Protein AF-0000000086061110 (afdb_homodimer)

InterPro domains:
  IPR007527 Zinc finger, SWIM-type [PF04434] (49-83)
  IPR007527 Zinc finger, SWIM-type [PS50966] (49-85)

Radius of gyration: 25.21 Å; Cα contacts (8 Å, |Δi|>4): 750; chains: 2; bounding box: 47×81×66 Å

Solvent-accessible surface area (backbone atoms only — not comparable to full-atom values): 28037 Å² total; per-residue (Å²): 105,87,59,44,70,67,62,55,46,72,40,26,49,69,68,37,38,54,49,4,51,49,40,44,75,70,61,31,70,36,76,76,44,29,31,76,50,36,36,40,32,34,31,59,67,100,51,79,29,47,33,42,38,37,56,37,88,86,47,74,50,76,46,61,29,51,40,69,65,66,81,64,49,48,35,64,51,40,18,52,49,50,47,40,44,77,53,62,66,70,56,47,42,70,69,43,49,65,41,64,72,66,50,50,62,68,57,48,51,52,51,48,53,54,50,38,57,74,28,66,70,56,36,51,44,49,33,36,64,66,39,91,65,76,79,52,41,65,56,50,25,51,55,52,50,48,54,50,57,72,54,36,80,86,43,23,39,50,30,80,84,61,61,68,54,53,50,33,22,48,35,17,44,75,68,71,34,27,68,62,16,25,32,46,22,47,18,50,34,52,41,51,60,70,46,46,85,42,49,75,34,14,60,56,55,55,52,50,48,33,50,52,21,49,53,50,25,44,53,22,51,58,71,63,64,59,52,72,71,54,42,51,55,59,51,42,55,38,52,50,56,34,70,38,84,78,61,81,62,22,67,61,30,50,52,48,45,50,52,45,52,53,58,66,76,96,105,86,60,44,69,67,62,54,45,73,40,25,50,70,68,38,38,53,49,5,53,50,40,43,74,70,61,30,70,37,76,74,45,28,32,75,50,36,35,40,31,34,31,60,67,101,50,80,30,49,33,41,37,38,55,37,88,87,46,75,49,76,48,60,30,50,41,69,64,66,80,64,50,48,35,64,52,42,19,53,48,50,47,41,46,77,52,62,66,71,56,47,42,71,69,46,49,63,42,63,71,65,52,50,62,69,58,47,50,52,51,49,52,55,50,36,55,74,28,66,71,56,35,51,44,50,32,36,64,66,40,89,65,75,79,52,42,64,58,49,25,50,54,52,50,48,54,50,59,74,55,35,78,86,44,23,40,52,30,79,83,61,61,68,54,54,51,34,23,48,35,18,44,75,69,70,34,27,67,61,17,25,31,46,22,46,19,50,33,51,42,50,61,69,46,44,85,43,51,76,33,14,60,56,54,56,54,49,48,34,49,52,21,49,52,50,24,43,54,23,51,59,72,63,64,58,51,72,70,53,42,49,55,59,53,43,55,37,52,50,56,34,69,38,85,80,61,82,61,20,67,60,31,49,51,48,46,51,50,44,52,53,59,67,76,96

Secondary structure (DSSP, 8-state):
----HHHHHTTS-HHHHHHHHHHHHTT-EEEEEEETTEEEEEEESSSEEEEEEEE-SS-EEEEE-S---SSS--HHHHHHHHHHHH-PPPBTHHHHHHHHHHS-HHHHHHHHHHHHHH-HHHHHHHHHHH-S----HHHHHHHHHHHHHHH-SSSB-S----HHHHHHHHHHHHTT-HHHHHHHHHHHHHHHHHTGGGB-S-HHHHHHHHHHHHHHHHHHHHHT---HHHHHHHHHHHHHHHHSSS-SSHHHHHHHHHHHHHHHH-/----HHHHHTTS-HHHHHHHHHHHHTT-EEEEEEETTEEEEEEESSSEEEEEEEE-SS-EEEEE-S---SSS--HHHHHHHHHHHH-PPPBTHHHHHHHHHHS-HHHHHHHHHHHHHH-HHHHHHHHHHH-S----HHHHHHHHHHHHHHH-SSSB-S----HHHHHHHHHHHHTT-HHHHHHHHHHHHHHHHHTGGGB-S-HHHHHHHHHHHHHHHHHHHHHT---HHHHHHHHHHHHHHHHSSS-TTHHHHHHHHHHHHHHHH-

Structure (mmCIF, N/CA/C/O backbone):
data_AF-0000000086061110-model_v1
#
loop_
_entity.id
_entity.type
_entity.pdbx_description
1 polymer 'Putative Zn finger protein'
#
loop_
_atom_site.group_PDB
_atom_site.id
_atom_site.type_symbol
_atom_site.label_atom_id
_atom_site.label_alt_id
_atom_site.label_comp_id
_atom_site.label_asym_id
_atom_site.label_entity_id
_atom_site.label_seq_id
_atom_site.pdbx_PDB_ins_code
_atom_site.Cartn_x
_atom_site.Cartn_y
_atom_site.Cartn_z
_atom_site.occupancy
_atom_site.B_iso_or_equiv
_atom_site.auth_seq_id
_atom_site.auth_comp_id
_atom_site.auth_asym_id
_atom_site.auth_atom_id
_atom_site.pdbx_PDB_model_num
ATOM 1 N N . MET A 1 1 ? 8.367 -0.737 26.297 1 58.38 1 MET A N 1
ATOM 2 C CA . MET A 1 1 ? 7.312 -0.871 27.297 1 58.38 1 MET A CA 1
ATOM 3 C C . MET A 1 1 ? 6.621 -2.223 27.172 1 58.38 1 MET A C 1
ATOM 5 O O . MET A 1 1 ? 6.516 -2.777 26.078 1 58.38 1 MET A O 1
ATOM 9 N N . ASN A 1 2 ? 6.469 -2.957 28.219 1 65.12 2 ASN A N 1
ATOM 10 C CA . ASN A 1 2 ? 5.707 -4.199 28.344 1 65.12 2 ASN A CA 1
ATOM 11 C C . ASN A 1 2 ? 4.207 -3.932 28.391 1 65.12 2 ASN A C 1
ATOM 13 O O . ASN A 1 2 ? 3.756 -3.041 29.125 1 65.12 2 ASN A O 1
ATOM 17 N N . VAL A 1 3 ? 3.451 -4.383 27.422 1 83.62 3 VAL A N 1
ATOM 18 C CA . VAL A 1 3 ? 2.002 -4.207 27.406 1 83.62 3 VAL A CA 1
ATOM 19 C C . VAL A 1 3 ? 1.337 -5.359 28.156 1 83.62 3 VAL A C 1
ATOM 21 O O . VAL A 1 3 ? 1.471 -6.523 27.766 1 83.62 3 VAL A O 1
ATOM 24 N N . ASP A 1 4 ? 0.829 -5.004 29.359 1 88.38 4 ASP A N 1
ATOM 25 C CA . ASP A 1 4 ? 0.048 -6.008 30.078 1 88.38 4 ASP A CA 1
ATOM 26 C C . ASP A 1 4 ? -1.442 -5.68 30.031 1 88.38 4 ASP A C 1
ATOM 28 O O . ASP A 1 4 ? -1.833 -4.605 29.562 1 88.38 4 ASP A O 1
ATOM 32 N N . ARG A 1 5 ? -2.201 -6.605 30.5 1 90.19 5 ARG A N 1
ATOM 33 C CA . ARG A 1 5 ? -3.652 -6.535 30.375 1 90.19 5 ARG A CA 1
ATOM 34 C C . ARG A 1 5 ? -4.203 -5.328 31.141 1 90.19 5 ARG A C 1
ATOM 36 O O . ARG A 1 5 ? -5.102 -4.641 30.641 1 90.19 5 ARG A O 1
ATOM 43 N N . ASP A 1 6 ? -3.684 -5.047 32.25 1 90.56 6 ASP A N 1
ATOM 44 C CA . ASP A 1 6 ? -4.164 -3.934 33.062 1 90.56 6 ASP A CA 1
ATOM 45 C C . ASP A 1 6 ? -3.859 -2.596 32.406 1 90.56 6 ASP A C 1
ATOM 47 O O . ASP A 1 6 ? -4.676 -1.673 32.438 1 90.56 6 ASP A O 1
ATOM 51 N N . THR A 1 7 ? -2.686 -2.533 31.891 1 90.38 7 THR A N 1
ATOM 52 C CA . THR A 1 7 ? -2.303 -1.32 31.172 1 90.38 7 THR A CA 1
ATOM 53 C C . THR A 1 7 ? -3.238 -1.067 29.984 1 90.38 7 THR A C 1
ATOM 55 O O . THR A 1 7 ? -3.633 0.072 29.734 1 90.38 7 THR A O 1
ATOM 58 N N . VAL A 1 8 ? -3.592 -2.131 29.312 1 94.06 8 VAL A N 1
ATOM 59 C CA . VAL A 1 8 ? -4.488 -2.021 28.156 1 94.06 8 VAL A CA 1
ATOM 60 C C . VAL A 1 8 ? -5.871 -1.57 28.625 1 94.06 8 VAL A C 1
ATOM 62 O O . VAL A 1 8 ? -6.5 -0.72 27.984 1 94.06 8 VAL A O 1
ATOM 65 N N . ARG A 1 9 ? -6.324 -2.104 29.766 1 93.88 9 ARG A N 1
ATOM 66 C CA . ARG A 1 9 ? -7.637 -1.768 30.312 1 93.88 9 ARG A CA 1
ATOM 67 C C . ARG A 1 9 ? -7.727 -0.283 30.656 1 93.88 9 ARG A C 1
ATOM 69 O O . ARG A 1 9 ? -8.773 0.336 30.469 1 93.88 9 ARG A O 1
ATOM 76 N N . ASN A 1 10 ? -6.645 0.288 31.078 1 93.88 10 ASN A N 1
ATOM 77 C CA . ASN A 1 10 ? -6.617 1.683 31.5 1 93.88 10 ASN A CA 1
ATOM 78 C C . ASN A 1 10 ? -6.594 2.635 30.312 1 93.88 10 ASN A C 1
ATOM 80 O O . ASN A 1 10 ? -6.805 3.84 30.469 1 93.88 10 ASN A O 1
ATOM 84 N N . ARG A 1 11 ? -6.445 2.098 29.109 1 94.12 11 ARG A N 1
ATOM 85 C CA . ARG A 1 11 ? -6.332 2.947 27.938 1 94.12 11 ARG A CA 1
ATOM 86 C C . ARG A 1 11 ? -7.68 3.096 27.234 1 94.12 11 ARG A C 1
ATOM 88 O O . ARG A 1 11 ? -7.789 3.795 26.234 1 94.12 11 ARG A O 1
ATOM 95 N N . SER A 1 12 ? -8.68 2.404 27.781 1 95.31 12 SER A N 1
ATOM 96 C CA . SER A 1 12 ? -10.016 2.465 27.172 1 95.31 12 SER A CA 1
ATOM 97 C C . SER A 1 12 ? -11.102 2.396 28.25 1 95.31 12 SER A C 1
ATOM 99 O O . SER A 1 12 ? -10.812 2.221 29.422 1 95.31 12 SER A O 1
ATOM 101 N N . THR A 1 13 ? -12.344 2.648 27.875 1 95.69 13 THR A N 1
ATOM 102 C CA . THR A 1 13 ? -13.461 2.416 28.781 1 95.69 13 THR A CA 1
ATOM 103 C C . THR A 1 13 ? -13.703 0.921 28.969 1 95.69 13 THR A C 1
ATOM 105 O O . THR A 1 13 ? -13.273 0.109 28.141 1 95.69 13 THR A O 1
ATOM 108 N N . ASP A 1 14 ? -14.438 0.609 30.031 1 95.75 14 ASP A N 1
ATOM 109 C CA . ASP A 1 14 ? -14.734 -0.792 30.312 1 95.75 14 ASP A CA 1
ATOM 110 C C . ASP A 1 14 ? -15.516 -1.426 29.156 1 95.75 14 ASP A C 1
ATOM 112 O O . ASP A 1 14 ? -15.258 -2.572 28.781 1 95.75 14 ASP A O 1
ATOM 116 N N . ALA A 1 15 ? -16.391 -0.679 28.703 1 96.12 15 ALA A N 1
ATOM 117 C CA . ALA A 1 15 ? -17.219 -1.195 27.625 1 96.12 15 ALA A CA 1
ATOM 118 C C . ALA A 1 15 ? -16.375 -1.483 26.375 1 96.12 15 ALA A C 1
ATOM 120 O O . ALA A 1 15 ? -16.547 -2.521 25.734 1 96.12 15 ALA A O 1
ATOM 121 N N . VAL A 1 16 ? -15.516 -0.602 26.047 1 97.06 16 VAL A N 1
ATOM 122 C CA . VAL A 1 16 ? -14.664 -0.757 24.875 1 97.06 16 VAL A CA 1
ATOM 123 C C . VAL A 1 16 ? -13.68 -1.902 25.094 1 97.06 16 VAL A C 1
ATOM 125 O O . VAL A 1 16 ? -13.414 -2.689 24.188 1 97.06 16 VAL A O 1
ATOM 128 N N . PHE A 1 17 ? -13.219 -1.978 26.312 1 97.5 17 PHE A N 1
ATOM 129 C CA . PHE A 1 17 ? -12.289 -3.043 26.672 1 97.5 17 PHE A CA 1
ATOM 130 C C . PHE A 1 17 ? -12.93 -4.41 26.469 1 97.5 17 PHE A C 1
ATOM 132 O O . PHE A 1 17 ? -12.328 -5.301 25.859 1 97.5 17 PHE A O 1
ATOM 139 N N . GLU A 1 18 ? -14.141 -4.562 26.938 1 97.81 18 GLU A N 1
ATOM 140 C CA . GLU A 1 18 ? -14.836 -5.836 26.828 1 97.81 18 GLU A CA 1
ATOM 141 C C . GLU A 1 18 ? -15.07 -6.211 25.359 1 97.81 18 GLU A C 1
ATOM 143 O O . GLU A 1 18 ? -14.953 -7.379 24.984 1 97.81 18 GLU A O 1
ATOM 148 N N . ARG A 1 19 ? -15.367 -5.266 24.609 1 97.12 19 ARG A N 1
ATOM 149 C CA . ARG A 1 19 ? -15.562 -5.512 23.188 1 97.12 19 ARG A CA 1
ATOM 150 C C . ARG A 1 19 ? -14.242 -5.887 22.516 1 97.12 19 ARG A C 1
ATOM 152 O O . ARG A 1 19 ? -14.219 -6.727 21.625 1 97.12 19 ARG A O 1
ATOM 159 N N . GLY A 1 20 ? -13.148 -5.207 22.922 1 98 20 GLY A N 1
ATOM 160 C CA . GLY A 1 20 ? -11.836 -5.566 22.422 1 98 20 GLY A CA 1
ATOM 161 C C . GLY A 1 20 ? -11.445 -7 22.75 1 98 20 GLY A C 1
ATOM 162 O O . GLY A 1 20 ? -10.883 -7.699 21.906 1 98 20 GLY A O 1
ATOM 163 N N . VAL A 1 21 ? -11.812 -7.43 23.922 1 97.69 21 VAL A N 1
ATOM 164 C CA . VAL A 1 21 ? -11.57 -8.812 24.328 1 97.69 21 VAL A CA 1
ATOM 165 C C . VAL A 1 21 ? -12.336 -9.758 23.406 1 97.69 21 VAL A C 1
ATOM 167 O O . VAL A 1 21 ? -11.781 -10.758 22.938 1 97.69 21 VAL A O 1
ATOM 170 N N . ASN A 1 22 ? -13.539 -9.445 23.156 1 98.06 22 ASN A N 1
ATOM 171 C CA . ASN A 1 22 ? -14.367 -10.273 22.297 1 98.06 22 ASN A CA 1
ATOM 172 C C . ASN A 1 22 ? -13.797 -10.344 20.875 1 98.06 22 ASN A C 1
ATOM 174 O O . ASN A 1 22 ? -13.781 -11.414 20.266 1 98.06 22 ASN A O 1
ATOM 178 N N . TYR A 1 23 ? -13.344 -9.188 20.375 1 97.5 23 TYR A N 1
ATOM 179 C CA . TYR A 1 23 ? -12.789 -9.148 19.031 1 97.5 23 TYR A CA 1
ATOM 180 C C . TYR A 1 23 ? -11.562 -10.047 18.922 1 97.5 23 TYR A C 1
ATOM 182 O O . TYR A 1 23 ? -11.391 -10.75 17.922 1 97.5 23 TYR A O 1
ATOM 190 N N . ARG A 1 24 ? -10.711 -10.023 19.953 1 96.69 24 ARG A N 1
ATOM 191 C CA . ARG A 1 24 ? -9.531 -10.883 19.969 1 96.69 24 ARG A CA 1
ATOM 192 C C . ARG A 1 24 ? -9.93 -12.352 20.031 1 96.69 24 ARG A C 1
ATOM 194 O O . ARG A 1 24 ? -9.422 -13.164 19.25 1 96.69 24 ARG A O 1
ATOM 201 N N . ASP A 1 25 ? -10.883 -12.672 20.828 1 96.69 25 ASP A N 1
ATOM 202 C CA . ASP A 1 25 ? -11.281 -14.055 21.047 1 96.69 25 ASP A CA 1
ATOM 203 C C . ASP A 1 25 ? -11.992 -14.633 19.828 1 96.69 25 ASP A C 1
ATOM 205 O O . ASP A 1 25 ? -11.914 -15.836 19.562 1 96.69 25 ASP A O 1
ATOM 209 N N . GLU A 1 26 ? -12.602 -13.797 19.109 1 96.06 26 GLU A N 1
ATOM 210 C CA . GLU A 1 26 ? -13.336 -14.211 17.922 1 96.06 26 GLU A CA 1
ATOM 211 C C . GLU A 1 26 ? -12.398 -14.359 16.719 1 96.06 26 GLU A C 1
ATOM 213 O O .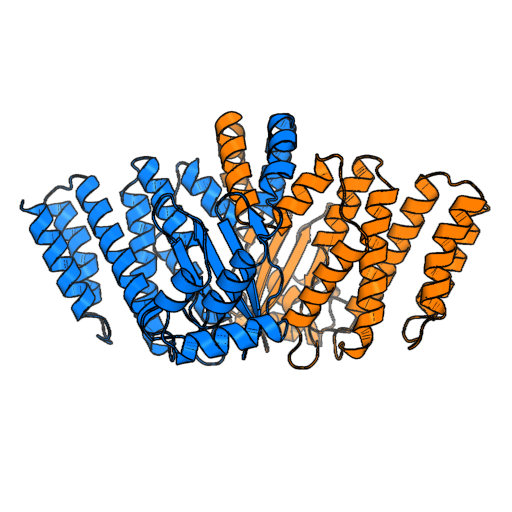 GLU A 1 26 ? -12.836 -14.742 15.625 1 96.06 26 GLU A O 1
ATOM 218 N N . GLY A 1 27 ? -11.148 -13.984 16.875 1 93.31 27 GLY A N 1
ATOM 219 C CA . GLY A 1 27 ? -10.18 -14.156 15.812 1 93.31 27 GLY A CA 1
ATOM 220 C C . GLY A 1 27 ? -10.305 -13.117 14.711 1 93.31 27 GLY A C 1
ATOM 221 O O . GLY A 1 27 ? -10.117 -13.43 13.531 1 93.31 27 GLY A O 1
ATOM 222 N N . ARG A 1 28 ? -10.617 -11.867 15.141 1 94.5 28 ARG A N 1
ATOM 223 C CA . ARG A 1 28 ? -10.883 -10.828 14.156 1 94.5 28 ARG A CA 1
ATOM 224 C C . ARG A 1 28 ? -9.602 -10.133 13.727 1 94.5 28 ARG A C 1
ATOM 226 O O . ARG A 1 28 ? -9.609 -9.32 12.797 1 94.5 28 ARG A O 1
ATOM 233 N N . ILE A 1 29 ? -8.5 -10.336 14.391 1 94.69 29 ILE A N 1
ATOM 234 C CA . ILE A 1 29 ? -7.219 -9.75 14.008 1 94.69 29 ILE A CA 1
ATOM 235 C C . ILE A 1 29 ? -6.629 -10.516 12.828 1 94.69 29 ILE A C 1
ATOM 237 O O . ILE A 1 29 ? -6.438 -11.734 12.906 1 94.69 29 ILE A O 1
ATOM 241 N N . GLN A 1 30 ? -6.383 -9.641 11.867 1 87.75 30 GLN A N 1
ATOM 242 C CA . GLN A 1 30 ? -5.781 -10.188 10.656 1 87.75 30 GLN A CA 1
ATOM 243 C C . GLN A 1 30 ? -4.43 -9.539 10.367 1 87.75 30 GLN A C 1
ATOM 245 O O . GLN A 1 30 ? -4.16 -8.422 10.828 1 87.75 30 GLN A O 1
ATOM 250 N N . GLN A 1 31 ? -3.447 -10.188 9.734 1 84.75 31 GLN A N 1
ATOM 251 C CA . GLN A 1 31 ? -2.176 -9.672 9.234 1 84.75 31 GLN A CA 1
ATOM 252 C C . GLN A 1 31 ? -1.393 -8.977 10.344 1 84.75 31 GLN A C 1
ATOM 254 O O . GLN A 1 31 ? -0.987 -7.82 10.188 1 84.75 31 GLN A O 1
ATOM 259 N N . LEU A 1 32 ? -1.166 -9.523 11.43 1 91.06 32 LEU A N 1
ATOM 260 C CA . LEU A 1 32 ? -0.376 -8.977 12.531 1 91.06 32 LEU A CA 1
ATOM 261 C C . LEU A 1 32 ? 1.115 -9.07 12.227 1 91.06 32 LEU A C 1
ATOM 263 O O . LEU A 1 32 ? 1.62 -10.156 11.922 1 91.06 32 LEU A O 1
ATOM 267 N N . ASP A 1 33 ? 1.715 -7.887 12.188 1 92.19 33 ASP A N 1
ATOM 268 C CA . ASP A 1 33 ? 3.135 -7.828 11.859 1 92.19 33 ASP A CA 1
ATOM 269 C C . ASP A 1 33 ? 3.889 -6.918 12.828 1 92.19 33 ASP A C 1
ATOM 271 O O . ASP A 1 33 ? 3.365 -5.883 13.25 1 92.19 33 ASP A O 1
ATOM 275 N N . ARG A 1 34 ? 5.133 -7.363 13.125 1 94.44 34 ARG A N 1
ATOM 276 C CA . ARG A 1 34 ? 5.984 -6.547 13.984 1 94.44 34 ARG A CA 1
ATOM 277 C C . ARG A 1 34 ? 7.355 -6.328 13.352 1 94.44 34 ARG A C 1
ATOM 279 O O . ARG A 1 34 ? 7.938 -7.254 12.781 1 94.44 34 ARG A O 1
ATOM 286 N N . PHE A 1 35 ? 7.793 -5.156 13.336 1 95.81 35 PHE A N 1
ATOM 287 C CA . PHE A 1 35 ? 9.141 -4.75 12.961 1 95.81 35 PHE A CA 1
ATOM 288 C C . PHE A 1 35 ? 9.742 -3.816 14 1 95.81 35 PHE A C 1
ATOM 290 O O . PHE A 1 35 ? 9.43 -2.623 14.023 1 95.81 35 PHE A O 1
ATOM 297 N N . ASP A 1 36 ? 10.617 -4.379 14.867 1 93.5 36 ASP A N 1
ATOM 298 C CA . ASP A 1 36 ? 11.172 -3.629 15.992 1 93.5 36 ASP A CA 1
ATOM 299 C C . ASP A 1 36 ? 10.062 -3.084 16.891 1 93.5 36 ASP A C 1
ATOM 301 O O . ASP A 1 36 ? 9.273 -3.85 17.438 1 93.5 36 ASP A O 1
ATOM 305 N N . ASP A 1 37 ? 9.891 -1.759 16.953 1 93.62 37 ASP A N 1
ATOM 306 C CA . ASP A 1 37 ? 8.945 -1.143 17.875 1 93.62 37 ASP A CA 1
ATO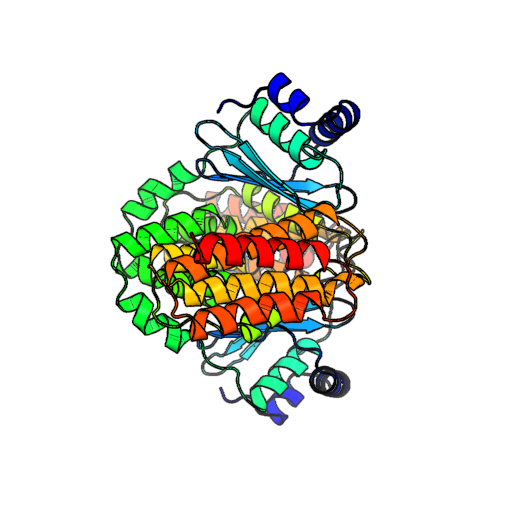M 307 C C . ASP A 1 37 ? 7.645 -0.774 17.156 1 93.62 37 ASP A C 1
ATOM 309 O O . ASP A 1 37 ? 6.801 -0.072 17.719 1 93.62 37 ASP A O 1
ATOM 313 N N . LEU A 1 38 ? 7.488 -1.237 15.977 1 95.25 38 LEU A N 1
ATOM 314 C CA . LEU A 1 38 ? 6.293 -0.952 15.188 1 95.25 38 LEU A CA 1
ATOM 315 C C . LEU A 1 38 ? 5.469 -2.217 14.977 1 95.25 38 LEU A C 1
ATOM 317 O O . LEU A 1 38 ? 5.992 -3.238 14.523 1 95.25 38 LEU A O 1
ATOM 321 N N . VAL A 1 39 ? 4.191 -2.143 15.328 1 95.38 39 VAL A N 1
ATOM 322 C CA . VAL A 1 39 ? 3.258 -3.238 15.078 1 95.38 39 VAL A CA 1
ATOM 323 C C . VAL A 1 39 ? 2.111 -2.752 14.195 1 95.38 39 VAL A C 1
ATOM 325 O O . VAL A 1 39 ? 1.557 -1.676 14.422 1 95.38 39 VAL A O 1
ATOM 328 N N . THR A 1 40 ? 1.834 -3.467 13.156 1 94.88 40 THR A N 1
ATOM 329 C CA . THR A 1 40 ? 0.704 -3.191 12.281 1 94.88 40 THR A CA 1
ATOM 330 C C . THR A 1 40 ? -0.245 -4.387 12.227 1 94.88 40 THR A C 1
ATOM 332 O O . THR A 1 40 ? 0.187 -5.535 12.344 1 94.88 40 THR A O 1
ATOM 335 N N . ALA A 1 41 ? -1.541 -4.082 12.141 1 95.38 41 ALA A N 1
ATOM 336 C CA . ALA A 1 41 ? -2.545 -5.141 12.07 1 95.38 41 ALA A CA 1
ATOM 337 C C . ALA A 1 41 ? -3.789 -4.664 11.32 1 95.38 41 ALA A C 1
ATOM 339 O O . ALA A 1 41 ? -4.008 -3.461 11.172 1 95.38 41 ALA A O 1
ATOM 340 N N . SER A 1 42 ? -4.484 -5.551 10.75 1 94.56 42 SER A N 1
ATOM 341 C CA . SER A 1 42 ? -5.84 -5.332 10.258 1 94.56 42 SER A CA 1
ATOM 342 C C . SER A 1 42 ? -6.863 -6.074 11.102 1 94.56 42 SER A C 1
ATOM 344 O O . SER A 1 42 ? -6.668 -7.242 11.445 1 94.56 42 SER A O 1
ATOM 346 N N . VAL A 1 43 ? -7.898 -5.367 11.523 1 95.81 43 VAL A N 1
ATOM 347 C CA . VAL A 1 43 ? -8.914 -5.957 12.398 1 95.81 43 VAL A CA 1
ATOM 348 C C . VAL A 1 43 ? -10.281 -5.871 11.734 1 95.81 43 VAL A C 1
ATOM 350 O O . VAL A 1 43 ? -10.703 -4.793 11.305 1 95.81 43 VAL A O 1
ATOM 353 N N . SER A 1 44 ? -10.961 -7.008 11.734 1 92.31 44 SER A N 1
ATOM 354 C CA . SER A 1 44 ? -12.281 -7.066 11.109 1 92.31 44 SER A CA 1
ATOM 355 C C . SER A 1 44 ? -13.367 -6.543 12.047 1 92.31 44 SER A C 1
ATOM 357 O O . SER A 1 44 ? -13.469 -6.992 13.188 1 92.31 44 SER A O 1
ATOM 359 N N . GLY A 1 45 ? -14.023 -5.562 11.664 1 91.44 45 GLY A N 1
ATOM 360 C CA . GLY A 1 45 ? -15.25 -5.059 12.266 1 91.44 45 GLY A CA 1
ATOM 361 C C . GLY A 1 45 ? -16.391 -4.945 11.273 1 91.44 45 GLY A C 1
ATOM 362 O O . GLY A 1 45 ? -16.719 -5.914 10.586 1 91.44 45 GLY A O 1
ATOM 363 N N . SER A 1 46 ? -17.016 -3.707 11.18 1 86.5 46 SER A N 1
ATOM 364 C CA . SER A 1 46 ? -17.953 -3.453 10.086 1 86.5 46 SER A CA 1
ATOM 365 C C . SER A 1 46 ? -17.234 -3.391 8.742 1 86.5 46 SER A C 1
ATOM 367 O O . SER A 1 46 ? -17.828 -3.666 7.699 1 86.5 46 SER A O 1
ATOM 369 N N . LYS A 1 47 ? -16.062 -3.02 8.914 1 88.5 47 LYS A N 1
ATOM 370 C CA . LYS A 1 47 ? -15.086 -3.066 7.828 1 88.5 47 LYS A CA 1
ATOM 371 C C . LYS A 1 47 ? -13.742 -3.578 8.32 1 88.5 47 LYS A C 1
ATOM 373 O O . LYS A 1 47 ? -13.633 -4.07 9.445 1 88.5 47 LYS A O 1
ATOM 378 N N . LEU A 1 48 ? -12.836 -3.594 7.477 1 89.81 48 LEU A N 1
ATOM 379 C CA . LEU A 1 48 ? -11.469 -3.891 7.879 1 89.81 48 LEU A CA 1
ATOM 380 C C . LEU A 1 48 ? -10.727 -2.617 8.273 1 89.81 48 LEU A C 1
ATOM 382 O O . LEU A 1 48 ? -10.625 -1.685 7.473 1 89.81 48 LEU A O 1
ATOM 386 N N . TYR A 1 49 ? -10.227 -2.566 9.516 1 94.12 49 TYR A N 1
ATOM 387 C CA . TYR A 1 49 ? -9.562 -1.366 10.016 1 94.12 49 TYR A CA 1
ATOM 388 C C . TYR A 1 49 ? -8.078 -1.62 10.242 1 94.12 49 TYR A C 1
ATOM 390 O O . TYR A 1 49 ? -7.695 -2.684 10.742 1 94.12 49 TYR A O 1
ATOM 398 N N . ASP A 1 50 ? -7.297 -0.631 9.867 1 94.69 50 ASP A N 1
ATOM 399 C CA . ASP A 1 50 ? -5.855 -0.716 10.086 1 94.69 50 ASP A CA 1
ATOM 400 C C . ASP A 1 50 ? -5.477 -0.165 11.461 1 94.69 50 ASP A C 1
ATOM 402 O O . ASP A 1 50 ? -5.934 0.912 11.852 1 94.69 50 ASP A O 1
ATOM 406 N N . VAL A 1 51 ? -4.68 -0.943 12.117 1 96.75 51 VAL A N 1
ATOM 407 C CA . VAL A 1 51 ? -4.168 -0.549 13.422 1 96.75 51 VAL A CA 1
ATOM 408 C C . VAL A 1 51 ? -2.646 -0.431 13.367 1 96.75 51 VAL A C 1
ATOM 410 O O . VAL A 1 51 ? -1.969 -1.299 12.812 1 96.75 51 VAL A O 1
ATOM 413 N N . THR A 1 52 ? -2.141 0.625 13.859 1 96.12 52 THR A N 1
ATOM 414 C CA . THR A 1 52 ? -0.704 0.842 13.977 1 96.12 52 THR A CA 1
ATOM 415 C C . THR A 1 52 ? -0.325 1.185 15.414 1 96.12 52 THR A C 1
ATOM 417 O O . THR A 1 52 ? -0.912 2.086 16.016 1 96.12 52 THR A O 1
ATOM 420 N N . ILE A 1 53 ? 0.638 0.481 15.945 1 95.94 53 ILE A N 1
ATOM 421 C CA . ILE A 1 53 ? 1.113 0.696 17.312 1 95.94 53 ILE A CA 1
ATOM 422 C C . ILE A 1 53 ? 2.627 0.897 17.297 1 95.94 53 ILE A C 1
ATOM 424 O O . ILE A 1 53 ? 3.367 0.064 16.781 1 95.94 53 ILE A O 1
ATOM 428 N N . GLU A 1 54 ? 3.059 1.921 17.859 1 94.44 54 GLU A N 1
ATOM 429 C CA . GLU A 1 54 ? 4.48 2.203 18.031 1 94.44 54 GLU A CA 1
ATOM 430 C C . GLU A 1 54 ? 4.875 2.219 19.5 1 94.44 54 GLU A C 1
ATOM 432 O O . GLU A 1 54 ? 4.367 3.033 20.281 1 94.44 54 GLU A O 1
ATOM 437 N N . PHE A 1 55 ? 5.801 1.411 19.766 1 93 55 PHE A N 1
ATOM 438 C CA . PHE A 1 55 ? 6.262 1.313 21.141 1 93 55 PHE A CA 1
ATOM 439 C C . PHE A 1 55 ? 7.473 2.213 21.375 1 93 55 PHE A C 1
ATOM 441 O O . PHE A 1 55 ? 8.516 2.033 20.734 1 93 55 PHE A O 1
ATOM 448 N N . GLY A 1 56 ? 7.27 3.178 22.219 1 89.19 56 GLY A N 1
ATOM 449 C CA . GLY A 1 56 ? 8.383 4.008 22.672 1 89.19 56 GLY A CA 1
ATOM 450 C C . GLY A 1 56 ? 8.914 3.607 24.031 1 89.19 56 GLY A C 1
ATOM 451 O O . GLY A 1 56 ? 8.453 2.627 24.625 1 89.19 56 GLY A O 1
ATOM 452 N N . PRO A 1 57 ? 9.984 4.398 24.453 1 86 57 PRO A N 1
ATOM 453 C CA . PRO A 1 57 ? 10.586 4.082 25.75 1 86 57 PRO A CA 1
ATOM 454 C C . PRO A 1 57 ? 9.594 4.207 26.906 1 86 57 PRO A C 1
ATOM 456 O O . PRO A 1 57 ? 9.641 3.416 27.844 1 86 57 PRO A O 1
ATOM 459 N N . ARG A 1 58 ? 8.695 5.211 26.812 1 85.31 58 ARG A N 1
ATOM 460 C CA . ARG A 1 58 ? 7.781 5.418 27.938 1 85.31 58 ARG A CA 1
ATOM 461 C C . ARG A 1 58 ? 6.344 5.578 27.453 1 85.31 58 ARG A C 1
ATOM 463 O O . ARG A 1 58 ? 5.473 6.004 28.219 1 85.31 58 ARG A O 1
ATOM 470 N N . SER A 1 59 ? 6.125 5.348 26.281 1 87.31 59 SER A N 1
ATOM 471 C CA . SER A 1 59 ? 4.785 5.582 25.766 1 87.31 59 SER A CA 1
ATOM 472 C C . SER A 1 59 ? 4.457 4.609 24.625 1 87.31 59 SER A C 1
ATOM 474 O O . SER A 1 59 ? 5.359 4.004 24.047 1 87.31 59 SER A O 1
ATOM 476 N N . VAL A 1 60 ? 3.139 4.398 24.453 1 92.31 60 VAL A N 1
ATOM 477 C CA . VAL A 1 60 ? 2.617 3.615 23.344 1 92.31 60 VAL A CA 1
ATOM 478 C C . VAL A 1 60 ? 1.673 4.473 22.5 1 92.31 60 VAL A C 1
ATOM 480 O O . VAL A 1 60 ? 0.666 4.977 23 1 92.31 60 VAL A O 1
ATOM 483 N N . ASP A 1 61 ? 2.115 4.684 21.297 1 93.06 61 ASP A N 1
ATOM 484 C CA . ASP A 1 61 ? 1.266 5.434 20.375 1 93.06 61 ASP A CA 1
ATOM 485 C C . ASP A 1 61 ? 0.411 4.496 19.531 1 93.06 61 ASP A C 1
ATOM 487 O O . ASP A 1 61 ? 0.927 3.555 18.922 1 93.06 61 ASP A O 1
ATOM 491 N N . THR A 1 62 ? -0.868 4.746 19.547 1 94.81 62 THR A N 1
ATOM 492 C CA . THR A 1 62 ? -1.786 3.863 18.828 1 94.81 62 THR A CA 1
ATOM 493 C C . THR A 1 62 ? -2.623 4.652 17.828 1 94.81 62 THR A C 1
ATOM 495 O O . THR A 1 62 ? -2.988 5.801 18.078 1 94.81 62 THR A O 1
ATOM 498 N N . GLN A 1 63 ? -2.832 4.07 16.672 1 93.69 63 GLN A N 1
ATOM 499 C CA . GLN A 1 63 ? -3.695 4.629 15.633 1 93.69 63 GLN A CA 1
ATOM 500 C C . GLN A 1 63 ? -4.586 3.551 15.023 1 93.69 63 GLN A C 1
ATOM 502 O O . GLN A 1 63 ? -4.152 2.414 14.828 1 93.69 63 GLN A O 1
ATOM 507 N N . CYS A 1 64 ? -5.801 3.945 14.719 1 96.31 64 CYS A N 1
ATOM 508 C CA . CYS A 1 64 ? -6.754 3.064 14.062 1 96.31 64 CYS A CA 1
ATOM 509 C C . CYS A 1 64 ? -7.574 3.828 13.023 1 96.31 64 CYS A C 1
ATOM 511 O O . CYS A 1 64 ? -7.938 4.984 13.242 1 96.31 64 CYS A O 1
ATOM 513 N N . THR A 1 65 ? -7.977 3.223 11.961 1 93.94 65 THR A N 1
ATOM 514 C CA . THR A 1 65 ? -8.711 3.904 10.898 1 93.94 65 THR A CA 1
ATOM 515 C C . THR A 1 65 ? -10.219 3.828 11.148 1 93.94 65 THR A C 1
ATOM 517 O O . THR A 1 65 ? -11.016 4.215 10.289 1 93.94 65 THR A O 1
ATOM 520 N N . CYS A 1 66 ? -10.664 3.352 12.297 1 95.44 66 CYS A N 1
ATOM 521 C CA . CYS A 1 66 ? -12.086 3.24 12.586 1 95.44 66 CYS A CA 1
ATOM 522 C C . CYS A 1 66 ? -12.68 4.602 12.938 1 95.44 66 CYS A C 1
ATOM 524 O O . CYS A 1 66 ? -11.945 5.531 13.281 1 95.44 66 CYS A O 1
ATOM 526 N N . PRO A 1 67 ? -13.93 4.781 12.883 1 93.81 67 PRO A N 1
ATOM 527 C CA . PRO A 1 67 ? -14.57 6.074 13.125 1 93.81 67 PRO A CA 1
ATOM 528 C C . PRO A 1 67 ? -14.742 6.371 14.617 1 93.81 67 PRO A C 1
ATOM 530 O O . PRO A 1 67 ? -15.477 7.293 14.984 1 93.81 67 PRO A O 1
ATOM 533 N N . TYR A 1 68 ? -14.07 5.742 15.438 1 91.75 68 TYR A N 1
ATOM 534 C CA . TYR A 1 68 ? -14.188 5.91 16.875 1 91.75 68 TYR A CA 1
ATOM 535 C C . TYR A 1 68 ? -13.898 7.352 17.281 1 91.75 68 TYR A C 1
ATOM 537 O O . TYR A 1 68 ? -12.883 7.926 16.875 1 91.75 68 TYR A O 1
ATOM 545 N N . GLU A 1 69 ? -14.75 7.93 18.141 1 88.25 69 GLU A N 1
ATOM 546 C CA . GLU A 1 69 ? -14.703 9.352 18.453 1 88.25 69 GLU A CA 1
ATOM 547 C C . GLU A 1 69 ? -14.453 9.578 19.938 1 88.25 69 GLU A C 1
ATOM 549 O O . GLU A 1 69 ? -14.258 10.711 20.375 1 88.25 69 GLU A O 1
ATOM 554 N N . GLU A 1 70 ? -14.453 8.68 20.672 1 86.81 70 GLU A N 1
ATOM 555 C CA . GLU A 1 70 ? -14.32 8.852 22.109 1 86.81 70 GLU A CA 1
ATOM 556 C C . GLU A 1 70 ? -12.852 8.828 22.531 1 86.81 70 GLU A C 1
ATOM 558 O O . GLU A 1 70 ? -11.969 8.586 21.703 1 86.81 70 GLU A O 1
ATOM 563 N N . SER A 1 71 ? -12.609 9.211 23.719 1 86.81 71 SER A N 1
ATOM 564 C CA . SER A 1 71 ? -11.25 9.234 24.25 1 86.81 71 SER A CA 1
ATOM 565 C C . SER A 1 71 ? -10.734 7.824 24.5 1 86.81 71 SER A C 1
ATOM 567 O O . SER A 1 71 ? -11.508 6.914 24.797 1 86.81 71 SER A O 1
ATOM 569 N N . GLY A 1 72 ? -9.43 7.77 24.328 1 92.62 72 GLY A N 1
ATOM 570 C CA . GLY A 1 72 ? -8.805 6.48 24.578 1 92.62 72 GLY A CA 1
ATOM 571 C C . GLY A 1 72 ? -8.719 5.602 23.359 1 92.62 72 GLY A C 1
ATOM 572 O O . GLY A 1 72 ? -8.984 6.055 22.234 1 92.62 72 GLY A O 1
ATOM 573 N N . ASP A 1 73 ? -8.328 4.34 23.594 1 96.31 73 ASP A N 1
ATOM 574 C CA . ASP A 1 73 ? -8.141 3.393 22.5 1 96.31 73 ASP A CA 1
ATOM 575 C C . ASP A 1 73 ? -9.461 2.74 22.109 1 96.31 73 ASP A C 1
ATOM 577 O O . ASP A 1 73 ? -10.305 2.475 22.969 1 96.31 73 ASP A O 1
ATOM 581 N N . CYS A 1 74 ? -9.641 2.518 20.859 1 97.31 74 CYS A N 1
ATOM 582 C CA . CYS A 1 74 ? -10.836 1.839 20.359 1 97.31 74 CYS A CA 1
ATOM 583 C C . CYS A 1 74 ? -10.727 0.332 20.562 1 97.31 74 CYS A C 1
ATOM 585 O O . CYS A 1 74 ? -9.648 -0.182 20.859 1 97.31 74 CYS A O 1
ATOM 587 N N . LYS A 1 75 ? -11.812 -0.351 20.359 1 97.69 75 LYS A N 1
ATOM 588 C CA . LYS A 1 75 ? -11.867 -1.798 20.547 1 97.69 75 LYS A CA 1
ATOM 589 C C . LYS A 1 75 ? -10.867 -2.506 19.625 1 97.69 75 LYS A C 1
ATOM 591 O O . LYS A 1 75 ? -10.344 -3.566 19.984 1 97.69 75 LYS A O 1
ATOM 596 N N . HIS A 1 76 ? -10.578 -1.95 18.438 1 98 76 HIS A N 1
ATOM 597 C CA . HIS A 1 76 ? -9.609 -2.551 17.531 1 98 76 HIS A CA 1
ATOM 598 C C . HIS A 1 76 ? -8.203 -2.49 18.109 1 98 76 HIS A C 1
ATOM 600 O O . HIS A 1 76 ? -7.473 -3.484 18.094 1 98 76 HIS A O 1
ATOM 606 N N . VAL A 1 77 ? -7.875 -1.367 18.609 1 98 77 VAL A N 1
ATOM 607 C CA . VAL A 1 77 ? -6.57 -1.181 19.234 1 98 77 VAL A CA 1
ATOM 608 C C . VAL A 1 77 ? -6.445 -2.086 20.453 1 98 77 VAL A C 1
ATOM 610 O O . VAL A 1 77 ? -5.422 -2.752 20.641 1 98 77 VAL A O 1
ATOM 613 N N . VAL A 1 78 ? -7.508 -2.1 21.234 1 97.81 78 VAL A N 1
ATOM 614 C CA . VAL A 1 78 ? -7.516 -2.92 22.438 1 97.81 78 VAL A CA 1
ATOM 615 C C . VAL A 1 78 ? -7.285 -4.383 22.062 1 97.81 78 VAL A C 1
ATOM 617 O O . VAL A 1 78 ? -6.484 -5.07 22.703 1 97.81 78 VAL A O 1
ATOM 620 N N . ALA A 1 79 ? -7.973 -4.867 21.078 1 98 79 ALA A N 1
ATOM 621 C CA . ALA A 1 79 ? -7.828 -6.25 20.625 1 98 79 ALA A CA 1
ATOM 622 C C . ALA A 1 79 ? -6.375 -6.566 20.281 1 98 79 ALA A C 1
ATOM 624 O O . ALA A 1 79 ? -5.836 -7.59 20.703 1 98 79 ALA A O 1
ATOM 625 N N . VAL A 1 80 ? -5.742 -5.684 19.547 1 97.69 80 VAL A N 1
ATOM 626 C CA . VAL A 1 80 ? -4.371 -5.895 19.094 1 97.69 80 VAL A CA 1
ATOM 627 C C . VAL A 1 80 ? -3.42 -5.848 20.281 1 97.69 80 VAL A C 1
ATOM 629 O O . VAL A 1 80 ? -2.514 -6.68 20.391 1 97.69 80 VAL A O 1
ATOM 632 N N . LEU A 1 81 ? -3.633 -4.895 21.188 1 97.31 81 LEU A N 1
ATOM 633 C CA . LEU A 1 81 ? -2.781 -4.777 22.359 1 97.31 81 LEU A CA 1
ATOM 634 C C . LEU A 1 81 ? -2.887 -6.023 23.234 1 97.31 81 LEU A C 1
ATOM 636 O O . LEU A 1 81 ? -1.883 -6.504 23.766 1 97.31 81 LEU A O 1
ATOM 640 N N . LEU A 1 82 ? -4.062 -6.523 23.359 1 96.75 82 LEU A N 1
ATOM 641 C CA . LEU A 1 82 ? -4.262 -7.734 24.141 1 96.75 82 LEU A CA 1
ATOM 642 C C . LEU A 1 82 ? -3.574 -8.93 23.5 1 96.75 82 LEU A C 1
ATOM 644 O O . LEU A 1 82 ? -3.021 -9.781 24.188 1 96.75 82 LEU A O 1
ATOM 648 N N . ASP A 1 83 ? -3.668 -8.953 22.219 1 95.69 83 ASP A N 1
ATOM 649 C CA . ASP A 1 83 ? -2.998 -10.031 21.484 1 95.69 83 ASP A CA 1
ATOM 650 C C . ASP A 1 83 ? -1.486 -9.969 21.688 1 95.69 83 ASP A C 1
ATOM 652 O O . ASP A 1 83 ? -0.84 -11.008 21.891 1 95.69 83 ASP A O 1
ATOM 656 N N . ILE A 1 84 ? -0.914 -8.828 21.641 1 94.44 84 ILE A N 1
ATOM 657 C CA . ILE A 1 84 ? 0.512 -8.609 21.844 1 94.44 84 ILE A CA 1
ATOM 658 C C . ILE A 1 84 ? 0.886 -9.016 23.266 1 94.44 84 ILE A C 1
ATOM 660 O O . ILE A 1 84 ? 1.904 -9.68 23.484 1 94.44 84 ILE A O 1
ATOM 664 N N . ALA A 1 85 ? 0.057 -8.664 24.219 1 92.81 85 ALA A N 1
ATOM 665 C CA . ALA A 1 85 ? 0.311 -8.969 25.625 1 92.81 85 ALA A CA 1
ATOM 666 C C . ALA A 1 85 ? 0.345 -10.477 25.859 1 92.81 85 ALA A C 1
ATOM 668 O O . ALA A 1 85 ? 1.103 -10.961 26.703 1 92.81 85 ALA A O 1
ATOM 669 N N . ALA A 1 86 ? -0.52 -11.172 25.156 1 91.19 86 ALA A N 1
ATOM 670 C CA . ALA A 1 86 ? -0.589 -12.625 25.312 1 91.19 86 ALA A CA 1
ATOM 671 C C . ALA A 1 86 ? 0.624 -13.297 24.672 1 91.19 86 ALA A C 1
ATOM 673 O O . ALA A 1 86 ? 1.097 -14.328 25.172 1 91.19 86 ALA A O 1
ATOM 674 N N . GLY A 1 87 ? 1.15 -12.758 23.562 1 89.69 87 GLY A N 1
ATOM 675 C CA . GLY A 1 87 ? 2.299 -13.258 22.828 1 89.69 87 GLY A CA 1
ATOM 676 C C . GLY A 1 87 ? 2.703 -12.367 21.672 1 89.69 87 GLY A C 1
ATOM 677 O O . GLY A 1 87 ? 2.107 -12.43 20.594 1 89.69 87 GLY A O 1
ATOM 678 N N . PRO A 1 88 ? 3.705 -11.664 21.859 1 86.19 88 PRO A N 1
ATOM 679 C CA . PRO A 1 88 ? 4.086 -10.742 20.781 1 86.19 88 PRO A CA 1
ATOM 680 C C . PRO A 1 88 ? 4.445 -11.469 19.484 1 86.19 88 PRO A C 1
ATOM 682 O O . PRO A 1 88 ? 5.039 -12.547 19.531 1 86.19 88 PRO A O 1
ATOM 685 N N . PRO A 1 89 ? 3.949 -10.867 18.406 1 89 89 PRO A N 1
ATOM 686 C CA . PRO A 1 89 ? 4.34 -11.461 17.125 1 89 89 PRO A CA 1
ATOM 687 C C . PRO A 1 89 ? 5.852 -11.453 16.906 1 89 89 PRO A C 1
ATOM 689 O O . PRO A 1 89 ? 6.566 -10.688 17.547 1 89 89 PRO A O 1
ATOM 692 N N . GLN A 1 90 ? 6.266 -12.375 16.047 1 88.69 90 GLN A N 1
ATOM 693 C CA . GLN A 1 90 ? 7.688 -12.453 15.727 1 88.69 90 GLN A CA 1
ATOM 694 C C . GLN A 1 90 ? 8.203 -11.133 15.164 1 88.69 90 GLN A C 1
ATOM 696 O O . GLN A 1 90 ? 7.531 -10.5 14.344 1 88.69 90 GLN A O 1
ATOM 701 N N . ASP A 1 91 ? 9.32 -10.695 15.727 1 93.25 91 ASP A N 1
ATOM 702 C CA . ASP A 1 91 ? 9.977 -9.484 15.242 1 93.25 91 ASP A CA 1
ATOM 703 C C . ASP A 1 91 ? 10.727 -9.742 13.945 1 93.25 91 ASP A C 1
ATOM 705 O O . ASP A 1 91 ? 11.773 -10.398 13.953 1 93.25 91 ASP A O 1
ATOM 709 N N . GLU A 1 92 ? 10.258 -9.133 12.891 1 92.44 92 GLU A N 1
ATOM 710 C CA . GLU A 1 92 ? 10.812 -9.398 11.562 1 92.44 92 GLU A CA 1
ATOM 711 C C . GLU A 1 92 ? 12.117 -8.633 11.344 1 92.44 92 GLU A C 1
ATOM 713 O O . GLU A 1 92 ? 12.859 -8.922 10.406 1 92.44 92 GLU A O 1
ATOM 718 N N . SER A 1 93 ? 12.391 -7.684 12.172 1 93.12 93 SER A N 1
ATOM 719 C CA . SER A 1 93 ? 13.609 -6.895 12.016 1 93.12 93 SER A CA 1
ATOM 720 C C . SER A 1 93 ? 14.852 -7.773 12.117 1 93.12 93 SER A C 1
ATOM 722 O O . SER A 1 93 ? 15.867 -7.496 11.469 1 93.12 93 SER A O 1
ATOM 724 N N . GLY A 1 94 ? 14.758 -8.828 12.859 1 92.06 94 GLY A N 1
ATOM 725 C CA . GLY A 1 94 ? 15.875 -9.75 12.992 1 92.06 94 GLY A CA 1
ATOM 726 C C . GLY A 1 94 ? 16.188 -10.508 11.719 1 92.06 94 GLY A C 1
ATOM 727 O O . GLY A 1 94 ? 17.328 -10.891 11.469 1 92.06 94 GLY A O 1
ATOM 728 N N . ARG A 1 95 ? 15.211 -10.758 10.945 1 91.69 95 ARG A N 1
ATOM 729 C CA . ARG A 1 95 ? 15.383 -11.453 9.672 1 91.69 95 ARG A CA 1
ATOM 730 C C . ARG A 1 95 ? 15.945 -10.516 8.609 1 91.69 95 ARG A C 1
ATOM 732 O O . ARG A 1 95 ? 16.688 -10.945 7.723 1 91.69 95 ARG A O 1
ATOM 739 N N . VAL A 1 96 ? 15.633 -9.273 8.695 1 94.44 96 VAL A N 1
ATOM 740 C CA . VAL A 1 96 ? 15.961 -8.289 7.672 1 94.44 96 VAL A CA 1
ATOM 741 C C . VAL A 1 96 ? 17.359 -7.73 7.922 1 94.44 96 VAL A C 1
ATOM 743 O O . VAL A 1 96 ? 18.125 -7.527 6.98 1 94.44 96 VAL A O 1
ATOM 746 N N . GLY A 1 97 ? 17.719 -7.496 9.195 1 94.62 97 GLY A N 1
ATOM 747 C CA . GLY A 1 97 ? 18.938 -6.809 9.586 1 94.62 97 GLY A CA 1
ATOM 748 C C . GLY A 1 97 ? 20.188 -7.402 8.945 1 94.62 97 GLY A C 1
ATOM 749 O O . GLY A 1 97 ? 20.891 -6.727 8.195 1 94.62 97 GLY A O 1
ATOM 750 N N . PRO A 1 98 ? 20.406 -8.664 9.18 1 95 98 PRO A N 1
ATOM 751 C CA . PRO A 1 98 ? 21.609 -9.297 8.633 1 95 98 PRO A CA 1
ATOM 752 C C . PRO A 1 98 ? 21.656 -9.281 7.109 1 95 98 PRO A C 1
ATOM 754 O O . PRO A 1 98 ? 22.719 -9.086 6.516 1 95 98 PRO A O 1
ATOM 757 N N . VAL A 1 99 ? 20.547 -9.461 6.477 1 96.31 99 VAL A N 1
ATOM 758 C CA . VAL A 1 99 ? 20.484 -9.453 5.02 1 96.31 99 VAL A CA 1
ATOM 759 C C . VAL A 1 99 ? 20.797 -8.055 4.492 1 96.31 99 VAL A C 1
ATOM 761 O O . VAL A 1 99 ? 21.609 -7.902 3.568 1 96.31 99 VAL A O 1
ATOM 764 N N . LEU A 1 100 ? 20.172 -7.043 5.074 1 96.75 100 LEU A N 1
ATOM 765 C CA . LEU A 1 100 ? 20.359 -5.656 4.66 1 96.75 100 LEU A CA 1
ATOM 766 C C . LEU A 1 100 ? 21.812 -5.234 4.816 1 96.75 100 LEU A C 1
ATOM 768 O O . LEU A 1 100 ? 22.344 -4.504 3.98 1 96.75 100 LEU A O 1
ATOM 772 N N . ASP A 1 101 ? 22.469 -5.773 5.824 1 95.5 101 ASP A N 1
ATOM 773 C CA . ASP A 1 101 ? 23.875 -5.43 6.102 1 95.5 101 ASP A CA 1
ATOM 774 C C . ASP A 1 101 ? 24.797 -6.055 5.07 1 95.5 101 ASP A C 1
ATOM 776 O O . ASP A 1 101 ? 25.906 -5.555 4.844 1 95.5 101 ASP A O 1
ATOM 780 N N . ASN A 1 102 ? 24.344 -7.074 4.449 1 95.31 102 ASN A N 1
ATOM 781 C CA . ASN A 1 102 ? 25.25 -7.84 3.594 1 95.31 102 ASN A CA 1
ATOM 782 C C . ASN A 1 102 ? 25 -7.559 2.115 1 95.31 102 ASN A C 1
ATOM 784 O O . ASN A 1 102 ? 25.797 -7.934 1.26 1 95.31 102 ASN A O 1
ATOM 788 N N . VAL A 1 103 ? 23.891 -6.898 1.835 1 96.38 103 VAL A N 1
ATOM 789 C CA . VAL A 1 103 ? 23.578 -6.582 0.446 1 96.38 103 VAL A CA 1
ATOM 790 C C . VAL A 1 103 ? 24.547 -5.523 -0.078 1 96.38 103 VAL A C 1
ATOM 792 O O . VAL A 1 103 ? 24.859 -4.562 0.626 1 96.38 103 VAL A O 1
ATOM 795 N N . SER A 1 104 ? 25.031 -5.711 -1.28 1 96.56 104 SER A N 1
ATOM 796 C CA . SER A 1 104 ? 25.938 -4.73 -1.88 1 96.56 104 SER A CA 1
ATOM 797 C C . SER A 1 104 ? 25.219 -3.42 -2.166 1 96.56 104 SER A C 1
ATOM 799 O O . SER A 1 104 ? 24 -3.4 -2.35 1 96.56 104 SER A O 1
ATOM 801 N N . ALA A 1 105 ? 25.906 -2.32 -2.234 1 95.62 105 ALA A N 1
ATOM 802 C CA . ALA A 1 105 ? 25.328 -1.009 -2.516 1 95.62 105 ALA A CA 1
ATOM 803 C C . ALA A 1 105 ? 24.641 -0.995 -3.875 1 95.62 105 ALA A C 1
ATOM 805 O O . ALA A 1 105 ? 23.562 -0.417 -4.02 1 95.62 105 ALA A O 1
ATOM 806 N N . ASP A 1 106 ? 25.25 -1.644 -4.852 1 96.69 106 ASP A N 1
ATOM 807 C CA . ASP A 1 106 ? 24.672 -1.677 -6.191 1 96.69 106 ASP A CA 1
ATOM 808 C C . ASP A 1 106 ? 23.359 -2.455 -6.203 1 96.69 106 ASP A C 1
ATOM 810 O O . ASP A 1 106 ? 22.391 -2.027 -6.824 1 96.69 106 ASP A O 1
ATOM 814 N N . ASP A 1 107 ? 23.391 -3.549 -5.555 1 97 107 ASP A N 1
ATOM 815 C CA . ASP A 1 107 ? 22.172 -4.355 -5.457 1 97 107 ASP A CA 1
ATOM 816 C C . ASP A 1 107 ? 21.078 -3.602 -4.711 1 97 107 ASP A C 1
ATOM 818 O O . ASP A 1 107 ? 19.906 -3.666 -5.09 1 97 107 ASP A O 1
ATOM 822 N N . LEU A 1 108 ? 21.5 -2.984 -3.672 1 97.44 108 LEU A N 1
ATOM 823 C CA . LEU A 1 108 ? 20.547 -2.219 -2.879 1 97.44 108 LEU A CA 1
ATOM 824 C C . LEU A 1 108 ? 19.953 -1.082 -3.701 1 97.44 108 LEU A C 1
ATOM 826 O O . LEU A 1 108 ? 18.75 -0.822 -3.623 1 97.44 108 LEU A O 1
ATOM 830 N N . ARG A 1 109 ? 20.781 -0.401 -4.48 1 97.5 109 ARG A N 1
ATOM 831 C CA . ARG A 1 109 ? 20.297 0.665 -5.352 1 97.5 109 ARG A CA 1
ATOM 832 C C . ARG A 1 109 ? 19.297 0.13 -6.367 1 97.5 109 ARG A C 1
ATOM 834 O O . ARG A 1 109 ? 18.281 0.776 -6.645 1 97.5 109 ARG A O 1
ATOM 841 N N . GLY A 1 110 ? 19.578 -1.007 -6.898 1 96.5 110 GLY A N 1
ATOM 842 C CA . GLY A 1 110 ? 18.641 -1.64 -7.816 1 96.5 110 GLY A CA 1
ATOM 843 C C . GLY A 1 110 ? 17.312 -1.971 -7.18 1 96.5 110 GLY A C 1
ATOM 844 O O . GLY A 1 110 ? 16.25 -1.736 -7.777 1 96.5 110 GLY A O 1
ATOM 845 N N . PHE A 1 111 ? 17.453 -2.518 -5.961 1 97.12 111 PHE A N 1
ATOM 846 C CA . PHE A 1 111 ? 16.219 -2.832 -5.23 1 97.12 111 PHE A CA 1
ATOM 847 C C . PHE A 1 111 ? 15.398 -1.572 -4.988 1 97.12 111 PHE A C 1
ATOM 849 O O . PHE A 1 111 ? 14.18 -1.577 -5.164 1 97.12 111 PHE A O 1
ATOM 856 N N . VAL A 1 112 ? 15.984 -0.507 -4.566 1 98.06 112 VAL A N 1
ATOM 857 C CA . VAL A 1 112 ? 15.305 0.746 -4.258 1 98.06 112 VAL A CA 1
ATOM 858 C C . VAL A 1 112 ? 14.688 1.325 -5.527 1 98.06 112 VAL A C 1
ATOM 860 O O . VAL A 1 112 ? 13.547 1.798 -5.508 1 98.06 112 VAL A O 1
ATOM 863 N N . ARG A 1 113 ? 15.398 1.255 -6.59 1 96.88 113 ARG A N 1
ATOM 864 C CA . ARG A 1 113 ? 14.859 1.74 -7.855 1 96.88 113 ARG A CA 1
ATOM 865 C C . ARG A 1 113 ? 13.555 1.034 -8.203 1 96.88 113 ARG A C 1
ATOM 867 O O . ARG A 1 113 ? 12.57 1.681 -8.57 1 96.88 113 ARG A O 1
ATOM 874 N N . ASP A 1 114 ? 13.562 -0.269 -8.07 1 94.94 114 ASP A N 1
ATOM 875 C CA . ASP A 1 114 ? 12.367 -1.053 -8.367 1 94.94 114 ASP A CA 1
ATOM 876 C C . ASP A 1 114 ? 11.227 -0.688 -7.422 1 94.94 114 ASP A C 1
ATOM 878 O O . ASP A 1 114 ? 10.078 -0.567 -7.852 1 94.94 114 ASP A O 1
ATOM 882 N N . ALA A 1 115 ? 11.531 -0.568 -6.152 1 95.81 115 ALA A N 1
ATOM 883 C CA . ALA A 1 115 ? 10.531 -0.221 -5.145 1 95.81 115 ALA A CA 1
ATOM 884 C C . ALA A 1 115 ? 9.922 1.147 -5.426 1 95.81 115 ALA A C 1
ATOM 886 O O . ALA A 1 115 ? 8.703 1.322 -5.324 1 95.81 115 ALA A O 1
ATOM 887 N N . LEU A 1 116 ? 10.758 2.098 -5.809 1 96.19 116 LEU A N 1
ATOM 888 C CA . LEU A 1 116 ? 10.289 3.453 -6.086 1 96.19 116 LEU A CA 1
ATOM 889 C C . LEU A 1 116 ? 9.438 3.484 -7.348 1 96.19 116 LEU A C 1
ATOM 891 O O . LEU A 1 116 ? 8.516 4.301 -7.461 1 96.19 116 LEU A O 1
ATOM 895 N N . ALA A 1 117 ? 9.711 2.609 -8.25 1 93.88 117 ALA A N 1
ATOM 896 C CA . ALA A 1 117 ? 8.914 2.512 -9.469 1 93.88 117 ALA A CA 1
ATOM 897 C C . ALA A 1 117 ? 7.5 2.033 -9.164 1 93.88 117 ALA A C 1
ATOM 899 O O . ALA A 1 117 ? 6.531 2.543 -9.734 1 93.88 117 ALA A O 1
ATOM 900 N N . GLU A 1 118 ? 7.41 1.191 -8.211 1 91.62 118 GLU A N 1
ATOM 901 C CA . GLU A 1 118 ? 6.145 0.513 -7.965 1 91.62 118 GLU A CA 1
ATOM 902 C C . GLU A 1 118 ? 5.328 1.237 -6.898 1 91.62 118 GLU A C 1
ATOM 904 O O . GLU A 1 118 ? 4.109 1.057 -6.812 1 91.62 118 GLU A O 1
ATOM 909 N N . HIS A 1 119 ? 6.016 2.061 -6.102 1 92.75 119 HIS A N 1
ATOM 910 C CA . HIS A 1 119 ? 5.34 2.684 -4.969 1 92.75 119 HIS A CA 1
ATOM 911 C C . HIS A 1 119 ? 5.512 4.199 -4.992 1 92.75 119 HIS A C 1
ATOM 913 O O . HIS A 1 119 ? 6.48 4.727 -4.438 1 92.75 119 HIS A O 1
ATOM 919 N N . PRO A 1 120 ? 4.504 4.91 -5.461 1 89.62 120 PRO A N 1
ATOM 920 C CA . PRO A 1 120 ? 4.613 6.367 -5.562 1 89.62 120 PRO A CA 1
ATOM 921 C C . PRO A 1 120 ? 4.793 7.043 -4.207 1 89.62 120 PRO A C 1
ATOM 923 O O . PRO A 1 120 ? 5.504 8.047 -4.102 1 89.62 120 PRO A O 1
ATOM 926 N N . GLU A 1 121 ? 4.121 6.48 -3.178 1 89.5 121 GLU A N 1
ATOM 927 C CA . GLU A 1 121 ? 4.25 7.066 -1.847 1 89.5 121 GLU A CA 1
ATOM 928 C C . GLU A 1 121 ? 5.676 6.941 -1.32 1 89.5 121 GLU A C 1
ATOM 930 O O . GLU A 1 121 ? 6.191 7.863 -0.688 1 89.5 121 GLU A O 1
ATOM 935 N N . LEU A 1 122 ? 6.25 5.805 -1.616 1 94 122 LEU A N 1
ATOM 936 C CA . LEU A 1 122 ? 7.641 5.59 -1.225 1 94 122 LEU A CA 1
ATOM 937 C C . LEU A 1 122 ? 8.57 6.527 -1.988 1 94 122 LEU A C 1
ATOM 939 O O . LEU A 1 122 ? 9.57 7 -1.44 1 94 122 LEU A O 1
ATOM 943 N N . ARG A 1 123 ? 8.289 6.793 -3.203 1 93.75 123 ARG A N 1
ATOM 944 C CA . ARG A 1 123 ? 9.055 7.715 -4.031 1 93.75 123 ARG A CA 1
ATOM 945 C C . ARG A 1 123 ? 9.07 9.117 -3.43 1 93.75 123 ARG A C 1
ATOM 947 O O . ARG A 1 123 ? 10.125 9.758 -3.363 1 93.75 123 ARG A O 1
ATOM 954 N N . GLU A 1 124 ? 7.93 9.5 -2.975 1 91.69 124 GLU A N 1
ATOM 955 C CA . GLU A 1 124 ? 7.824 10.828 -2.369 1 91.69 124 GLU A CA 1
ATOM 956 C C . GLU A 1 124 ? 8.633 10.914 -1.079 1 91.69 124 GLU A C 1
ATOM 958 O O . GLU A 1 124 ? 9.297 11.922 -0.819 1 91.69 124 GLU A O 1
ATOM 963 N N . GLN A 1 125 ? 8.57 9.891 -0.325 1 93.56 125 GLN A N 1
ATOM 964 C CA . GLN A 1 125 ? 9.352 9.844 0.908 1 93.56 125 GLN A CA 1
ATOM 965 C C . GLN A 1 125 ? 10.844 9.898 0.615 1 93.56 125 GLN A C 1
ATOM 967 O O . GLN A 1 125 ? 11.602 10.586 1.308 1 93.56 125 GLN A O 1
ATOM 972 N N . PHE A 1 126 ? 11.281 9.18 -0.456 1 96.88 126 PHE A N 1
ATOM 973 C CA . PHE A 1 126 ? 12.68 9.141 -0.858 1 96.88 126 PHE A CA 1
ATOM 974 C C . PHE A 1 126 ? 13.164 10.516 -1.285 1 96.88 126 PHE A C 1
ATOM 976 O O . PHE A 1 126 ? 14.219 10.977 -0.847 1 96.88 126 PHE A O 1
ATOM 983 N N . LEU A 1 127 ? 12.367 11.156 -2.039 1 93.62 127 LEU A N 1
ATOM 984 C CA . LEU A 1 127 ? 12.75 12.461 -2.574 1 93.62 127 LEU A CA 1
ATOM 985 C C . LEU A 1 127 ? 12.727 13.523 -1.483 1 93.62 127 LEU A C 1
ATOM 987 O O . LEU A 1 127 ? 13.539 14.453 -1.501 1 93.62 127 LEU A O 1
ATOM 991 N N . ALA A 1 128 ? 11.812 13.391 -0.546 1 92.31 128 ALA A N 1
ATOM 992 C CA . ALA A 1 128 ? 11.781 14.312 0.583 1 92.31 128 ALA A CA 1
ATOM 993 C C . ALA A 1 128 ? 13.023 14.164 1.453 1 92.31 128 ALA A C 1
ATOM 995 O O . ALA A 1 128 ? 13.539 15.156 1.984 1 92.31 128 ALA A O 1
ATOM 996 N N . ARG A 1 129 ? 13.547 12.969 1.561 1 94.12 129 ARG A N 1
ATOM 997 C CA . ARG A 1 129 ? 14.68 12.688 2.439 1 94.12 129 ARG A CA 1
ATOM 998 C C . ARG A 1 129 ? 16 13.047 1.764 1 94.12 129 ARG A C 1
ATOM 1000 O O . ARG A 1 129 ? 16.938 13.492 2.426 1 94.12 129 ARG A O 1
ATOM 1007 N N . PHE A 1 130 ? 16.016 12.906 0.378 1 95.62 130 PHE A N 1
ATOM 1008 C CA . PHE A 1 130 ? 17.344 12.992 -0.221 1 95.62 130 PHE A CA 1
ATOM 1009 C C . PHE A 1 130 ? 17.344 13.992 -1.368 1 95.62 130 PHE A C 1
ATOM 1011 O O . PHE A 1 130 ? 18.406 14.43 -1.806 1 95.62 130 PHE A O 1
ATOM 1018 N N . GLY A 1 131 ? 16.234 14.258 -1.892 1 92.38 131 GLY A N 1
ATOM 1019 C CA . GLY A 1 131 ? 16.172 15.102 -3.074 1 92.38 131 GLY A CA 1
ATOM 1020 C C . GLY A 1 131 ? 16.203 16.578 -2.752 1 92.38 131 GLY A C 1
ATOM 1021 O O . GLY A 1 131 ? 15.992 16.969 -1.601 1 92.38 131 GLY A O 1
ATOM 1022 N N . ASP A 1 132 ? 16.344 17.391 -3.738 1 87.31 132 ASP A N 1
ATOM 1023 C CA . ASP A 1 132 ? 16.438 18.844 -3.551 1 87.31 132 ASP A CA 1
ATOM 1024 C C . ASP A 1 132 ? 15.117 19.531 -3.875 1 87.31 132 ASP A C 1
ATOM 1026 O O . ASP A 1 132 ? 14.867 20.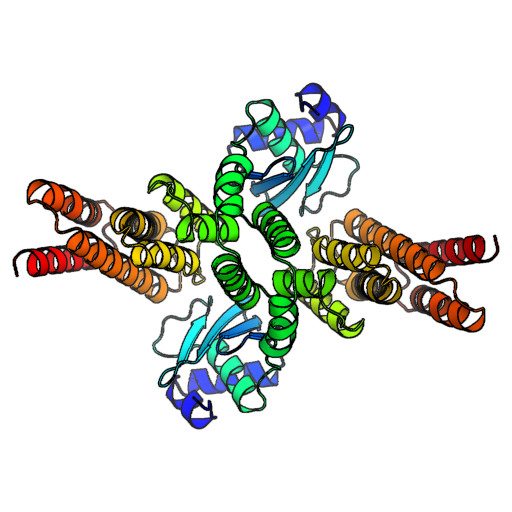641 -3.422 1 87.31 132 ASP A O 1
ATOM 1030 N N . ASP A 1 133 ? 14.328 18.875 -4.617 1 87 133 ASP A N 1
ATOM 1031 C CA . ASP A 1 133 ? 13.047 19.453 -4.996 1 87 133 ASP A CA 1
ATOM 1032 C C . ASP A 1 133 ? 11.93 18.969 -4.086 1 87 133 ASP A C 1
ATOM 1034 O O . ASP A 1 133 ? 12.117 18.016 -3.316 1 87 133 ASP A O 1
ATOM 1038 N N . HIS A 1 134 ? 10.859 19.75 -4.008 1 87.81 134 HIS A N 1
ATOM 1039 C CA . HIS A 1 134 ? 9.672 19.312 -3.27 1 87.81 134 HIS A CA 1
ATOM 1040 C C . HIS A 1 134 ? 8.398 19.625 -4.047 1 87.81 134 HIS A C 1
ATOM 1042 O O . HIS A 1 134 ? 8.398 20.453 -4.953 1 87.81 134 HIS A O 1
ATOM 1048 N N . ALA A 1 135 ? 7.406 18.938 -3.785 1 87.88 135 ALA A N 1
ATOM 1049 C CA . ALA A 1 135 ? 6.102 19.125 -4.406 1 87.88 135 ALA A CA 1
ATOM 1050 C C . ALA A 1 135 ? 5.453 20.422 -3.918 1 87.88 135 ALA A C 1
ATOM 1052 O O . ALA A 1 135 ? 5.82 20.953 -2.863 1 87.88 135 ALA A O 1
ATOM 1053 N N . SER A 1 136 ? 4.574 20.906 -4.73 1 93.12 136 SER A N 1
ATOM 1054 C CA . SER A 1 136 ? 3.836 22.109 -4.379 1 93.12 136 SER A CA 1
ATOM 1055 C C . SER A 1 136 ? 2.668 21.797 -3.449 1 93.12 136 SER A C 1
ATOM 1057 O O . SER A 1 136 ? 2.309 20.625 -3.271 1 93.12 136 SER A O 1
ATOM 1059 N N . VAL A 1 137 ? 2.135 22.875 -2.846 1 95.56 137 VAL A N 1
ATOM 1060 C CA . VAL A 1 137 ? 0.959 22.734 -1.995 1 95.56 137 VAL A CA 1
ATOM 1061 C C . VAL A 1 137 ? -0.18 22.094 -2.791 1 95.56 137 VAL A C 1
ATOM 1063 O O . VAL A 1 137 ? -0.863 21.188 -2.297 1 95.56 137 VAL A O 1
ATOM 1066 N N . GLU A 1 138 ? -0.284 22.5 -4.027 1 94.81 138 GLU A N 1
ATOM 1067 C CA . GLU A 1 138 ? -1.373 22 -4.867 1 94.81 138 GLU A CA 1
ATOM 1068 C C . GLU A 1 138 ? -1.207 20.516 -5.176 1 94.81 138 GLU A C 1
ATOM 1070 O O . GLU A 1 138 ? -2.188 19.766 -5.203 1 94.81 138 GLU A O 1
ATOM 1075 N N . GLU A 1 139 ? -0.044 20.141 -5.406 1 91.56 139 GLU A N 1
ATOM 1076 C CA . GLU A 1 139 ? 0.217 18.734 -5.68 1 91.56 139 GLU A CA 1
ATOM 1077 C C . GLU A 1 139 ? -0.134 17.859 -4.48 1 91.56 139 GLU A C 1
ATOM 1079 O O . GLU A 1 139 ? -0.771 16.812 -4.629 1 91.56 139 GLU A O 1
ATOM 1084 N N . TYR A 1 140 ? 0.267 18.281 -3.281 1 95.25 140 TYR A N 1
ATOM 1085 C CA . TYR A 1 140 ? -0.074 17.531 -2.074 1 95.25 140 TYR A CA 1
ATOM 1086 C C . TYR A 1 140 ? -1.576 17.562 -1.82 1 95.25 140 TYR A C 1
ATOM 1088 O O . TYR A 1 140 ? -2.16 16.578 -1.389 1 95.25 140 TYR A O 1
ATOM 1096 N N . ARG A 1 141 ? -2.195 18.719 -2.105 1 96.44 141 ARG A N 1
ATOM 1097 C CA . ARG A 1 141 ? -3.641 18.828 -1.941 1 96.44 141 ARG A CA 1
ATOM 1098 C C . ARG A 1 141 ? -4.371 17.844 -2.861 1 96.44 141 ARG A C 1
ATOM 1100 O O . ARG A 1 141 ? -5.367 17.25 -2.467 1 96.44 141 ARG A O 1
ATOM 1107 N N . GLU A 1 142 ? -3.873 17.719 -4.012 1 91.88 142 GLU A N 1
ATOM 1108 C CA . GLU A 1 142 ? -4.469 16.781 -4.953 1 91.88 142 GLU A CA 1
ATOM 1109 C C . GLU A 1 142 ? -4.359 15.344 -4.441 1 91.88 142 GLU A C 1
ATOM 1111 O O . GLU A 1 142 ? -5.297 14.555 -4.582 1 91.88 142 GLU A O 1
ATOM 1116 N N . GLU A 1 143 ? -3.254 15.008 -3.932 1 91.81 143 GLU A N 1
ATOM 1117 C CA . GLU A 1 143 ? -3.068 13.68 -3.361 1 91.81 143 GLU A CA 1
ATOM 1118 C C . GLU A 1 143 ? -4.031 13.438 -2.203 1 91.81 143 GLU A C 1
ATOM 1120 O O . GLU A 1 143 ? -4.609 12.352 -2.086 1 91.81 143 GLU A O 1
ATOM 1125 N N . ILE A 1 144 ? -4.18 14.406 -1.382 1 95.81 144 ILE A N 1
ATOM 1126 C CA . ILE A 1 144 ? -5.066 14.289 -0.23 1 95.81 144 ILE A CA 1
ATOM 1127 C C . ILE A 1 144 ? -6.516 14.203 -0.704 1 95.81 144 ILE A C 1
ATOM 1129 O O . ILE A 1 144 ? -7.305 13.414 -0.174 1 95.81 144 ILE A O 1
ATOM 1133 N N . ALA A 1 145 ? -6.844 14.992 -1.686 1 93.62 145 ALA A N 1
ATOM 1134 C CA . ALA A 1 145 ? -8.18 14.938 -2.268 1 93.62 145 ALA A CA 1
ATOM 1135 C C . ALA A 1 145 ? -8.492 13.539 -2.793 1 93.62 145 ALA A C 1
ATOM 1137 O O . ALA A 1 145 ? -9.609 13.039 -2.625 1 93.62 145 ALA A O 1
ATOM 1138 N N . GLN A 1 146 ? -7.555 12.984 -3.35 1 89.62 146 GLN A N 1
ATOM 1139 C CA . GLN A 1 146 ? -7.73 11.633 -3.883 1 89.62 146 GLN A CA 1
ATOM 1140 C C . GLN A 1 146 ? -7.965 10.625 -2.764 1 89.62 146 GLN A C 1
ATOM 1142 O O . GLN A 1 146 ? -8.734 9.68 -2.93 1 89.62 146 GLN A O 1
ATOM 1147 N N . LEU A 1 147 ? -7.301 10.742 -1.675 1 92.12 147 LEU A N 1
ATOM 1148 C CA . LEU A 1 147 ? -7.535 9.875 -0.523 1 92.12 147 LEU A CA 1
ATOM 1149 C C . LEU A 1 147 ? -8.984 9.969 -0.062 1 92.12 147 LEU A C 1
ATOM 1151 O O . LEU A 1 147 ? -9.609 8.945 0.235 1 92.12 147 LEU A O 1
ATOM 1155 N N . PHE A 1 148 ? -9.508 11.188 -0.086 1 93.12 148 PHE A N 1
ATOM 1156 C CA . PHE A 1 148 ? -10.898 11.375 0.296 1 93.12 148 PHE A CA 1
ATOM 1157 C C . PHE A 1 148 ? -11.828 10.68 -0.686 1 93.12 148 PHE A C 1
ATOM 1159 O O . PHE A 1 148 ? -12.789 10.023 -0.277 1 93.12 148 PHE A O 1
ATOM 1166 N N . GLU A 1 149 ? -11.539 10.844 -1.902 1 88.19 149 GLU A N 1
ATOM 1167 C CA . GLU A 1 149 ? -12.375 10.219 -2.926 1 88.19 149 GLU A CA 1
ATOM 1168 C C . GLU A 1 149 ? -12.359 8.695 -2.793 1 88.19 149 GLU A C 1
ATOM 1170 O O . GLU A 1 149 ? -13.398 8.047 -2.967 1 88.19 149 GLU A O 1
ATOM 1175 N N . GLN A 1 150 ? -11.289 8.172 -2.455 1 85.38 150 GLN A N 1
ATOM 1176 C CA . GLN A 1 150 ? -11.133 6.727 -2.326 1 85.38 150 GLN A CA 1
ATOM 1177 C C . GLN A 1 150 ? -11.914 6.191 -1.132 1 85.38 150 GLN A C 1
ATOM 1179 O O . GLN A 1 150 ? -12.336 5.035 -1.13 1 85.38 150 GLN A O 1
ATOM 1184 N N . HIS A 1 151 ? -12.094 6.996 -0.16 1 88.56 151 HIS A N 1
ATOM 1185 C CA . HIS A 1 151 ? -12.711 6.535 1.077 1 88.56 151 HIS A CA 1
ATOM 1186 C C . HIS A 1 151 ? -14.172 6.98 1.163 1 88.56 151 HIS A C 1
ATOM 1188 O O . HIS A 1 151 ? -14.875 6.641 2.117 1 88.56 151 HIS A O 1
ATOM 1194 N N . ALA A 1 152 ? -1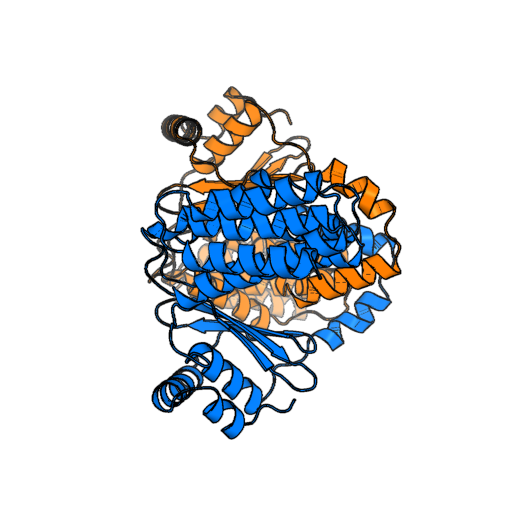4.562 7.707 0.151 1 86.31 152 ALA A N 1
ATOM 1195 C CA . ALA A 1 152 ? -15.93 8.219 0.161 1 86.31 152 ALA A CA 1
ATOM 1196 C C . ALA A 1 152 ? -16.891 7.211 -0.459 1 86.31 152 ALA A C 1
ATOM 1198 O O . ALA A 1 152 ? -16.656 6.719 -1.565 1 86.31 152 ALA A O 1
ATOM 1199 N N . ASP A 1 153 ? -18.078 6.816 0.313 1 81.31 153 ASP A N 1
ATOM 1200 C CA . ASP A 1 153 ? -19.125 6 -0.281 1 81.31 153 ASP A CA 1
ATOM 1201 C C . ASP A 1 153 ? -20.469 6.262 0.394 1 81.31 153 ASP A C 1
ATOM 1203 O O . ASP A 1 153 ? -20.969 5.434 1.164 1 81.31 153 ASP A O 1
ATOM 1207 N N . PRO A 1 154 ? -21.125 7.266 0.191 1 81.94 154 PRO A N 1
ATOM 1208 C CA . PRO A 1 154 ? -20.797 8.516 -0.502 1 81.94 154 PRO A CA 1
ATOM 1209 C C . PRO A 1 154 ? -20.031 9.492 0.379 1 81.94 154 PRO A C 1
ATOM 1211 O O . PRO A 1 154 ? -19.422 10.445 -0.127 1 81.94 154 PRO A O 1
ATOM 1214 N N . VAL A 1 155 ? -20.062 9.281 1.699 1 91.19 155 VAL A N 1
ATOM 1215 C CA . VAL A 1 155 ? -19.344 10.141 2.639 1 91.19 155 VAL A CA 1
ATOM 1216 C C . VAL A 1 155 ? -18.188 9.375 3.273 1 91.19 155 VAL A C 1
ATOM 1218 O O . VAL A 1 155 ? -18.062 8.164 3.086 1 91.19 155 VAL A O 1
ATOM 1221 N N . VAL A 1 156 ? -17.391 10.109 3.906 1 93.25 156 VAL A N 1
ATOM 1222 C CA . VAL A 1 156 ? -16.266 9.508 4.602 1 93.25 156 VAL A CA 1
ATOM 1223 C C . VAL A 1 156 ? -16.609 9.297 6.07 1 93.25 156 VAL A C 1
ATOM 1225 O O . VAL A 1 156 ? -16.781 10.258 6.82 1 93.25 156 VAL A O 1
ATOM 1228 N N . PHE A 1 157 ? -16.609 8.086 6.414 1 92.5 157 PHE A N 1
ATOM 1229 C CA . PHE A 1 157 ? -16.984 7.758 7.781 1 92.5 157 PHE A CA 1
ATOM 1230 C C . PHE A 1 157 ? -15.773 7.359 8.609 1 92.5 157 PHE A C 1
ATOM 1232 O O . PHE A 1 157 ? -15.75 7.559 9.82 1 92.5 157 PHE A O 1
ATOM 1239 N N . GLU A 1 158 ? -14.75 6.824 7.949 1 93.12 158 GLU A N 1
ATOM 1240 C CA . GLU A 1 158 ? -13.586 6.273 8.633 1 93.12 158 GLU A CA 1
ATOM 1241 C 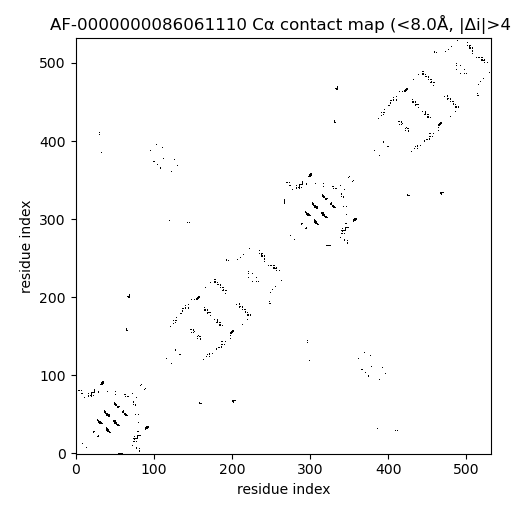C . GLU A 1 158 ? -12.492 7.328 8.781 1 93.12 158 GLU A C 1
ATOM 1243 O O . GLU A 1 158 ? -12.555 8.391 8.164 1 93.12 158 GLU A O 1
ATOM 1248 N N . ALA A 1 159 ? -11.547 7.02 9.625 1 94.81 159 ALA A N 1
ATOM 1249 C CA . ALA A 1 159 ? -10.383 7.879 9.82 1 94.81 159 ALA A CA 1
ATOM 1250 C C . ALA A 1 159 ? -9.32 7.617 8.75 1 94.81 159 ALA A C 1
ATOM 1252 O O . ALA A 1 159 ? -8.617 6.609 8.805 1 94.81 159 ALA A O 1
ATOM 1253 N N . ILE A 1 160 ? -9.211 8.516 7.828 1 95.12 160 ILE A N 1
ATOM 1254 C CA . ILE A 1 160 ? -8.172 8.398 6.809 1 95.12 160 ILE A CA 1
ATOM 1255 C C . ILE A 1 160 ? -6.801 8.625 7.441 1 95.12 160 ILE A C 1
ATOM 1257 O O . ILE A 1 160 ? -6.633 9.523 8.266 1 95.12 160 ILE A O 1
ATOM 1261 N N . ASP A 1 161 ? -5.895 7.812 7.117 1 93.31 161 ASP A N 1
ATOM 1262 C CA . ASP A 1 161 ? -4.535 7.93 7.637 1 93.31 161 ASP A CA 1
ATOM 1263 C C . ASP A 1 161 ? -3.732 8.961 6.848 1 93.31 161 ASP A C 1
ATOM 1265 O O . ASP A 1 161 ? -3.486 8.781 5.652 1 93.31 161 ASP A O 1
ATOM 1269 N N . PHE A 1 162 ? -3.201 9.984 7.465 1 95.94 162 PHE A N 1
ATOM 1270 C CA . PHE A 1 162 ? -2.424 11.031 6.812 1 95.94 162 PHE A CA 1
ATOM 1271 C C . PHE A 1 162 ? -0.972 11 7.277 1 95.94 162 PHE A C 1
ATOM 1273 O O . PHE A 1 162 ? -0.217 11.945 7.039 1 95.94 162 PHE A O 1
ATOM 1280 N N . SER A 1 163 ? -0.54 9.938 7.914 1 93.19 163 SER A N 1
ATOM 1281 C CA . SER A 1 163 ? 0.771 9.852 8.547 1 93.19 163 SER A CA 1
ATOM 1282 C C . SER A 1 163 ? 1.892 10.023 7.527 1 93.19 163 SER A C 1
ATOM 1284 O O . SER A 1 163 ? 2.943 10.586 7.844 1 93.19 163 SER A O 1
ATOM 1286 N N . ARG A 1 164 ? 1.617 9.547 6.359 1 92.31 164 ARG A N 1
ATOM 1287 C CA . ARG A 1 164 ? 2.67 9.633 5.352 1 92.31 164 ARG A CA 1
ATOM 1288 C C . ARG A 1 164 ? 3.035 11.086 5.055 1 92.31 164 ARG A C 1
ATOM 1290 O O . ARG A 1 164 ? 4.199 11.398 4.812 1 92.31 164 ARG A O 1
ATOM 1297 N N . PHE A 1 165 ? 2.152 11.984 5.094 1 96.94 165 PHE A N 1
ATOM 1298 C CA . PHE A 1 165 ? 2.416 13.398 4.824 1 96.94 165 PHE A CA 1
ATOM 1299 C C . PHE A 1 165 ? 3.219 14.023 5.957 1 96.94 165 PHE A C 1
ATOM 1301 O O . PHE A 1 165 ? 4.129 14.82 5.711 1 96.94 165 PHE A O 1
ATOM 1308 N N . PHE A 1 166 ? 2.906 13.641 7.141 1 96.75 166 PHE A N 1
ATOM 1309 C CA . PHE A 1 166 ? 3.652 14.164 8.273 1 96.75 166 PHE A CA 1
ATOM 1310 C C . PHE A 1 166 ? 5.078 13.625 8.289 1 96.75 166 PHE A C 1
ATOM 1312 O O . PHE A 1 166 ? 6.008 14.32 8.68 1 96.75 166 PHE A O 1
ATOM 1319 N N . GLN A 1 167 ? 5.184 12.438 7.883 1 93.88 167 GLN A N 1
ATOM 1320 C CA . GLN A 1 167 ? 6.52 11.867 7.762 1 93.88 167 GLN A CA 1
ATOM 1321 C C . GLN A 1 167 ? 7.348 12.625 6.727 1 93.88 167 GLN A C 1
ATOM 1323 O O . GLN A 1 167 ? 8.531 12.891 6.945 1 93.88 167 GLN A O 1
ATOM 1328 N N . ILE A 1 168 ? 6.77 12.922 5.668 1 95.94 168 ILE A N 1
ATOM 1329 C CA . ILE A 1 168 ? 7.434 13.688 4.617 1 95.94 168 ILE A CA 1
ATOM 1330 C C . ILE A 1 168 ? 7.848 15.055 5.152 1 95.94 168 ILE A C 1
ATOM 1332 O O . ILE A 1 168 ? 8.984 15.484 4.957 1 95.94 168 ILE A O 1
ATOM 1336 N N . ALA A 1 169 ? 6.957 15.68 5.867 1 97.88 169 ALA A N 1
ATOM 1337 C CA . ALA A 1 169 ? 7.262 16.984 6.453 1 97.88 169 ALA A CA 1
ATOM 1338 C C . ALA A 1 169 ? 8.438 16.891 7.422 1 97.88 169 ALA A C 1
ATOM 1340 O O . ALA A 1 169 ? 9.312 17.75 7.434 1 97.88 169 ALA A O 1
ATOM 1341 N N . GLU A 1 170 ? 8.422 15.867 8.172 1 96.38 170 GLU A N 1
ATOM 1342 C CA . GLU A 1 170 ? 9.5 15.672 9.133 1 96.38 170 GLU A CA 1
ATOM 1343 C C . GLU A 1 170 ? 10.836 15.477 8.43 1 96.38 170 GLU A C 1
ATOM 1345 O O . GLU A 1 170 ? 11.875 15.945 8.898 1 96.38 170 GLU A O 1
ATOM 1350 N N . GLN A 1 171 ? 10.781 14.781 7.387 1 94.06 171 GLN A N 1
ATOM 1351 C CA . GLN A 1 171 ? 12.008 14.586 6.617 1 94.06 171 GLN A CA 1
ATOM 1352 C C . GLN A 1 171 ? 12.547 15.914 6.102 1 94.06 171 GLN A C 1
ATOM 1354 O O . GLN A 1 171 ? 13.758 16.141 6.125 1 94.06 171 GLN A O 1
ATOM 1359 N N . TYR A 1 172 ? 11.719 16.719 5.641 1 96.56 172 TYR A N 1
ATOM 1360 C CA . TYR A 1 172 ? 12.141 18.047 5.23 1 96.56 172 TYR A CA 1
ATOM 1361 C C . TYR A 1 172 ? 12.734 18.828 6.402 1 96.56 172 TYR A C 1
ATOM 1363 O O . TYR A 1 172 ? 13.781 19.453 6.273 1 96.56 172 TYR A O 1
ATOM 1371 N N . ARG A 1 173 ? 12.07 18.75 7.523 1 96.94 173 ARG A N 1
ATOM 1372 C CA . ARG A 1 173 ? 12.523 19.469 8.711 1 96.94 173 ARG A CA 1
ATOM 1373 C C . ARG A 1 173 ? 13.906 18.984 9.141 1 96.94 173 ARG A C 1
ATOM 1375 O O . ARG A 1 173 ? 14.758 19.797 9.516 1 96.94 173 ARG A O 1
ATOM 1382 N N . ASP A 1 174 ? 14.094 17.703 9.078 1 94.5 174 ASP A N 1
ATOM 1383 C CA . ASP A 1 174 ? 15.375 17.125 9.453 1 94.5 174 ASP A CA 1
ATOM 1384 C C . ASP A 1 174 ? 16.5 17.656 8.586 1 94.5 174 ASP A C 1
ATOM 1386 O O . ASP A 1 174 ? 17.656 17.672 9.008 1 94.5 174 ASP A O 1
ATOM 1390 N N . ARG A 1 175 ? 16.172 18.125 7.453 1 94.75 175 ARG A N 1
ATOM 1391 C CA . ARG A 1 175 ? 17.156 18.656 6.52 1 94.75 175 ARG A CA 1
ATOM 1392 C C . ARG A 1 175 ? 17.156 20.188 6.543 1 94.75 175 ARG A C 1
ATOM 1394 O O . ARG A 1 175 ? 17.688 20.828 5.637 1 94.75 175 ARG A O 1
ATOM 1401 N N . ASP A 1 176 ? 16.469 20.75 7.441 1 96.38 176 ASP A N 1
ATOM 1402 C CA . ASP A 1 176 ? 16.359 22.188 7.625 1 96.38 176 ASP A CA 1
ATOM 1403 C C . ASP A 1 176 ? 15.664 22.844 6.43 1 96.38 176 ASP A C 1
ATOM 1405 O O . ASP A 1 176 ? 15.969 23.984 6.074 1 96.38 176 ASP A O 1
ATOM 1409 N N . ARG A 1 177 ? 14.867 22.016 5.727 1 96.56 177 ARG A N 1
ATOM 1410 C CA . ARG A 1 177 ? 14.031 22.531 4.652 1 96.56 177 ARG A CA 1
ATOM 1411 C C . ARG A 1 177 ? 12.633 22.875 5.16 1 96.56 177 ARG A C 1
ATOM 1413 O O . ARG A 1 177 ? 11.648 22.266 4.73 1 96.56 177 ARG A O 1
ATOM 1420 N N . TYR A 1 178 ? 12.523 23.969 5.883 1 97.69 178 TYR A N 1
ATOM 1421 C CA . TYR A 1 178 ? 11.344 24.281 6.68 1 97.69 178 TYR A CA 1
ATOM 1422 C C . TYR A 1 178 ? 10.195 24.75 5.789 1 97.69 178 TYR A C 1
ATOM 1424 O O . TYR A 1 178 ? 9.031 24.438 6.059 1 97.69 178 TYR A O 1
ATOM 1432 N N . LEU A 1 179 ? 10.5 25.438 4.742 1 97.06 179 LEU A N 1
ATOM 1433 C CA . LEU A 1 179 ? 9.438 25.922 3.867 1 97.06 179 LEU A CA 1
ATOM 1434 C C . LEU A 1 179 ? 8.781 24.75 3.125 1 97.06 179 LEU A C 1
ATOM 1436 O O . LEU A 1 179 ? 7.57 24.75 2.908 1 97.06 179 LEU A O 1
ATOM 1440 N N . ALA A 1 180 ? 9.617 23.797 2.711 1 97.06 180 ALA A N 1
ATOM 1441 C CA . ALA A 1 180 ? 9.078 22.594 2.086 1 97.06 180 ALA A CA 1
ATOM 1442 C C . ALA A 1 180 ? 8.18 21.828 3.055 1 97.06 180 ALA A C 1
ATOM 1444 O O . ALA A 1 180 ? 7.113 21.344 2.67 1 97.06 180 ALA A O 1
ATOM 1445 N N . ALA A 1 181 ? 8.625 21.75 4.293 1 98.19 181 ALA A N 1
ATOM 1446 C CA . ALA A 1 181 ? 7.809 21.109 5.32 1 98.19 181 ALA A CA 1
ATOM 1447 C C . ALA A 1 181 ? 6.492 21.859 5.523 1 98.19 181 ALA A C 1
ATOM 1449 O O . ALA A 1 181 ? 5.43 21.234 5.598 1 98.19 181 ALA A O 1
ATOM 1450 N N . ALA A 1 182 ? 6.59 23.141 5.562 1 98.44 182 ALA A N 1
ATOM 1451 C CA . ALA A 1 182 ? 5.406 23.984 5.75 1 98.44 182 ALA A CA 1
ATOM 1452 C C . ALA A 1 182 ? 4.398 23.766 4.625 1 98.44 182 ALA A C 1
ATOM 1454 O O . ALA A 1 182 ? 3.186 23.812 4.852 1 98.44 182 ALA A O 1
ATOM 1455 N N . THR A 1 183 ? 4.926 23.5 3.461 1 98.06 183 THR A N 1
ATOM 1456 C CA . THR A 1 183 ? 4.082 23.25 2.301 1 98.06 183 THR A CA 1
ATOM 1457 C C . THR A 1 183 ? 3.232 22 2.52 1 98.06 183 THR A C 1
ATOM 1459 O O . THR A 1 183 ? 2.045 21.984 2.188 1 98.06 183 THR A O 1
ATOM 1462 N N . VAL A 1 184 ? 3.791 21 3.072 1 98.31 184 VAL A N 1
ATOM 1463 C CA . VAL A 1 184 ? 3.082 19.75 3.322 1 98.31 184 VAL A CA 1
ATOM 1464 C C . VAL A 1 184 ? 1.998 19.969 4.375 1 98.31 184 VAL A C 1
ATOM 1466 O O . VAL A 1 184 ? 0.845 19.578 4.18 1 98.31 184 VAL A O 1
ATOM 1469 N N . TYR A 1 185 ? 2.373 20.625 5.473 1 98.69 185 TYR A N 1
ATOM 1470 C CA . TYR A 1 185 ? 1.423 20.891 6.547 1 98.69 185 TYR A CA 1
ATOM 1471 C C . TYR A 1 185 ? 0.249 21.719 6.039 1 98.69 185 TYR A C 1
ATOM 1473 O O . TYR A 1 185 ? -0.908 21.422 6.348 1 98.69 185 TYR A O 1
ATOM 1481 N N . ARG A 1 186 ? 0.581 22.719 5.262 1 98.62 186 ARG A N 1
ATOM 1482 C CA . ARG A 1 186 ? -0.446 23.594 4.707 1 98.62 186 ARG A CA 1
ATOM 1483 C C . ARG A 1 186 ? -1.426 22.797 3.84 1 98.62 186 ARG A C 1
ATOM 1485 O O . ARG A 1 186 ? -2.641 22.984 3.943 1 98.62 186 ARG A O 1
ATOM 1492 N N . ALA A 1 187 ? -0.874 21.953 2.98 1 98.5 187 ALA A N 1
ATOM 1493 C CA . ALA A 1 187 ? -1.73 21.156 2.115 1 98.5 187 ALA A CA 1
ATOM 1494 C C . ALA A 1 187 ? -2.686 20.297 2.939 1 98.5 187 ALA A C 1
ATOM 1496 O O . ALA A 1 187 ? -3.859 20.141 2.588 1 98.5 187 ALA A O 1
ATOM 1497 N N . VAL A 1 188 ? -2.191 19.766 4.039 1 98.5 188 VAL A N 1
ATOM 1498 C CA . VAL A 1 188 ? -2.977 18.875 4.879 1 98.5 188 VAL A CA 1
ATOM 1499 C C . VAL A 1 188 ? -4.156 19.625 5.484 1 98.5 188 VAL A C 1
ATOM 1501 O O . VAL A 1 188 ? -5.316 19.266 5.266 1 98.5 188 VAL A O 1
ATOM 1504 N N . PHE A 1 189 ? -3.885 20.766 6.184 1 98.25 189 PHE A N 1
ATOM 1505 C CA . PHE A 1 189 ? -5 21.406 6.863 1 98.25 189 PHE A CA 1
ATOM 1506 C C . PHE A 1 189 ? -5.914 22.094 5.863 1 98.25 189 PHE A C 1
ATOM 1508 O O . PHE A 1 189 ? -7.129 22.172 6.07 1 98.25 189 PHE A O 1
ATOM 1515 N N . GLU A 1 190 ? -5.422 22.594 4.742 1 97.56 190 GLU A N 1
ATOM 1516 C CA . GLU A 1 190 ? -6.277 23.25 3.764 1 97.56 190 GLU A CA 1
ATOM 1517 C C . GLU A 1 190 ? -7.238 22.266 3.105 1 97.56 190 GLU A C 1
ATOM 1519 O O . GLU A 1 190 ? -8.43 22.562 2.963 1 97.56 190 GLU A O 1
ATOM 1524 N N . GLU A 1 191 ? -6.684 21.125 2.736 1 97.44 191 GLU A N 1
ATOM 1525 C CA . GLU A 1 191 ? -7.527 20.188 1.993 1 97.44 191 GLU A CA 1
ATOM 1526 C C . GLU A 1 191 ? -8.516 19.484 2.918 1 97.44 191 GLU A C 1
ATOM 1528 O O . GLU A 1 191 ? -9.656 19.219 2.529 1 97.44 191 GLU A O 1
ATOM 1533 N N . ILE A 1 192 ? -8.07 19.141 4.117 1 97.38 192 ILE A N 1
ATOM 1534 C CA . ILE A 1 192 ? -9 18.531 5.066 1 97.38 192 ILE A CA 1
ATOM 1535 C C . ILE A 1 192 ? -10.133 19.516 5.375 1 97.38 192 ILE A C 1
ATOM 1537 O O . ILE A 1 192 ? -11.305 19.125 5.406 1 97.38 192 ILE A O 1
ATOM 1541 N N . ASP A 1 193 ? -9.766 20.766 5.562 1 96.94 193 ASP A N 1
ATOM 1542 C CA . ASP A 1 193 ? -10.781 21.781 5.816 1 96.94 193 ASP A CA 1
ATOM 1543 C C . ASP A 1 193 ? -11.758 21.891 4.645 1 96.94 193 ASP A C 1
ATOM 1545 O O . ASP A 1 193 ? -12.969 21.984 4.84 1 96.94 193 ASP A O 1
ATOM 1549 N N . LYS A 1 194 ? -11.227 21.875 3.506 1 95.25 194 LYS A N 1
ATOM 1550 C CA . LYS A 1 194 ? -12.047 22 2.303 1 95.25 194 LYS A CA 1
ATOM 1551 C C . LYS A 1 194 ? -12.992 20.797 2.17 1 95.25 194 LYS A C 1
ATOM 1553 O O . LYS A 1 194 ? -14.133 20.953 1.729 1 95.25 194 LYS A O 1
ATOM 1558 N N . LYS A 1 195 ? -12.516 19.594 2.533 1 95.06 195 LYS A N 1
ATOM 1559 C CA . LYS A 1 195 ? -13.281 18.359 2.346 1 95.0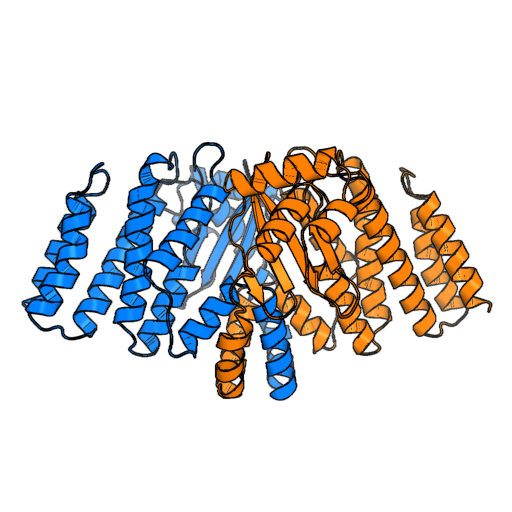6 195 LYS A CA 1
ATOM 1560 C C . LYS A 1 195 ? -14.109 18.047 3.584 1 95.06 195 LYS A C 1
ATOM 1562 O O . LYS A 1 195 ? -14.672 16.953 3.691 1 95.06 195 LYS A O 1
ATOM 1567 N N . TYR A 1 196 ? -14.219 18.938 4.477 1 92.94 196 TYR A N 1
ATOM 1568 C CA . TYR A 1 196 ? -14.836 18.641 5.766 1 92.94 196 TYR A CA 1
ATOM 1569 C C . TYR A 1 196 ? -16.297 18.25 5.598 1 92.94 196 TYR A C 1
ATOM 1571 O O . TYR A 1 196 ? -16.828 17.438 6.363 1 92.94 196 TYR A O 1
ATOM 1579 N N . ASN A 1 197 ? -16.938 18.734 4.555 1 91.5 197 ASN A N 1
ATOM 1580 C CA . ASN A 1 197 ? -18.344 18.422 4.297 1 91.5 197 ASN A CA 1
ATOM 1581 C C . ASN A 1 197 ? -18.516 16.969 3.859 1 91.5 197 ASN A C 1
ATOM 1583 O O . ASN A 1 197 ? -19.641 16.438 3.883 1 91.5 197 ASN A O 1
ATOM 1587 N N . TRP A 1 198 ? -17.453 16.344 3.457 1 93.56 198 TRP A N 1
ATOM 1588 C CA . TRP A 1 198 ? -17.484 14.938 3.078 1 93.56 198 TRP A CA 1
ATOM 1589 C C . TRP A 1 198 ? -17.453 14.039 4.312 1 93.56 198 TRP A C 1
ATOM 1591 O O . TRP A 1 198 ? -17.766 12.852 4.23 1 93.56 198 TRP A O 1
ATOM 1601 N N . ILE A 1 199 ? -17.125 14.57 5.434 1 93.94 199 ILE A N 1
ATOM 1602 C CA . ILE A 1 199 ? -16.812 13.797 6.629 1 93.94 199 ILE A CA 1
ATOM 1603 C C . ILE A 1 199 ? -18.078 13.586 7.457 1 93.94 199 ILE A C 1
ATOM 1605 O O . ILE A 1 199 ? -18.766 14.547 7.793 1 93.94 199 ILE A O 1
ATOM 1609 N N . ASP A 1 200 ? -18.422 12.406 7.781 1 93.88 200 ASP A N 1
ATOM 1610 C CA . ASP A 1 200 ? -19.594 12.094 8.586 1 93.88 200 ASP A CA 1
ATOM 1611 C C . ASP A 1 200 ? -19.234 11.172 9.75 1 93.88 200 ASP A C 1
ATOM 1613 O O . ASP A 1 200 ? -20.109 10.508 10.305 1 93.88 200 ASP A O 1
ATOM 1617 N N . GLY A 1 201 ? -18.047 11.039 10.039 1 90.81 201 GLY A N 1
ATOM 1618 C CA . GLY A 1 201 ? -17.531 10.25 11.141 1 90.81 201 GLY A CA 1
ATOM 1619 C C . GLY A 1 201 ? -16.094 10.555 11.477 1 90.81 201 GLY A C 1
ATOM 1620 O O . GLY A 1 201 ? -15.414 11.258 10.727 1 90.81 201 GLY A O 1
ATOM 1621 N N . ALA A 1 202 ? -15.641 10.117 12.656 1 92.94 202 ALA A N 1
ATOM 1622 C CA . ALA A 1 202 ? -14.258 10.297 13.102 1 92.94 202 ALA A CA 1
ATOM 1623 C C . ALA A 1 202 ? -13.883 11.773 13.133 1 92.94 202 ALA A C 1
ATOM 1625 O O . ALA A 1 202 ? -12.773 12.148 12.734 1 92.94 202 ALA A O 1
ATOM 1626 N N . HIS A 1 203 ? -14.727 12.617 13.539 1 93.44 203 HIS A N 1
ATOM 1627 C CA . HIS A 1 203 ? -14.516 14.055 13.523 1 93.44 203 HIS A CA 1
ATOM 1628 C C . HIS A 1 203 ? -13.312 14.438 14.383 1 93.44 203 HIS A C 1
ATOM 1630 O O . HIS A 1 203 ? -12.578 15.375 14.047 1 93.44 203 HIS A O 1
ATOM 1636 N N . ASN A 1 204 ? -13.141 13.758 15.477 1 92.62 204 ASN A N 1
ATOM 1637 C CA . ASN A 1 204 ? -12.008 14.023 16.344 1 92.62 204 ASN A CA 1
ATOM 1638 C C . ASN A 1 204 ? -10.68 13.789 15.633 1 92.62 204 ASN A C 1
ATOM 1640 O O . ASN A 1 204 ? -9.719 14.531 15.836 1 92.62 204 ASN A O 1
ATOM 1644 N N . HIS A 1 205 ? -10.633 12.727 14.844 1 94.31 205 HIS A N 1
ATOM 1645 C CA . HIS A 1 205 ? -9.445 12.391 14.078 1 94.31 205 HIS A CA 1
ATOM 1646 C C . HIS A 1 205 ? -9.055 13.523 13.141 1 94.31 205 HIS A C 1
ATOM 1648 O O . HIS A 1 205 ? -7.883 13.914 13.078 1 94.31 205 HIS A O 1
ATOM 1654 N N . TYR A 1 206 ? -9.953 14.055 12.445 1 96.25 206 TYR A N 1
ATOM 1655 C CA . TYR A 1 206 ? -9.672 15.094 11.461 1 96.25 206 TYR A CA 1
ATOM 1656 C C . TYR A 1 206 ? -9.344 16.422 12.141 1 96.25 206 TYR A C 1
ATOM 1658 O O . TYR A 1 206 ? -8.461 17.156 11.695 1 96.25 206 TYR A O 1
ATOM 1666 N N . ALA A 1 207 ? -10.031 16.688 13.25 1 94.69 207 ALA A N 1
ATOM 1667 C CA . ALA A 1 207 ? -9.711 17.891 14.023 1 94.69 207 ALA A CA 1
ATOM 1668 C C . ALA A 1 207 ? -8.289 17.828 14.57 1 94.69 207 ALA A C 1
ATOM 1670 O O . ALA A 1 207 ? -7.547 18.812 14.492 1 94.69 207 ALA A O 1
ATOM 1671 N N . LYS A 1 208 ? -7.945 16.719 15.055 1 94.81 208 LYS A N 1
ATOM 1672 C CA . LYS A 1 208 ? -6.594 16.531 15.578 1 94.81 208 LYS A CA 1
ATOM 1673 C C . LYS A 1 208 ? -5.555 16.641 14.461 1 94.81 208 LYS A C 1
ATOM 1675 O O . LYS A 1 208 ? -4.473 17.188 14.672 1 94.81 208 LYS A O 1
ATOM 1680 N N . THR A 1 209 ? -5.875 16.062 13.328 1 96.94 209 THR A N 1
ATOM 1681 C CA . THR A 1 209 ? -4.977 16.125 12.188 1 96.94 209 THR A CA 1
ATOM 1682 C C . THR A 1 209 ? -4.742 17.562 11.766 1 96.94 209 THR A C 1
ATOM 1684 O O . THR A 1 209 ? -3.604 17.969 11.508 1 96.94 209 THR A O 1
ATOM 1687 N N . ILE A 1 210 ? -5.805 18.328 11.695 1 97.81 210 ILE A N 1
ATOM 1688 C CA . ILE A 1 210 ? -5.688 19.75 11.359 1 97.81 210 ILE A CA 1
ATOM 1689 C C . ILE A 1 210 ? -4.797 20.438 12.383 1 97.81 210 ILE A C 1
ATOM 1691 O O . ILE A 1 210 ? -3.887 21.188 12.008 1 97.81 210 ILE A O 1
ATOM 1695 N N . GLN A 1 211 ? -5.043 20.125 13.594 1 97.44 211 GLN A N 1
ATOM 1696 C CA . GLN A 1 211 ? -4.277 20.781 14.648 1 97.44 211 GLN A CA 1
ATOM 1697 C C . GLN A 1 211 ? -2.795 20.438 14.555 1 97.44 211 GLN A C 1
ATOM 1699 O O . GLN A 1 211 ? -1.934 21.297 14.703 1 97.44 211 GLN A O 1
ATOM 1704 N N . THR A 1 212 ? -2.531 19.172 14.344 1 97.62 212 THR A N 1
ATOM 1705 C CA . THR A 1 212 ? -1.151 18.734 14.18 1 97.62 212 THR A CA 1
ATOM 1706 C C . THR A 1 212 ? -0.489 19.453 13.016 1 97.62 212 THR A C 1
ATOM 1708 O O . THR A 1 212 ? 0.661 19.891 13.117 1 97.62 212 THR A O 1
ATOM 1711 N N . ALA A 1 213 ? -1.183 19.547 11.938 1 98.56 213 ALA A N 1
ATOM 1712 C CA . ALA A 1 213 ? -0.666 20.234 10.758 1 98.56 213 ALA A CA 1
ATOM 1713 C C . ALA A 1 213 ? -0.428 21.719 11.047 1 98.56 213 ALA A C 1
ATOM 1715 O O . ALA A 1 213 ? 0.582 22.281 10.617 1 98.56 213 ALA A O 1
ATOM 1716 N N . LEU A 1 214 ? -1.345 22.328 11.758 1 98.56 214 LEU A N 1
ATOM 1717 C CA . LEU A 1 214 ? -1.215 23.734 12.109 1 98.56 214 LEU A CA 1
ATOM 1718 C C . LEU A 1 214 ? 0.011 23.969 12.984 1 98.56 214 LEU A C 1
ATOM 1720 O O . LEU A 1 214 ? 0.774 24.906 12.758 1 98.56 214 LEU A O 1
ATOM 1724 N N . ASN A 1 215 ? 0.144 23.109 13.953 1 98.38 215 ASN A N 1
ATOM 1725 C CA . ASN A 1 215 ? 1.312 23.219 14.82 1 98.38 215 ASN A CA 1
ATOM 1726 C C . ASN A 1 215 ? 2.611 23.078 14.039 1 98.38 215 ASN A C 1
ATOM 1728 O O . ASN A 1 215 ? 3.553 23.844 14.234 1 98.38 215 ASN A O 1
ATOM 1732 N N . GLY A 1 216 ? 2.625 22.062 13.219 1 98.5 216 GLY A N 1
ATOM 1733 C CA . GLY A 1 216 ? 3.795 21.859 12.375 1 98.5 216 GLY A CA 1
ATOM 1734 C C . GLY A 1 216 ? 4.086 23.031 11.469 1 98.5 216 GLY A C 1
ATOM 1735 O O . GLY A 1 216 ? 5.242 23.438 11.312 1 98.5 216 GLY A O 1
ATOM 1736 N N . TYR A 1 217 ? 3.096 23.562 10.859 1 98.56 217 TYR A N 1
ATOM 1737 C CA . TYR A 1 217 ? 3.225 24.734 9.992 1 98.56 217 TYR A CA 1
ATOM 1738 C C . TYR A 1 217 ? 3.854 25.906 10.75 1 98.56 217 TYR A C 1
ATOM 1740 O O . TYR A 1 217 ? 4.82 26.5 10.273 1 98.56 217 TYR A O 1
ATOM 1748 N N . ALA A 1 218 ? 3.312 26.156 11.875 1 98.25 218 ALA A N 1
ATOM 1749 C CA . ALA A 1 218 ? 3.807 27.266 12.688 1 98.25 218 ALA A CA 1
ATOM 1750 C C . ALA A 1 218 ? 5.27 27.062 13.062 1 98.25 218 ALA A C 1
ATOM 1752 O O . ALA A 1 218 ? 6.082 27.984 12.945 1 98.25 218 ALA A O 1
ATOM 1753 N N . ASP A 1 219 ? 5.574 25.859 13.523 1 98.25 219 ASP A N 1
ATOM 1754 C CA . ASP A 1 219 ? 6.949 25.547 13.898 1 98.25 219 ASP A CA 1
ATOM 1755 C C . ASP A 1 219 ? 7.902 25.797 12.727 1 98.25 219 ASP A C 1
ATOM 1757 O O . ASP A 1 219 ? 8.992 26.344 12.914 1 98.25 219 ASP A O 1
ATOM 1761 N N . CYS A 1 220 ? 7.512 25.391 11.578 1 98.38 220 CYS A N 1
ATOM 1762 C CA . CYS A 1 220 ? 8.359 25.5 10.398 1 98.38 220 CYS A CA 1
ATOM 1763 C C . CYS A 1 220 ? 8.547 26.969 10 1 98.38 220 CYS A C 1
ATOM 1765 O O . CYS A 1 220 ? 9.664 27.391 9.695 1 98.38 220 CYS A O 1
ATOM 1767 N N . ILE A 1 221 ? 7.484 27.672 10.031 1 98 221 ILE A N 1
ATOM 1768 C CA . ILE A 1 221 ? 7.551 29.078 9.648 1 98 221 ILE A CA 1
ATOM 1769 C C . ILE A 1 221 ? 8.5 29.828 10.594 1 98 221 ILE A C 1
ATOM 1771 O O . ILE A 1 221 ? 9.367 30.578 10.141 1 98 221 ILE A O 1
ATOM 1775 N N . LEU A 1 222 ? 8.359 29.609 11.836 1 97.75 222 LEU A N 1
ATOM 1776 C CA . LEU A 1 222 ? 9.188 30.297 12.82 1 97.75 222 LEU A CA 1
ATOM 1777 C C . LEU A 1 222 ? 10.648 29.891 12.68 1 97.75 222 LEU A C 1
ATOM 1779 O O . LEU A 1 222 ? 11.547 30.703 12.898 1 97.75 222 LEU A O 1
ATOM 1783 N N . ALA A 1 223 ? 10.852 28.656 12.352 1 97.31 223 ALA A N 1
ATOM 1784 C CA . ALA A 1 223 ? 12.219 28.141 12.211 1 97.31 223 ALA A CA 1
ATOM 1785 C C . ALA A 1 223 ? 12.938 28.812 11.039 1 97.31 223 ALA A C 1
ATOM 1787 O O . ALA A 1 223 ? 14.172 28.828 10.992 1 97.31 223 ALA A O 1
ATOM 1788 N N . THR A 1 224 ? 12.227 29.391 10.094 1 96.56 224 THR A N 1
ATOM 1789 C CA . THR A 1 224 ? 12.836 30.062 8.953 1 96.56 224 THR A CA 1
ATOM 1790 C C . THR A 1 224 ? 13.336 31.438 9.344 1 96.56 224 THR A C 1
ATOM 1792 O O . THR A 1 224 ? 14.039 32.094 8.57 1 96.56 224 THR A O 1
ATOM 1795 N N . ASP A 1 225 ? 13.008 31.891 10.531 1 95.44 225 ASP A N 1
ATOM 1796 C CA . ASP A 1 225 ? 13.32 33.25 10.977 1 95.44 225 ASP A CA 1
ATOM 1797 C C . ASP A 1 225 ? 12.883 34.281 9.938 1 95.44 225 ASP A C 1
ATOM 1799 O O . ASP A 1 225 ? 13.711 35.031 9.43 1 95.44 225 ASP A O 1
ATOM 1803 N N . PRO A 1 226 ? 11.625 34.344 9.727 1 96.25 226 PRO A N 1
ATOM 1804 C CA . PRO A 1 226 ? 11.125 35.156 8.617 1 96.25 226 PRO A CA 1
ATOM 1805 C C . PRO A 1 226 ? 11.188 36.656 8.914 1 96.25 226 PRO A C 1
ATOM 1807 O O . PRO A 1 226 ? 11.07 37.062 10.07 1 96.25 226 PRO A O 1
ATOM 1810 N N . THR A 1 227 ? 11.312 37.469 7.82 1 96.62 227 THR A N 1
ATOM 1811 C CA . THR A 1 227 ? 11.109 38.938 7.906 1 96.62 227 THR A CA 1
ATOM 1812 C C . THR A 1 227 ? 9.641 39.25 8.164 1 96.62 227 THR A C 1
ATOM 1814 O O . THR A 1 227 ? 8.781 38.375 8.078 1 96.62 227 THR A O 1
ATOM 1817 N N . SER A 1 228 ? 9.398 40.406 8.531 1 95.81 228 SER A N 1
ATOM 1818 C CA . SER A 1 228 ? 8.031 40.844 8.805 1 95.81 228 SER A CA 1
ATOM 1819 C C . SER A 1 228 ? 7.129 40.625 7.594 1 95.81 228 SER A C 1
ATOM 1821 O O . SER A 1 228 ? 6 40.156 7.73 1 95.81 228 SER A O 1
ATOM 1823 N N . LYS A 1 229 ? 7.66 40.938 6.449 1 96.56 229 LYS A N 1
ATOM 1824 C CA . LYS A 1 229 ? 6.883 40.781 5.223 1 96.56 229 LYS A CA 1
ATOM 1825 C C . LYS A 1 229 ? 6.594 39.281 4.949 1 96.56 229 LYS A C 1
ATOM 1827 O O . LYS A 1 229 ? 5.477 38.938 4.578 1 96.56 229 LYS A O 1
ATOM 1832 N N . GLU A 1 230 ? 7.609 38.531 5.113 1 96.19 230 GLU A N 1
ATOM 1833 C CA . GLU A 1 230 ? 7.449 37.094 4.938 1 96.19 230 GLU A CA 1
ATOM 1834 C C . GLU A 1 230 ? 6.445 36.531 5.938 1 96.19 230 GLU A C 1
ATOM 1836 O O . GLU A 1 230 ? 5.594 35.719 5.574 1 96.19 230 GLU A O 1
ATOM 1841 N N . PHE A 1 231 ? 6.613 36.938 7.152 1 96.94 231 PHE A N 1
ATOM 1842 C CA . PHE A 1 231 ? 5.723 36.5 8.219 1 96.94 231 PHE A CA 1
ATOM 1843 C C . PHE A 1 231 ? 4.27 36.812 7.883 1 96.94 231 PHE A C 1
ATOM 1845 O O . PHE A 1 231 ? 3.387 35.969 8.07 1 96.94 231 PHE A O 1
ATOM 1852 N N . ASP A 1 232 ? 4.051 37.969 7.387 1 96.38 232 ASP A N 1
ATOM 1853 C CA . ASP A 1 232 ? 2.703 38.406 7.016 1 96.38 232 ASP A CA 1
ATOM 1854 C C . ASP A 1 232 ? 2.115 37.469 5.949 1 96.38 232 ASP A C 1
ATOM 1856 O O . ASP A 1 232 ? 0.925 37.156 5.984 1 96.38 232 ASP A O 1
ATOM 1860 N N . THR A 1 233 ? 2.934 37.125 5.062 1 96.44 233 THR A N 1
ATOM 1861 C CA . THR A 1 233 ? 2.5 36.219 3.996 1 96.44 233 THR A CA 1
ATOM 1862 C C . THR A 1 233 ? 2.094 34.875 4.566 1 96.44 233 THR A C 1
ATOM 1864 O O . THR A 1 233 ? 1.042 34.312 4.211 1 96.44 233 THR A O 1
ATOM 1867 N N . TYR A 1 234 ? 2.896 34.312 5.457 1 96.94 234 TYR A N 1
ATOM 1868 C CA . TYR A 1 234 ? 2.631 33 6.027 1 96.94 234 TYR A CA 1
ATOM 1869 C C . TYR A 1 234 ? 1.441 33.062 6.977 1 96.94 234 TYR A C 1
ATOM 1871 O O . TYR A 1 234 ? 0.617 32.125 6.996 1 96.94 234 TYR A O 1
ATOM 1879 N N . ALA A 1 235 ? 1.371 34.125 7.742 1 97.31 235 ALA A N 1
ATOM 1880 C CA . ALA A 1 235 ? 0.226 34.344 8.625 1 97.31 235 ALA A CA 1
ATOM 1881 C C . ALA A 1 235 ? -1.063 34.5 7.828 1 97.31 235 ALA A C 1
ATOM 1883 O O . ALA A 1 235 ? -2.131 34.062 8.266 1 97.31 235 ALA A O 1
ATOM 1884 N N . GLY A 1 236 ? -0.925 35.094 6.719 1 97.25 236 GLY A N 1
ATOM 1885 C CA . GLY A 1 236 ? -2.062 35.312 5.844 1 97.25 236 GLY A CA 1
ATOM 1886 C C . GLY A 1 236 ? -2.715 34.031 5.367 1 97.25 236 GLY A C 1
ATOM 1887 O O . GLY A 1 236 ? -3.92 34 5.109 1 97.25 236 GLY A O 1
ATOM 1888 N N . VAL A 1 237 ? -1.958 33 5.266 1 97 237 VAL A N 1
ATOM 1889 C CA . VAL A 1 237 ? -2.479 31.688 4.875 1 97 237 VAL A CA 1
ATOM 1890 C C . VAL A 1 237 ? -3.514 31.219 5.895 1 97 237 VAL A C 1
ATOM 1892 O O . VAL A 1 237 ? -4.594 30.75 5.523 1 97 237 VAL A O 1
ATOM 1895 N N . LEU A 1 238 ? -3.211 31.328 7.168 1 97.25 238 LEU A N 1
ATOM 1896 C CA . LEU A 1 238 ? -4.105 30.906 8.242 1 97.25 238 LEU A CA 1
ATOM 1897 C C . LEU A 1 238 ? -5.332 31.812 8.312 1 97.25 238 LEU A C 1
ATOM 1899 O O . LEU A 1 238 ? -6.449 31.328 8.516 1 97.25 238 LEU A O 1
ATOM 1903 N N . GLU A 1 239 ? -5.066 33.062 8.141 1 96.5 239 GLU A N 1
ATOM 1904 C CA . GLU A 1 239 ? -6.164 34.031 8.18 1 96.5 239 GLU A CA 1
ATOM 1905 C C . GLU A 1 239 ? -7.172 33.781 7.066 1 96.5 239 GLU A C 1
ATOM 1907 O O . GLU A 1 239 ? -8.383 33.812 7.297 1 96.5 239 GLU A O 1
ATOM 1912 N N . LYS A 1 240 ? -6.645 33.531 5.926 1 95.62 240 LYS A N 1
ATOM 1913 C CA . LYS A 1 240 ? -7.512 33.25 4.789 1 95.62 240 LYS A CA 1
ATOM 1914 C C . LYS A 1 240 ? -8.359 32 5.051 1 95.62 240 LYS A C 1
ATOM 1916 O O . LYS A 1 240 ? -9.555 31.984 4.742 1 95.62 240 LYS A O 1
ATOM 1921 N N . ARG A 1 241 ? -7.766 31 5.613 1 93.81 241 ARG A N 1
ATOM 1922 C CA . ARG A 1 241 ? -8.5 29.781 5.898 1 93.81 241 ARG A CA 1
ATOM 1923 C C . ARG A 1 241 ? -9.547 30 6.977 1 93.81 241 ARG A C 1
ATOM 1925 O O . ARG A 1 241 ? -10.641 29.422 6.922 1 93.81 241 ARG A O 1
ATOM 1932 N N . ALA A 1 242 ? -9.258 30.828 7.922 1 94.56 242 ALA A N 1
ATOM 1933 C CA . ALA A 1 242 ? -10.164 31.125 9.031 1 94.56 242 ALA A CA 1
ATOM 1934 C C . ALA A 1 242 ? -11.406 31.859 8.547 1 94.56 242 ALA A C 1
ATOM 1936 O O . ALA A 1 242 ? -12.461 31.781 9.18 1 94.56 242 ALA A O 1
ATOM 1937 N N . THR A 1 243 ? -11.266 32.469 7.379 1 94.06 243 THR A N 1
ATOM 1938 C CA . THR A 1 243 ? -12.359 33.344 6.91 1 94.06 243 THR A CA 1
ATOM 1939 C C . THR A 1 243 ? -13.062 32.688 5.711 1 94.06 243 THR A C 1
ATOM 1941 O O . THR A 1 243 ? -14.031 33.25 5.188 1 94.06 243 THR A O 1
ATOM 1944 N N . THR A 1 244 ? -12.555 31.625 5.258 1 91 244 THR A N 1
ATOM 1945 C CA . THR A 1 244 ? -13.148 30.922 4.121 1 91 244 THR A CA 1
ATOM 1946 C C . THR A 1 244 ? -14.359 30.109 4.566 1 91 244 THR A C 1
ATOM 1948 O O . THR A 1 244 ? -14.297 29.406 5.582 1 91 244 THR A O 1
ATOM 1951 N N . GLU A 1 245 ? -15.477 30.156 3.807 1 88.12 245 GLU A N 1
ATOM 1952 C CA . GLU A 1 245 ? -16.672 29.391 4.082 1 88.12 245 GLU A CA 1
ATOM 1953 C C . GLU A 1 245 ? -16.578 27.984 3.477 1 88.12 245 GLU A C 1
ATOM 1955 O O . GLU A 1 245 ? -16.031 27.812 2.391 1 88.12 245 GLU A O 1
ATOM 1960 N N . PRO A 1 246 ? -17.125 27.047 4.219 1 86.94 246 PRO A N 1
ATOM 1961 C CA . PRO A 1 246 ? -17.812 27.062 5.516 1 86.94 246 PRO A CA 1
ATOM 1962 C C . PRO A 1 246 ? -16.844 27.125 6.691 1 86.94 246 PRO A C 1
ATOM 1964 O O . PRO A 1 246 ? -15.742 26.562 6.629 1 86.94 246 PRO A O 1
ATOM 1967 N N . ARG A 1 247 ? -17.156 27.75 7.68 1 88.62 247 ARG A N 1
ATOM 1968 C CA . ARG A 1 247 ? -16.281 28.031 8.812 1 88.62 247 ARG A CA 1
ATOM 1969 C C . ARG A 1 247 ? -16.438 26.953 9.898 1 88.62 247 ARG A C 1
ATOM 1971 O O . ARG A 1 247 ? -16.656 27.281 11.062 1 88.62 247 ARG A O 1
ATOM 1978 N N . ILE A 1 248 ? -16.203 25.812 9.523 1 90 248 ILE A N 1
ATOM 1979 C CA . ILE A 1 248 ? -16.391 24.688 10.43 1 90 248 ILE A CA 1
ATOM 1980 C C . ILE A 1 248 ? -15.234 24.625 11.422 1 90 248 ILE A C 1
ATOM 1982 O O . ILE A 1 248 ? -15.445 24.406 12.617 1 90 248 ILE A O 1
ATOM 1986 N N . ASN A 1 249 ? -14.008 24.875 10.945 1 93.75 249 ASN A N 1
ATOM 1987 C CA . ASN A 1 249 ? -12.82 24.75 11.781 1 93.75 249 ASN A CA 1
ATOM 1988 C C . ASN A 1 249 ? -12.18 26.109 12.047 1 93.75 249 ASN A C 1
ATOM 1990 O O . ASN A 1 249 ? -10.977 26.203 12.297 1 93.75 249 ASN A O 1
ATOM 1994 N N . ASP A 1 250 ? -12.898 27.188 11.945 1 94.5 250 ASP A N 1
ATOM 1995 C CA . ASP A 1 250 ? -12.367 28.547 12.016 1 94.5 250 ASP A CA 1
ATOM 1996 C C . ASP A 1 250 ? -11.703 28.812 13.367 1 94.5 250 ASP A C 1
ATOM 1998 O O . ASP A 1 250 ? -10.664 29.484 13.43 1 94.5 250 ASP A O 1
ATOM 2002 N N . GLU A 1 251 ? -12.289 28.266 14.391 1 95.12 251 GLU A N 1
ATOM 2003 C CA . GLU A 1 251 ? -11.727 28.484 15.719 1 95.12 251 GLU A CA 1
ATOM 2004 C C . GLU A 1 251 ? -10.297 27.953 15.805 1 95.12 251 GLU A C 1
ATOM 2006 O O . GLU A 1 251 ? -9.422 28.594 16.391 1 95.12 251 GLU A O 1
ATOM 2011 N N . GLN A 1 252 ? -10.086 26.797 15.281 1 95.81 252 GLN A N 1
ATOM 2012 C CA . GLN A 1 252 ? -8.742 26.219 15.281 1 95.81 252 GLN A CA 1
ATOM 2013 C C . GLN A 1 252 ? -7.77 27.094 14.5 1 95.81 252 GLN A C 1
ATOM 2015 O O . GLN A 1 252 ? -6.621 27.266 14.906 1 95.81 252 GLN A O 1
ATOM 2020 N N . PHE A 1 253 ? -8.148 27.656 13.422 1 97.19 253 PHE A N 1
ATOM 2021 C CA . PHE A 1 253 ? -7.289 28.484 12.586 1 97.19 253 PHE A CA 1
ATOM 2022 C C . PHE A 1 253 ? -6.953 29.797 13.289 1 97.19 253 PHE A C 1
ATOM 2024 O O . PHE A 1 253 ? -5.809 30.25 13.25 1 97.19 253 PHE A O 1
ATOM 2031 N N . TRP A 1 254 ? -7.977 30.375 13.906 1 97.12 254 TRP A N 1
ATOM 2032 C CA . TRP A 1 254 ? -7.742 31.625 14.641 1 97.12 254 TRP A CA 1
ATOM 2033 C C . TRP A 1 254 ? -6.789 31.391 15.805 1 97.12 254 TRP A C 1
ATOM 2035 O O . TRP A 1 254 ? -5.883 32.188 16.047 1 97.12 254 TRP A O 1
ATOM 2045 N N . ARG A 1 255 ? -7.031 30.312 16.5 1 97.38 255 ARG A N 1
ATOM 2046 C CA . ARG A 1 255 ? -6.148 29.984 17.609 1 97.38 255 ARG A CA 1
ATOM 2047 C C . ARG A 1 255 ? -4.715 29.766 17.125 1 97.38 255 ARG A C 1
ATOM 2049 O O . ARG A 1 255 ? -3.764 30.188 17.797 1 97.38 255 ARG A O 1
ATOM 2056 N N . ALA A 1 256 ? -4.578 29.078 16.047 1 97.19 256 ALA A N 1
ATOM 2057 C CA . ALA A 1 256 ? -3.256 28.844 15.477 1 97.19 256 ALA A CA 1
ATOM 2058 C C . ALA A 1 256 ? -2.592 30.156 15.055 1 97.19 256 ALA A C 1
ATOM 2060 O O . ALA A 1 256 ? -1.38 30.312 15.211 1 97.19 256 ALA A O 1
ATOM 2061 N N . LEU A 1 257 ? -3.344 31.047 14.469 1 97.31 257 LEU A N 1
ATOM 2062 C CA . LEU A 1 257 ? -2.824 32.344 14.07 1 97.31 257 LEU A CA 1
ATOM 2063 C C . LEU A 1 257 ? -2.34 33.125 15.289 1 97.31 257 LEU A C 1
ATOM 2065 O O . LEU A 1 257 ? -1.257 33.719 15.258 1 97.31 257 LEU A O 1
ATOM 2069 N N . ASP A 1 258 ? -3.15 33.094 16.297 1 97.19 258 ASP A N 1
ATOM 2070 C CA . ASP A 1 258 ? -2.781 33.781 17.531 1 97.19 258 ASP A CA 1
ATOM 2071 C C . ASP A 1 258 ? -1.477 33.219 18.094 1 97.19 258 ASP A C 1
ATOM 2073 O O . ASP A 1 258 ? -0.597 33.969 18.5 1 97.19 258 ASP A O 1
ATOM 2077 N N . ASP A 1 259 ? -1.461 31.969 18.156 1 96.62 259 ASP A N 1
ATOM 2078 C CA . ASP A 1 259 ? -0.26 31.297 18.656 1 96.62 259 ASP A CA 1
ATOM 2079 C C . ASP A 1 259 ? 0.961 31.672 17.812 1 96.62 259 ASP A C 1
ATOM 2081 O O . ASP A 1 259 ? 2.029 31.953 18.359 1 96.62 259 ASP A O 1
ATOM 2085 N N . LEU A 1 260 ? 0.846 31.641 16.484 1 96.88 260 LEU A N 1
ATOM 2086 C CA . LEU A 1 260 ? 1.93 31.969 15.562 1 96.88 260 LEU A CA 1
ATOM 2087 C C . LEU A 1 260 ? 2.412 33.406 15.789 1 96.88 260 LEU A C 1
ATOM 2089 O O . LEU A 1 260 ? 3.617 33.656 15.836 1 96.88 260 LEU A O 1
ATOM 2093 N N . GLU A 1 261 ? 1.543 34.281 15.969 1 96.62 261 GLU A N 1
ATOM 2094 C CA . GLU A 1 261 ? 1.869 35.688 16.172 1 96.62 261 GLU A CA 1
ATOM 2095 C C . GLU A 1 261 ? 2.555 35.875 17.516 1 96.62 261 GLU A C 1
ATOM 2097 O O . GLU A 1 261 ? 3.527 36.656 17.609 1 96.62 261 GLU A O 1
ATOM 2102 N N . GLU A 1 262 ? 2.049 35.25 18.484 1 96.62 262 GLU A N 1
ATOM 2103 C CA . GLU A 1 262 ? 2.631 35.375 19.812 1 96.62 262 GLU A CA 1
ATOM 2104 C C . GLU A 1 262 ? 4.07 34.875 19.828 1 96.62 262 GLU A C 1
ATOM 2106 O O . GLU A 1 262 ? 4.945 35.5 20.438 1 96.62 262 GLU A O 1
ATOM 2111 N N . ARG A 1 263 ? 4.281 33.844 19.234 1 96.12 263 ARG A N 1
ATOM 2112 C CA . ARG A 1 263 ? 5.609 33.219 19.219 1 96.12 263 ARG A CA 1
ATOM 2113 C C . ARG A 1 263 ? 6.566 34.031 18.344 1 96.12 263 ARG A C 1
ATOM 2115 O O . ARG A 1 263 ? 7.77 34.062 18.609 1 96.12 263 ARG A O 1
ATOM 2122 N N . TYR A 1 264 ? 6.066 34.594 17.344 1 95 264 TYR A N 1
ATOM 2123 C CA . TYR A 1 264 ? 6.891 35.438 16.484 1 95 264 TYR A CA 1
ATOM 2124 C C . TYR A 1 264 ? 7.359 36.688 17.219 1 95 264 TYR A C 1
ATOM 2126 O O . TYR A 1 264 ? 8.492 37.156 17.016 1 95 264 TYR A O 1
ATOM 2134 N N . GLU A 1 265 ? 6.551 37.281 18 1 90.5 265 GLU A N 1
ATOM 2135 C CA . GLU A 1 265 ? 6.844 38.531 18.719 1 90.5 265 GLU A CA 1
ATOM 2136 C C . GLU A 1 265 ? 7.715 38.25 19.953 1 90.5 265 GLU A C 1
ATOM 2138 O O . GLU A 1 265 ? 8.344 39.188 20.484 1 90.5 265 GLU A O 1
ATOM 2143 N N . SER A 1 266 ? 7.77 37.062 20.375 1 85.12 266 SER A N 1
ATOM 2144 C CA . SER A 1 266 ? 8.562 36.75 21.562 1 85.12 266 SER A CA 1
ATOM 2145 C C . SER A 1 266 ? 10.031 36.531 21.203 1 85.12 266 SER A C 1
ATOM 2147 O O . SER A 1 266 ? 10.352 36.062 20.094 1 85.12 266 SER A O 1
ATOM 2149 N N . MET B 1 1 ? 7.047 1.479 -27.125 1 59.09 1 MET B N 1
ATOM 2150 C CA . MET B 1 1 ? 5.941 1.515 -28.078 1 59.09 1 MET B CA 1
ATOM 2151 C C . MET B 1 1 ? 5.133 2.797 -27.922 1 59.09 1 MET B C 1
ATOM 2153 O O . MET B 1 1 ? 5.012 3.332 -26.812 1 59.09 1 MET B O 1
ATOM 2157 N N . ASN B 1 2 ? 4.867 3.492 -28.953 1 65.5 2 ASN B N 1
ATOM 2158 C CA . ASN B 1 2 ? 3.992 4.656 -29.031 1 65.5 2 ASN B CA 1
ATOM 2159 C C . ASN B 1 2 ? 2.52 4.254 -29.031 1 65.5 2 ASN B C 1
ATOM 2161 O O . ASN B 1 2 ? 2.123 3.328 -29.734 1 65.5 2 ASN B O 1
ATOM 2165 N N . VAL B 1 3 ? 1.778 4.652 -28.016 1 84 3 VAL B N 1
ATOM 2166 C CA . VAL B 1 3 ? 0.355 4.34 -27.938 1 84 3 VAL B CA 1
ATOM 2167 C C . VAL B 1 3 ? -0.454 5.414 -28.672 1 84 3 VAL B C 1
ATOM 2169 O O . VAL B 1 3 ? -0.415 6.586 -28.297 1 84 3 VAL B O 1
ATOM 2172 N N . ASP B 1 4 ? -0.979 5 -29.844 1 88.44 4 ASP B N 1
ATOM 2173 C CA . ASP B 1 4 ? -1.886 5.914 -30.531 1 88.44 4 ASP B CA 1
ATOM 2174 C C . ASP B 1 4 ? -3.332 5.434 -30.422 1 88.44 4 ASP B C 1
ATOM 2176 O O . ASP B 1 4 ? -3.592 4.332 -29.938 1 88.44 4 ASP B O 1
ATOM 2180 N N . ARG B 1 5 ? -4.203 6.273 -30.859 1 90.25 5 ARG B N 1
ATOM 2181 C CA . ARG B 1 5 ? -5.633 6.059 -30.672 1 90.25 5 ARG B CA 1
ATOM 2182 C C . ARG B 1 5 ? -6.094 4.801 -31.406 1 90.25 5 ARG B C 1
ATOM 2184 O O . ARG B 1 5 ? -6.895 4.027 -30.875 1 90.25 5 ARG B O 1
ATOM 2191 N N . ASP B 1 6 ? -5.602 4.574 -32.562 1 90.56 6 ASP B N 1
ATOM 2192 C CA . ASP B 1 6 ? -6.004 3.414 -33.344 1 90.56 6 ASP B CA 1
ATOM 2193 C C . ASP B 1 6 ? -5.535 2.115 -32.688 1 90.56 6 ASP B C 1
ATOM 2195 O O . ASP B 1 6 ? -6.258 1.116 -32.688 1 90.56 6 ASP B O 1
ATOM 2199 N N . THR B 1 7 ? -4.348 2.18 -32.219 1 90.5 7 THR B N 1
ATOM 2200 C CA . THR B 1 7 ? -3.811 1.013 -31.531 1 90.5 7 THR B CA 1
ATOM 2201 C C . THR B 1 7 ? -4.66 0.671 -30.312 1 90.5 7 THR B C 1
ATOM 2203 O O . THR B 1 7 ? -4.926 -0.502 -30.047 1 90.5 7 THR B O 1
ATOM 2206 N N . VAL B 1 8 ? -5.086 1.689 -29.625 1 94.12 8 VAL B N 1
ATOM 2207 C CA . VAL B 1 8 ? -5.91 1.493 -28.438 1 94.12 8 VAL B CA 1
ATOM 2208 C C . VAL B 1 8 ? -7.262 0.904 -28.828 1 94.12 8 VAL B C 1
ATOM 2210 O O . VAL B 1 8 ? -7.773 -0.004 -28.172 1 94.12 8 VAL B O 1
ATOM 2213 N N . ARG B 1 9 ? -7.812 1.388 -29.953 1 93.94 9 ARG B N 1
ATOM 2214 C CA . ARG B 1 9 ? -9.109 0.92 -30.422 1 93.94 9 ARG B CA 1
ATOM 2215 C C . ARG B 1 9 ? -9.062 -0.567 -30.766 1 93.94 9 ARG B C 1
ATOM 2217 O O . ARG B 1 9 ? -10.039 -1.288 -30.531 1 93.94 9 ARG B O 1
ATOM 2224 N N . ASN B 1 10 ? -7.957 -1.027 -31.234 1 93.88 10 ASN B N 1
ATOM 2225 C CA . ASN B 1 10 ? -7.812 -2.412 -31.672 1 93.88 10 ASN B CA 1
ATOM 2226 C C . ASN B 1 10 ? -7.641 -3.357 -30.484 1 93.88 10 ASN B C 1
ATOM 2228 O O . ASN B 1 10 ? -7.742 -4.574 -30.625 1 93.88 10 ASN B O 1
ATOM 2232 N N . ARG B 1 11 ? -7.492 -2.809 -29.297 1 94.12 11 ARG B N 1
ATOM 2233 C CA . ARG B 1 11 ? -7.246 -3.641 -28.125 1 94.12 11 ARG B CA 1
ATOM 2234 C C . ARG B 1 11 ? -8.539 -3.918 -27.375 1 94.12 11 ARG B C 1
ATOM 2236 O O . ARG B 1 11 ? -8.539 -4.621 -26.359 1 94.12 11 ARG B O 1
ATOM 2243 N N . SER B 1 12 ? -9.633 -3.326 -27.875 1 95.31 12 SER B N 1
ATOM 2244 C CA . SER B 1 12 ? -10.922 -3.516 -27.219 1 95.31 12 SER B CA 1
ATOM 2245 C C . SER B 1 12 ? -12.055 -3.557 -28.234 1 95.31 12 SER B C 1
ATOM 2247 O O . SER B 1 12 ? -11.836 -3.354 -29.422 1 95.31 12 SER B O 1
ATOM 2249 N N . THR B 1 13 ? -13.234 -3.928 -27.797 1 95.69 13 THR B N 1
ATOM 2250 C CA . THR B 1 13 ? -14.406 -3.809 -28.656 1 95.69 13 THR B CA 1
ATOM 2251 C C . THR B 1 13 ? -14.805 -2.346 -28.828 1 95.69 13 THR B C 1
ATOM 2253 O O . THR B 1 13 ? -14.422 -1.493 -28.031 1 95.69 13 THR B O 1
ATOM 2256 N N . ASP B 1 14 ? -15.633 -2.121 -29.859 1 95.75 14 ASP B N 1
ATOM 2257 C CA . ASP B 1 14 ? -16.078 -0.758 -30.109 1 95.75 14 ASP B CA 1
ATOM 2258 C C . ASP B 1 14 ? -16.859 -0.2 -28.938 1 95.75 14 ASP B C 1
ATOM 2260 O O . ASP B 1 14 ? -16.703 0.967 -28.562 1 95.75 14 ASP B O 1
ATOM 2264 N N . ALA B 1 15 ? -17.625 -1.025 -28.438 1 96.12 15 ALA B N 1
ATOM 2265 C CA . ALA B 1 15 ? -18.453 -0.589 -27.312 1 96.12 15 ALA B CA 1
ATOM 2266 C C . ALA B 1 15 ? -17.594 -0.213 -26.109 1 96.12 15 ALA B C 1
ATOM 2268 O O . ALA B 1 15 ? -17.844 0.807 -25.453 1 96.12 15 ALA B O 1
ATOM 2269 N N . VAL B 1 16 ? -16.641 -1.006 -25.828 1 97.06 16 VAL B N 1
ATOM 2270 C CA . VAL B 1 16 ? -15.758 -0.762 -24.688 1 97.06 16 VAL B CA 1
ATOM 2271 C C . VAL B 1 16 ? -14.898 0.475 -24.969 1 97.06 16 VAL B C 1
ATOM 2273 O O . VAL B 1 16 ? -14.672 1.288 -24.062 1 97.06 16 VAL B O 1
ATOM 2276 N N . PHE B 1 17 ? -14.508 0.594 -26.188 1 97.56 17 PHE B N 1
ATOM 2277 C CA . PHE B 1 17 ? -13.711 1.745 -26.578 1 97.56 17 PHE B CA 1
ATOM 2278 C C . PHE B 1 17 ? -14.477 3.043 -26.359 1 97.56 17 PHE B C 1
ATOM 2280 O O . PHE B 1 17 ? -13.945 3.99 -25.766 1 97.56 17 PHE B O 1
ATOM 2287 N N . GLU B 1 18 ? -15.711 3.064 -26.766 1 97.81 18 GLU B N 1
ATOM 2288 C CA . GLU B 1 18 ? -16.531 4.266 -26.625 1 97.81 18 GLU B CA 1
ATOM 2289 C C . GLU B 1 18 ? -16.734 4.617 -25.156 1 97.81 18 GLU B C 1
ATOM 2291 O O . GLU B 1 18 ? -16.719 5.793 -24.781 1 97.81 18 GLU B O 1
ATOM 2296 N N . ARG B 1 19 ? -16.906 3.662 -24.391 1 97.12 19 ARG B N 1
ATOM 2297 C CA . ARG B 1 19 ? -17.047 3.895 -22.969 1 97.12 19 ARG B CA 1
ATOM 2298 C C . ARG B 1 19 ? -15.75 4.402 -22.359 1 97.12 19 ARG B C 1
ATOM 2300 O O . ARG B 1 19 ? -15.766 5.246 -21.453 1 97.12 19 ARG B O 1
ATOM 2307 N N . GLY B 1 20 ? -14.609 3.83 -22.797 1 98 20 GLY B N 1
ATOM 2308 C CA . GLY B 1 20 ? -13.312 4.32 -22.359 1 98 20 GLY B CA 1
ATOM 2309 C C . GLY B 1 20 ? -13.086 5.785 -22.688 1 98 20 GLY B C 1
ATOM 2310 O O . GLY B 1 20 ? -12.555 6.539 -21.875 1 98 20 GLY B O 1
ATOM 2311 N N . VAL B 1 21 ? -13.539 6.172 -23.859 1 97.69 21 VAL B N 1
ATOM 2312 C CA . VAL B 1 21 ? -13.461 7.57 -24.281 1 97.69 21 VAL B CA 1
ATOM 2313 C C . VAL B 1 21 ? -14.266 8.438 -23.312 1 97.69 21 VAL B C 1
ATOM 2315 O O . VAL B 1 21 ? -13.797 9.484 -22.875 1 97.69 21 VAL B O 1
ATOM 2318 N N . ASN B 1 22 ? -15.422 8.008 -23.016 1 98.06 22 ASN B N 1
ATOM 2319 C CA . ASN B 1 22 ? -16.297 8.75 -22.109 1 98.06 22 ASN B CA 1
ATOM 2320 C C . ASN B 1 22 ? -15.672 8.883 -20.734 1 98.06 22 ASN B C 1
ATOM 2322 O O . ASN B 1 22 ? -15.734 9.945 -20.109 1 98.06 22 ASN B O 1
ATOM 2326 N N . TYR B 1 23 ? -15.086 7.781 -20.25 1 97.56 23 TYR B N 1
ATOM 2327 C CA . TYR B 1 23 ? -14.469 7.801 -18.938 1 97.56 23 TYR B CA 1
ATOM 2328 C C . TYR B 1 23 ? -13.336 8.82 -18.875 1 97.56 23 TYR B C 1
ATOM 2330 O O . TYR B 1 23 ? -13.195 9.539 -17.875 1 97.56 23 TYR B O 1
ATOM 2338 N N . ARG B 1 24 ? -12.539 8.883 -19.938 1 96.69 24 ARG B N 1
ATOM 2339 C CA . ARG B 1 24 ? -11.453 9.852 -20.016 1 96.69 24 ARG B CA 1
ATOM 2340 C C . ARG B 1 24 ? -12 11.281 -20.047 1 96.69 24 ARG B C 1
ATOM 2342 O O . ARG B 1 24 ? -11.539 12.141 -19.297 1 96.69 24 ARG B O 1
ATOM 2349 N N . ASP B 1 25 ? -13.008 11.492 -20.812 1 96.69 25 ASP B N 1
ATOM 2350 C CA . ASP B 1 25 ? -13.555 12.828 -21.016 1 96.69 25 ASP B CA 1
ATOM 2351 C C . ASP B 1 25 ? -14.266 13.336 -19.766 1 96.69 25 ASP B C 1
ATOM 2353 O O . ASP B 1 25 ? -14.297 14.539 -19.516 1 96.69 25 ASP B O 1
ATOM 2357 N N . GLU B 1 26 ? -14.758 12.445 -19 1 96.06 26 GLU B N 1
ATOM 2358 C CA . GLU B 1 26 ? -15.477 12.789 -17.781 1 96.06 26 GLU B CA 1
ATOM 2359 C C . GLU B 1 26 ? -14.508 13.039 -16.625 1 96.06 26 GLU B C 1
ATOM 2361 O O . GLU B 1 26 ? -14.93 13.375 -15.516 1 96.06 26 GLU B O 1
ATOM 2366 N N . GLY B 1 27 ? -13.219 12.781 -16.844 1 93.31 27 GLY B N 1
ATOM 2367 C CA . GLY B 1 27 ? -12.227 13.055 -15.828 1 93.31 27 GLY B CA 1
ATOM 2368 C C . GLY B 1 27 ? -12.195 12.008 -14.727 1 93.31 27 GLY B C 1
ATOM 2369 O O . GLY B 1 27 ? -12 12.336 -13.555 1 93.31 27 GLY B O 1
ATOM 2370 N N . ARG B 1 28 ? -12.398 10.734 -15.148 1 94.56 28 ARG B N 1
ATOM 2371 C CA . ARG B 1 28 ? -12.523 9.672 -14.156 1 94.56 28 ARG B CA 1
ATOM 2372 C C . ARG B 1 28 ? -11.156 9.102 -13.781 1 94.56 28 ARG B C 1
ATOM 2374 O O . ARG B 1 28 ? -11.039 8.297 -12.859 1 94.56 28 ARG B O 1
ATOM 2381 N N . ILE B 1 29 ? -10.125 9.422 -14.492 1 94.81 29 ILE B N 1
ATOM 2382 C CA . ILE B 1 29 ? -8.773 8.977 -14.172 1 94.81 29 ILE B CA 1
ATOM 2383 C C . ILE B 1 29 ? -8.211 9.797 -13.016 1 94.81 29 ILE B C 1
ATOM 2385 O O . ILE B 1 29 ? -8.148 11.031 -13.102 1 94.81 29 ILE B O 1
ATOM 2389 N N . GLN B 1 30 ? -7.828 8.945 -12.07 1 87.94 30 GLN B N 1
ATOM 2390 C CA . GLN B 1 30 ? -7.23 9.547 -10.883 1 87.94 30 GLN B CA 1
ATOM 2391 C C . GLN B 1 30 ? -5.809 9.039 -10.664 1 87.94 30 GLN B C 1
ATOM 2393 O O . GLN B 1 30 ? -5.453 7.953 -11.133 1 87.94 30 GLN B O 1
ATOM 2398 N N . GLN B 1 31 ? -4.875 9.781 -10.07 1 84.62 31 GLN B N 1
ATOM 2399 C CA . GLN B 1 31 ? -3.537 9.398 -9.633 1 84.62 31 GLN B CA 1
ATOM 2400 C C . GLN B 1 31 ? -2.74 8.773 -10.781 1 84.62 31 GLN B C 1
ATOM 2402 O O . GLN B 1 31 ? -2.219 7.668 -10.648 1 84.62 31 GLN B O 1
ATOM 2407 N N . LEU B 1 32 ? -2.611 9.352 -11.867 1 91.06 32 LEU B N 1
ATOM 2408 C CA . LEU B 1 32 ? -1.821 8.875 -13 1 91.06 32 LEU B CA 1
ATOM 2409 C C . LEU B 1 32 ? -0.335 9.125 -12.766 1 91.06 32 LEU B C 1
ATOM 2411 O O . LEU B 1 32 ? 0.075 10.25 -12.484 1 91.06 32 LEU B O 1
ATOM 2415 N N . ASP B 1 33 ? 0.384 8 -12.758 1 92.25 33 ASP B N 1
ATOM 2416 C CA . ASP B 1 33 ? 1.816 8.078 -12.492 1 92.25 33 ASP B CA 1
ATOM 2417 C C . ASP B 1 33 ? 2.609 7.246 -13.492 1 92.25 33 ASP B C 1
ATOM 2419 O O . ASP B 1 33 ? 2.17 6.168 -13.898 1 92.25 33 ASP B O 1
ATOM 2423 N N . ARG B 1 34 ? 3.791 7.82 -13.844 1 94.56 34 ARG B N 1
ATOM 2424 C CA . ARG B 1 34 ? 4.68 7.086 -14.742 1 94.56 34 ARG B CA 1
ATOM 2425 C C . ARG B 1 34 ? 6.09 7.008 -14.164 1 94.56 34 ARG B C 1
ATOM 2427 O O . ARG B 1 34 ? 6.602 7.988 -13.617 1 94.56 34 ARG B O 1
ATOM 2434 N N . PHE B 1 35 ? 6.637 5.871 -14.18 1 95.88 35 PHE B N 1
ATOM 2435 C CA . PHE B 1 35 ? 8.031 5.602 -13.859 1 95.88 35 PHE B CA 1
ATOM 2436 C C . PHE B 1 35 ? 8.672 4.727 -14.93 1 95.88 35 PHE B C 1
ATOM 2438 O O . PHE B 1 35 ? 8.484 3.506 -14.938 1 95.88 35 PHE B O 1
ATOM 2445 N N . ASP B 1 36 ? 9.453 5.375 -15.828 1 93.62 36 ASP B N 1
ATOM 2446 C CA . ASP B 1 36 ? 10.023 4.68 -16.969 1 93.62 36 ASP B CA 1
ATOM 2447 C C . ASP B 1 36 ? 8.938 4.016 -17.812 1 93.62 36 ASP B C 1
ATOM 2449 O O . ASP B 1 36 ? 8.047 4.695 -18.344 1 93.62 36 ASP B O 1
ATOM 2453 N N . ASP B 1 37 ? 8.906 2.689 -17.875 1 93.69 37 ASP B N 1
ATOM 2454 C CA . ASP B 1 37 ? 7.984 1.978 -18.766 1 93.69 37 ASP B CA 1
ATOM 2455 C C . ASP B 1 37 ? 6.758 1.487 -18 1 93.69 37 ASP B C 1
ATOM 2457 O O . ASP B 1 37 ? 5.961 0.707 -18.516 1 93.69 37 ASP B O 1
ATOM 2461 N N . LEU B 1 38 ? 6.613 1.938 -16.797 1 95.31 38 LEU B N 1
ATOM 2462 C CA . LEU B 1 38 ? 5.488 1.542 -15.953 1 95.31 38 LEU B CA 1
ATOM 2463 C C . LEU B 1 38 ? 4.551 2.721 -15.711 1 95.31 38 LEU B C 1
ATOM 2465 O O . LEU B 1 38 ? 4.996 3.791 -15.289 1 95.31 38 LEU B O 1
ATOM 2469 N N . VAL B 1 39 ? 3.275 2.516 -16 1 95.5 39 VAL B N 1
ATOM 2470 C CA . VAL B 1 39 ? 2.252 3.516 -15.711 1 95.5 39 VAL B CA 1
ATOM 2471 C C . VAL B 1 39 ? 1.2 2.922 -14.773 1 95.5 39 VAL B C 1
ATOM 2473 O O . VAL B 1 39 ? 0.746 1.794 -14.977 1 95.5 39 VAL B O 1
ATOM 2476 N N . THR B 1 40 ? 0.896 3.611 -13.727 1 95 40 THR B N 1
ATOM 2477 C CA . THR B 1 40 ? -0.16 3.23 -12.797 1 95 40 THR B CA 1
ATOM 2478 C C . THR B 1 40 ? -1.22 4.324 -12.703 1 95 40 THR B C 1
ATOM 2480 O O . THR B 1 40 ? -0.91 5.508 -12.836 1 95 40 THR B O 1
ATOM 2483 N N . ALA B 1 41 ? -2.475 3.895 -12.562 1 95.44 41 ALA B N 1
ATOM 2484 C CA . ALA B 1 41 ? -3.574 4.848 -12.445 1 95.44 41 ALA B CA 1
ATOM 2485 C C . ALA B 1 41 ? -4.73 4.254 -11.648 1 95.44 41 ALA B C 1
ATOM 2487 O O . ALA B 1 41 ? -4.824 3.035 -11.484 1 95.44 41 ALA B O 1
ATOM 2488 N N . SER B 1 42 ? -5.484 5.074 -11.039 1 94.62 42 SER B N 1
ATOM 2489 C CA . SER B 1 42 ? -6.789 4.719 -10.484 1 94.62 42 SER B CA 1
ATOM 2490 C C . SER B 1 42 ? -7.918 5.355 -11.289 1 94.62 42 SER B C 1
ATOM 2492 O O . SER B 1 42 ? -7.852 6.535 -11.633 1 94.62 42 SER B O 1
ATOM 2494 N N . VAL B 1 43 ? -8.898 4.551 -11.672 1 95.81 43 VAL B N 1
ATOM 2495 C CA . VAL B 1 43 ? -10 5.035 -12.492 1 95.81 43 VAL B CA 1
ATOM 2496 C C . VAL B 1 43 ? -11.328 4.816 -11.773 1 95.81 43 VAL B C 1
ATOM 2498 O O . VAL B 1 43 ? -11.617 3.703 -11.328 1 95.81 43 VAL B O 1
ATOM 2501 N N . SER B 1 44 ? -12.117 5.879 -11.734 1 92.38 44 SER B N 1
ATOM 2502 C CA . SER B 1 44 ? -13.406 5.805 -11.055 1 92.38 44 SER B CA 1
ATOM 2503 C C . SER B 1 44 ? -14.469 5.18 -11.945 1 92.38 44 SER B C 1
ATOM 2505 O O . SER B 1 44 ? -14.664 5.609 -13.086 1 92.38 44 SER B O 1
ATOM 2507 N N . GLY B 1 45 ? -15.016 4.141 -11.539 1 91.44 45 GLY B N 1
ATOM 2508 C CA . GLY B 1 45 ? -16.219 3.52 -12.086 1 91.44 45 GLY B CA 1
ATOM 2509 C C . GLY B 1 45 ? -17.297 3.301 -11.055 1 91.44 45 GLY B C 1
ATOM 2510 O O . GLY B 1 45 ? -17.688 4.234 -10.352 1 91.44 45 GLY B O 1
ATOM 2511 N N . SER B 1 46 ? -17.781 2.008 -10.93 1 86.69 46 SER B N 1
ATOM 2512 C CA . SER B 1 46 ? -18.641 1.671 -9.797 1 86.69 46 SER B CA 1
ATOM 2513 C C . SER B 1 46 ? -17.844 1.687 -8.484 1 86.69 46 SER B C 1
ATOM 2515 O O . SER B 1 46 ? -18.422 1.907 -7.418 1 86.69 46 SER B O 1
ATOM 2517 N N . LYS B 1 47 ? -16.656 1.416 -8.703 1 88.5 47 LYS B N 1
ATOM 2518 C CA . LYS B 1 47 ? -15.648 1.559 -7.66 1 88.5 47 LYS B CA 1
ATOM 2519 C C . LYS B 1 47 ? -14.375 2.191 -8.219 1 88.5 47 LYS B C 1
ATOM 2521 O O . LYS B 1 47 ? -14.367 2.686 -9.344 1 88.5 47 LYS B O 1
ATOM 2526 N N . LEU B 1 48 ? -13.453 2.301 -7.406 1 89.94 48 LEU B N 1
ATOM 2527 C CA . LEU B 1 48 ? -12.133 2.73 -7.871 1 89.94 48 LEU B CA 1
ATOM 2528 C C . LEU B 1 48 ? -11.289 1.533 -8.297 1 89.94 48 LEU B C 1
ATOM 2530 O O . LEU B 1 48 ? -11.062 0.619 -7.5 1 89.94 48 LEU B O 1
ATOM 2534 N N . TYR B 1 49 ? -10.844 1.533 -9.562 1 94.12 49 TYR B N 1
ATOM 2535 C CA . TYR B 1 49 ? -10.086 0.402 -10.086 1 94.12 49 TYR B CA 1
ATOM 2536 C C . TYR B 1 49 ? -8.648 0.801 -10.383 1 94.12 49 TYR B C 1
ATOM 2538 O O . TYR B 1 49 ? -8.391 1.896 -10.898 1 94.12 49 TYR B O 1
ATOM 2546 N N . ASP B 1 50 ? -7.75 -0.1 -10.039 1 94.69 50 ASP B N 1
ATOM 2547 C CA . ASP B 1 50 ? -6.336 0.128 -10.32 1 94.69 50 ASP B CA 1
ATOM 2548 C C . ASP B 1 50 ? -5.965 -0.391 -11.711 1 94.69 50 ASP B C 1
ATOM 2550 O O . ASP B 1 50 ? -6.328 -1.511 -12.078 1 94.69 50 ASP B O 1
ATOM 2554 N N . VAL B 1 51 ? -5.281 0.464 -12.398 1 96.81 51 VAL B N 1
ATOM 2555 C CA . VAL B 1 51 ? -4.793 0.115 -13.727 1 96.81 51 VAL B CA 1
ATOM 2556 C C . VAL B 1 51 ? -3.266 0.148 -13.742 1 96.81 51 VAL B C 1
ATOM 2558 O O . VAL B 1 51 ? -2.654 1.08 -13.219 1 96.81 51 VAL B O 1
ATOM 2561 N N . THR B 1 52 ? -2.682 -0.861 -14.25 1 96.19 52 THR B N 1
ATOM 2562 C CA . THR B 1 52 ? -1.237 -0.935 -14.438 1 96.19 52 THR B CA 1
ATOM 2563 C C . THR B 1 52 ? -0.89 -1.246 -15.891 1 96.19 52 THR B C 1
ATOM 2565 O O . THR B 1 52 ? -1.41 -2.203 -16.469 1 96.19 52 THR B O 1
ATOM 2568 N N . ILE B 1 53 ? -0.028 -0.44 -16.469 1 96 53 ILE B N 1
ATOM 2569 C CA . ILE B 1 53 ? 0.407 -0.614 -17.859 1 96 53 ILE B CA 1
ATOM 2570 C C . ILE B 1 53 ? 1.932 -0.665 -17.906 1 96 53 ILE B C 1
ATOM 2572 O O . ILE B 1 53 ? 2.609 0.238 -17.422 1 96 53 ILE B O 1
ATOM 2576 N N . GLU B 1 54 ? 2.443 -1.66 -18.484 1 94.5 54 GLU B N 1
ATOM 2577 C CA . GLU B 1 54 ? 3.879 -1.802 -18.719 1 94.5 54 GLU B CA 1
ATOM 2578 C C . GLU B 1 54 ? 4.203 -1.782 -20.203 1 94.5 54 GLU B C 1
ATOM 2580 O O . GLU B 1 54 ? 3.746 -2.646 -20.953 1 94.5 54 GLU B O 1
ATOM 2585 N N . PHE B 1 55 ? 5.031 -0.873 -20.5 1 93.06 55 PHE B N 1
ATOM 2586 C CA . PHE B 1 55 ? 5.418 -0.738 -21.906 1 93.06 55 PHE B CA 1
ATOM 2587 C C . PHE B 1 55 ? 6.699 -1.514 -22.188 1 93.06 55 PHE B C 1
ATOM 2589 O O . PHE B 1 55 ? 7.742 -1.241 -21.578 1 93.06 55 PHE B O 1
ATOM 2596 N N . GLY B 1 56 ? 6.566 -2.492 -23.047 1 89.31 56 GLY B N 1
ATOM 2597 C CA . GLY B 1 56 ? 7.734 -3.205 -23.531 1 89.31 56 GLY B CA 1
ATOM 2598 C C . GLY B 1 56 ? 8.164 -2.754 -24.922 1 89.31 56 GLY B C 1
ATOM 2599 O O . GLY B 1 56 ? 7.578 -1.83 -25.484 1 89.31 56 GLY B O 1
ATOM 2600 N N . PRO B 1 57 ? 9.281 -3.438 -25.391 1 86.19 57 PRO B N 1
ATOM 2601 C CA . PRO B 1 57 ? 9.789 -3.059 -26.719 1 86.19 57 PRO B CA 1
ATOM 2602 C C . PRO B 1 57 ? 8.766 -3.287 -27.828 1 86.19 57 PRO B C 1
ATOM 2604 O O . PRO B 1 57 ? 8.68 -2.494 -28.766 1 86.19 57 PRO B O 1
ATOM 2607 N N . ARG B 1 58 ? 7.969 -4.371 -27.688 1 85.38 58 ARG B N 1
ATOM 2608 C CA . ARG B 1 58 ? 7.035 -4.672 -28.766 1 85.38 58 ARG B CA 1
ATOM 2609 C C . ARG B 1 58 ? 5.645 -4.977 -28.234 1 85.38 58 ARG B C 1
ATOM 2611 O O . ARG B 1 58 ? 4.789 -5.496 -28.953 1 85.38 58 ARG B O 1
ATOM 2618 N N . SER B 1 59 ? 5.461 -4.758 -27.047 1 87.31 59 SER B N 1
ATOM 2619 C CA . SER B 1 59 ? 4.18 -5.129 -26.469 1 87.31 59 SER B CA 1
ATOM 2620 C C . SER B 1 59 ? 3.803 -4.188 -25.328 1 87.31 59 SER B C 1
ATOM 2622 O O . SER B 1 59 ? 4.66 -3.49 -24.781 1 87.31 59 SER B O 1
ATOM 2624 N N . VAL B 1 60 ? 2.48 -4.121 -25.078 1 92.44 60 VAL B N 1
ATOM 2625 C CA . VAL B 1 60 ? 1.931 -3.389 -23.953 1 92.44 60 VAL B CA 1
ATOM 2626 C C . VAL B 1 60 ? 1.117 -4.336 -23.062 1 92.44 60 VAL B C 1
ATOM 2628 O O . VAL B 1 60 ? 0.144 -4.938 -23.531 1 92.44 60 VAL B O 1
ATOM 2631 N N . ASP B 1 61 ? 1.621 -4.492 -21.891 1 93.06 61 ASP B N 1
ATOM 2632 C CA . ASP B 1 61 ? 0.893 -5.324 -20.938 1 93.06 61 ASP B CA 1
ATOM 2633 C C . ASP B 1 61 ? -0.012 -4.473 -20.047 1 93.06 61 ASP B C 1
ATOM 2635 O O . ASP B 1 61 ? 0.434 -3.48 -19.469 1 93.06 61 ASP B O 1
ATOM 2639 N N . THR B 1 62 ? -1.259 -4.859 -20 1 94.81 62 THR B N 1
ATOM 2640 C CA . THR B 1 62 ? -2.229 -4.07 -19.25 1 94.81 62 THR B CA 1
ATOM 2641 C C . THR B 1 62 ? -2.938 -4.934 -18.219 1 94.81 62 THR B C 1
ATOM 2643 O O . THR B 1 62 ? -3.199 -6.113 -18.453 1 94.81 62 THR B O 1
ATOM 2646 N N . GLN B 1 63 ? -3.152 -4.367 -17.047 1 93.75 63 GLN B N 1
ATOM 2647 C CA . GLN B 1 63 ? -3.91 -5.004 -15.977 1 93.75 63 GLN B CA 1
ATOM 2648 C C . GLN B 1 63 ? -4.875 -4.02 -15.32 1 93.75 63 GLN B C 1
ATOM 2650 O O . GLN B 1 63 ? -4.547 -2.844 -15.148 1 93.75 63 GLN B O 1
ATOM 2655 N N . CYS B 1 64 ? -6.027 -4.535 -14.961 1 96.31 64 CYS B N 1
ATOM 2656 C CA . CYS B 1 64 ? -7.035 -3.75 -14.25 1 96.31 64 CYS B CA 1
ATOM 2657 C C . CYS B 1 64 ? -7.727 -4.586 -13.18 1 96.31 64 CYS B C 1
ATOM 2659 O O . CYS B 1 64 ? -7.98 -5.773 -13.383 1 96.31 64 CYS B O 1
ATOM 2661 N N . THR B 1 65 ? -8.141 -4.012 -12.102 1 93.88 65 THR B N 1
ATOM 2662 C CA . THR B 1 65 ? -8.758 -4.758 -11.008 1 93.88 65 THR B CA 1
ATOM 2663 C C . THR B 1 65 ? -10.273 -4.828 -11.188 1 93.88 65 THR B C 1
ATOM 2665 O O . THR B 1 65 ? -10.984 -5.293 -10.297 1 93.88 65 THR B O 1
ATOM 2668 N N . CYS B 1 66 ? -10.805 -4.402 -12.32 1 95.44 66 CYS B N 1
ATOM 2669 C CA . CYS B 1 66 ? -12.25 -4.434 -12.547 1 95.44 66 CYS B CA 1
ATOM 2670 C C . CYS B 1 66 ? -12.719 -5.848 -12.867 1 95.44 66 CYS B C 1
ATOM 2672 O O . CYS B 1 66 ? -11.914 -6.703 -13.242 1 95.44 66 CYS B O 1
ATOM 2674 N N . PRO B 1 67 ? -13.938 -6.152 -12.75 1 93.75 67 PRO B N 1
ATOM 2675 C CA . PRO B 1 67 ? -14.461 -7.504 -12.969 1 93.75 67 PRO B CA 1
ATOM 2676 C C . PRO B 1 67 ? -14.672 -7.82 -14.453 1 93.75 67 PRO B C 1
ATOM 2678 O O . PRO B 1 67 ? -15.328 -8.812 -14.789 1 93.75 67 PRO B O 1
ATOM 2681 N N . TYR B 1 68 ? -14.102 -7.129 -15.297 1 91.69 68 TYR B N 1
ATOM 2682 C CA . TYR B 1 68 ? -14.266 -7.316 -16.734 1 91.69 68 TYR B CA 1
ATOM 2683 C C . TYR B 1 68 ? -13.867 -8.727 -17.141 1 91.69 68 TYR B C 1
ATOM 2685 O O . TYR B 1 68 ? -12.789 -9.211 -16.781 1 91.69 68 TYR B O 1
ATOM 2693 N N . GLU B 1 69 ? -14.688 -9.391 -17.969 1 88.25 69 GLU B N 1
ATOM 2694 C CA . GLU B 1 69 ? -14.531 -10.805 -18.281 1 88.25 69 GLU B CA 1
ATOM 2695 C C . GLU B 1 69 ? -14.312 -11.008 -19.781 1 88.25 69 GLU B C 1
ATOM 2697 O O . GLU B 1 69 ? -14.023 -12.117 -20.234 1 88.25 69 GLU B O 1
ATOM 2702 N N . GLU B 1 70 ? -14.438 -10.102 -20.5 1 86.81 70 GLU B N 1
ATOM 2703 C CA . GLU B 1 70 ? -14.336 -10.266 -21.953 1 86.81 70 GLU B CA 1
ATOM 2704 C C . GLU B 1 70 ? -12.898 -10.102 -22.438 1 86.81 70 GLU B C 1
ATOM 2706 O O . GLU B 1 70 ? -12.008 -9.781 -21.641 1 86.81 70 GLU B O 1
ATOM 2711 N N . SER B 1 71 ? -12.672 -10.469 -23.625 1 86.88 71 SER B N 1
ATOM 2712 C CA . SER B 1 71 ? -11.336 -10.359 -24.219 1 86.88 71 SER B CA 1
ATOM 2713 C C . SER B 1 71 ? -10.969 -8.906 -24.484 1 86.88 71 SER B C 1
ATOM 2715 O O . SER B 1 71 ? -11.844 -8.086 -24.766 1 86.88 71 SER B O 1
ATOM 2717 N N . GLY B 1 72 ? -9.672 -8.727 -24.375 1 92.56 72 GLY B N 1
ATOM 2718 C CA . GLY B 1 72 ? -9.195 -7.387 -24.672 1 92.56 72 GLY B CA 1
ATOM 2719 C C . GLY B 1 72 ? -9.141 -6.492 -23.438 1 92.56 72 GLY B C 1
ATOM 2720 O O . GLY B 1 72 ? -9.312 -6.965 -22.312 1 92.56 72 GLY B O 1
ATOM 2721 N N . ASP B 1 73 ? -8.891 -5.199 -23.703 1 96.31 73 ASP B N 1
ATOM 2722 C CA . ASP B 1 73 ? -8.75 -4.23 -22.609 1 96.31 73 ASP B CA 1
ATOM 2723 C C . ASP B 1 73 ? -10.117 -3.717 -22.156 1 96.31 73 ASP B C 1
ATOM 2725 O O . ASP B 1 73 ? -11.023 -3.545 -22.984 1 96.31 73 ASP B O 1
ATOM 2729 N N . CYS B 1 74 ? -10.258 -3.504 -20.906 1 97.31 74 CYS B N 1
ATOM 2730 C CA . CYS B 1 74 ? -11.492 -2.947 -20.359 1 97.31 74 CYS B CA 1
ATOM 2731 C C . CYS B 1 74 ? -11.547 -1.438 -20.562 1 97.31 74 CYS B C 1
ATOM 2733 O O . CYS B 1 74 ? -10.539 -0.818 -20.906 1 97.31 74 CYS B O 1
ATOM 2735 N N . LYS B 1 75 ? -12.68 -0.862 -20.312 1 97.69 75 LYS B N 1
ATOM 2736 C CA . LYS B 1 75 ? -12.883 0.572 -20.5 1 97.69 75 LYS B CA 1
ATOM 2737 C C . LYS B 1 75 ? -11.922 1.38 -19.625 1 97.69 75 LYS B C 1
ATOM 2739 O O . LYS B 1 75 ? -11.523 2.486 -20 1 97.69 75 LYS B O 1
ATOM 2744 N N . HIS B 1 76 ? -11.531 0.854 -18.453 1 98 76 HIS B N 1
ATOM 2745 C CA . HIS B 1 76 ? -10.586 1.552 -17.578 1 98 76 HIS B CA 1
ATOM 2746 C C . HIS B 1 76 ? -9.203 1.631 -18.219 1 98 76 HIS B C 1
ATOM 2748 O O . HIS B 1 76 ? -8.578 2.693 -18.234 1 98 76 HIS B O 1
ATOM 2754 N N . VAL B 1 77 ? -8.789 0.545 -18.734 1 98.06 77 VAL B N 1
ATOM 2755 C CA . VAL B 1 77 ? -7.5 0.487 -19.422 1 98.06 77 VAL B CA 1
ATOM 2756 C C . VAL B 1 77 ? -7.52 1.395 -20.641 1 98.06 77 VAL B C 1
ATOM 2758 O O . VAL B 1 77 ? -6.578 2.156 -20.875 1 98.06 77 VAL B O 1
ATOM 2761 N N . VAL B 1 78 ? -8.617 1.302 -21.375 1 97.81 78 VAL B N 1
ATOM 2762 C CA . VAL B 1 78 ? -8.758 2.113 -22.578 1 97.81 78 VAL B CA 1
ATOM 2763 C C . VAL B 1 78 ? -8.656 3.594 -22.219 1 97.81 78 VAL B C 1
ATOM 2765 O O . VAL B 1 78 ? -7.957 4.355 -22.891 1 97.81 78 VAL B O 1
ATOM 2768 N N . ALA B 1 79 ? -9.344 4.016 -21.188 1 98 79 ALA B N 1
ATOM 2769 C CA . ALA B 1 79 ? -9.312 5.41 -20.75 1 98 79 ALA B CA 1
ATOM 2770 C C . ALA B 1 79 ? -7.887 5.867 -20.469 1 98 79 ALA B C 1
ATOM 2772 O O . ALA B 1 79 ? -7.473 6.938 -20.922 1 98 79 ALA B O 1
ATOM 2773 N N . VAL B 1 80 ? -7.137 5.047 -19.766 1 97.69 80 VAL B N 1
ATOM 2774 C CA . VAL B 1 80 ? -5.773 5.395 -19.375 1 97.69 80 VAL B CA 1
ATOM 2775 C C . VAL B 1 80 ? -4.875 5.438 -20.609 1 97.69 80 VAL B C 1
ATOM 2777 O O . VAL B 1 80 ? -4.062 6.355 -20.766 1 97.69 80 VAL B O 1
ATOM 2780 N N . LEU B 1 81 ? -5.039 4.469 -21.5 1 97.31 81 LEU B N 1
ATOM 2781 C CA . LEU B 1 81 ? -4.234 4.434 -22.719 1 97.31 81 LEU B CA 1
ATOM 2782 C C . LEU B 1 81 ? -4.504 5.656 -23.578 1 97.31 81 LEU B C 1
ATOM 2784 O O . LEU B 1 81 ? -3.574 6.234 -24.156 1 97.31 81 LEU B O 1
ATOM 2788 N N . LEU B 1 82 ? -5.727 6.035 -23.656 1 96.75 82 LEU B N 1
ATOM 2789 C CA . LEU B 1 82 ? -6.082 7.215 -24.438 1 96.75 82 LEU B CA 1
ATOM 2790 C C . LEU B 1 82 ? -5.484 8.477 -23.812 1 96.75 82 LEU B C 1
ATOM 2792 O O . LEU B 1 82 ? -5.051 9.383 -24.531 1 96.75 82 LEU B O 1
ATOM 2796 N N . ASP B 1 83 ? -5.512 8.492 -22.516 1 95.69 83 ASP B N 1
ATOM 2797 C CA . ASP B 1 83 ? -4.922 9.633 -21.828 1 95.69 83 ASP B CA 1
ATOM 2798 C C . ASP B 1 83 ? -3.422 9.727 -22.109 1 95.69 83 ASP B C 1
ATOM 2800 O O . ASP B 1 83 ? -2.891 10.812 -22.328 1 95.69 83 ASP B O 1
ATOM 2804 N N . ILE B 1 84 ? -2.74 8.641 -22.078 1 94.5 84 ILE B N 1
ATOM 2805 C CA . ILE B 1 84 ? -1.311 8.57 -22.359 1 94.5 84 ILE B CA 1
ATOM 2806 C C . ILE B 1 84 ? -1.044 9.008 -23.797 1 94.5 84 ILE B C 1
ATOM 2808 O O . ILE B 1 84 ? -0.106 9.766 -24.062 1 94.5 84 ILE B O 1
ATOM 2812 N N . ALA B 1 85 ? -1.877 8.578 -24.703 1 92.88 85 ALA B N 1
ATOM 2813 C CA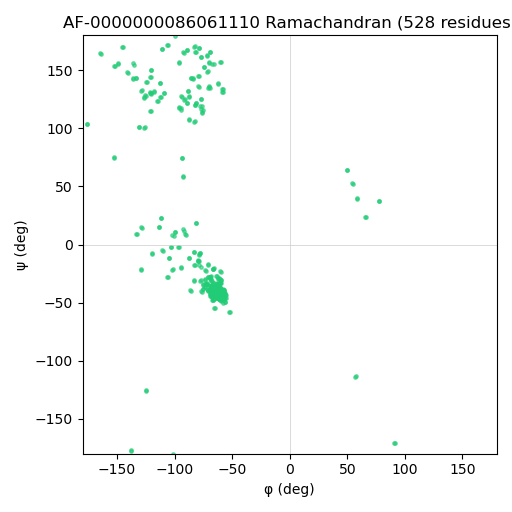 . ALA B 1 85 ? -1.718 8.898 -26.125 1 92.88 85 ALA B CA 1
ATOM 2814 C C . ALA B 1 85 ? -1.843 10.398 -26.359 1 92.88 85 ALA B C 1
ATOM 2816 O O . ALA B 1 85 ? -1.175 10.953 -27.234 1 92.88 85 ALA B O 1
ATOM 2817 N N . ALA B 1 86 ? -2.74 11.008 -25.594 1 91.31 86 ALA B N 1
ATOM 2818 C CA . ALA B 1 86 ? -2.959 12.445 -25.75 1 91.31 86 ALA B CA 1
ATOM 2819 C C . ALA B 1 86 ? -1.792 13.234 -25.172 1 91.31 86 ALA B C 1
ATOM 2821 O O . ALA B 1 86 ? -1.448 14.305 -25.672 1 91.31 86 ALA B O 1
ATOM 2822 N N . GLY B 1 87 ? -1.162 12.742 -24.078 1 89.69 87 GLY B N 1
ATOM 2823 C CA . GLY B 1 87 ? -0.036 13.359 -23.391 1 89.69 87 GLY B CA 1
ATOM 2824 C C . GLY B 1 87 ? 0.501 12.516 -22.25 1 89.69 87 GLY B C 1
ATOM 2825 O O . GLY B 1 87 ? -0.048 12.539 -21.156 1 89.69 87 GLY B O 1
ATOM 2826 N N . PRO B 1 88 ? 1.556 11.922 -22.484 1 86.25 88 PRO B N 1
ATOM 2827 C CA . PRO B 1 88 ? 2.068 11.047 -21.422 1 86.25 88 PRO B CA 1
ATOM 2828 C C . PRO B 1 88 ? 2.412 11.812 -20.156 1 86.25 88 PRO B C 1
ATOM 2830 O O . PRO B 1 88 ? 2.898 12.945 -20.219 1 86.25 88 PRO B O 1
ATOM 2833 N N . PRO B 1 89 ? 2.039 11.164 -19.047 1 89.19 89 PRO B N 1
ATOM 2834 C CA . PRO B 1 89 ? 2.432 11.797 -17.781 1 89.19 89 PRO B CA 1
ATOM 2835 C C . PRO B 1 89 ? 3.945 11.938 -17.641 1 89.19 89 PRO B C 1
ATOM 2837 O O . PRO B 1 89 ? 4.703 11.234 -18.312 1 89.19 89 PRO B O 1
ATOM 2840 N N . GLN B 1 90 ? 4.297 12.898 -16.797 1 89.06 90 GLN B N 1
ATOM 2841 C CA . GLN B 1 90 ? 5.715 13.117 -16.547 1 89.06 90 GLN B CA 1
ATOM 2842 C C . GLN B 1 90 ? 6.379 11.852 -16 1 89.06 90 GLN B C 1
ATOM 2844 O O . GLN B 1 90 ? 5.816 11.164 -15.156 1 89.06 90 GLN B O 1
ATOM 2849 N N . ASP B 1 91 ? 7.52 11.523 -16.625 1 93.5 91 ASP B N 1
ATOM 2850 C CA . ASP B 1 91 ? 8.305 10.383 -16.172 1 93.5 91 ASP B CA 1
ATOM 2851 C C . ASP B 1 91 ? 9.086 10.719 -14.898 1 93.5 91 ASP B C 1
ATOM 2853 O O . ASP B 1 91 ? 10.062 11.477 -14.945 1 93.5 91 ASP B O 1
ATOM 2857 N N . GLU B 1 92 ? 8.727 10.062 -13.82 1 92.88 92 GLU B N 1
ATOM 2858 C CA . GLU B 1 92 ? 9.305 10.383 -12.523 1 92.88 92 GLU B CA 1
ATOM 2859 C C . GLU B 1 92 ? 10.688 9.75 -12.359 1 92.88 92 GLU B C 1
ATOM 2861 O O . GLU B 1 92 ? 11.438 10.117 -11.461 1 92.88 92 GLU B O 1
ATOM 2866 N N . SER B 1 93 ? 11.016 8.844 -13.211 1 93.44 93 SER B N 1
ATOM 2867 C CA . SER B 1 93 ? 12.312 8.18 -13.102 1 93.44 93 SER B CA 1
ATOM 2868 C C . SER B 1 93 ? 13.461 9.172 -13.266 1 93.44 93 SER B C 1
ATOM 2870 O O . SER B 1 93 ? 14.523 9 -12.664 1 93.44 93 SER B O 1
ATOM 2872 N N . GLY B 1 94 ? 13.227 10.203 -14.008 1 92.19 94 GLY B N 1
ATOM 2873 C CA . GLY B 1 94 ? 14.234 11.234 -14.188 1 92.19 94 GLY B CA 1
ATOM 2874 C C . GLY B 1 94 ? 14.523 12.023 -12.93 1 92.19 94 GLY B C 1
ATOM 2875 O O . GLY B 1 94 ? 15.641 12.516 -12.734 1 92.19 94 GLY B O 1
ATOM 2876 N N . ARG B 1 95 ? 13.57 12.18 -12.109 1 91.81 95 ARG B N 1
ATOM 2877 C CA . ARG B 1 95 ? 13.727 12.891 -10.844 1 91.81 95 ARG B CA 1
ATOM 2878 C C . ARG B 1 95 ? 14.422 12.023 -9.805 1 91.81 95 ARG B C 1
ATOM 2880 O O . ARG B 1 95 ? 15.164 12.523 -8.961 1 91.81 95 ARG B O 1
ATOM 2887 N N . VAL B 1 96 ? 14.219 10.75 -9.883 1 94.56 96 VAL B N 1
ATOM 2888 C CA . VAL B 1 96 ? 14.688 9.805 -8.875 1 94.56 96 VAL B CA 1
ATOM 2889 C C . VAL B 1 96 ? 16.125 9.391 -9.18 1 94.56 96 VAL B C 1
ATOM 2891 O O . VAL B 1 96 ? 16.953 9.266 -8.273 1 94.56 96 VAL B O 1
ATOM 2894 N N . GLY B 1 97 ? 16.453 9.188 -10.461 1 94.75 97 GLY B N 1
ATOM 2895 C CA . GLY B 1 97 ? 17.719 8.617 -10.906 1 94.75 97 GLY B CA 1
ATOM 2896 C C . GLY B 1 97 ? 18.922 9.336 -10.328 1 94.75 97 GLY B C 1
ATOM 2897 O O . GLY B 1 97 ? 19.719 8.734 -9.609 1 94.75 97 GLY B O 1
ATOM 2898 N N . PRO B 1 98 ? 19.016 10.609 -10.578 1 95.12 98 PRO B N 1
ATOM 2899 C CA . PRO B 1 98 ? 20.172 11.367 -10.094 1 95.12 98 PRO B CA 1
ATOM 2900 C C . PRO B 1 98 ? 20.281 11.352 -8.57 1 95.12 98 PRO B C 1
ATOM 2902 O O . PRO B 1 98 ? 21.391 11.273 -8.031 1 95.12 98 PRO B O 1
ATOM 2905 N N . VAL B 1 99 ? 19.172 11.43 -7.875 1 96.38 99 VAL B N 1
ATOM 2906 C CA . VAL B 1 99 ? 19.188 11.414 -6.418 1 96.38 99 VAL B CA 1
ATOM 2907 C C . VAL B 1 99 ? 19.672 10.062 -5.91 1 96.38 99 VAL B C 1
ATOM 2909 O O . VAL B 1 99 ? 20.516 9.992 -5.027 1 96.38 99 VAL B O 1
ATOM 2912 N N . LEU B 1 100 ? 19.125 8.992 -6.469 1 96.81 100 LEU B N 1
ATOM 2913 C CA . LEU B 1 100 ? 19.469 7.625 -6.07 1 96.81 100 LEU B CA 1
ATOM 2914 C C . LEU B 1 100 ? 20.938 7.352 -6.293 1 96.81 100 LEU B C 1
ATOM 2916 O O . LEU B 1 100 ? 21.578 6.676 -5.484 1 96.81 100 LEU B O 1
ATOM 2920 N N . ASP B 1 101 ? 21.5 7.961 -7.328 1 95.62 101 ASP B N 1
ATOM 2921 C CA . ASP B 1 101 ? 22.906 7.75 -7.672 1 95.62 101 ASP B CA 1
ATOM 2922 C C . ASP B 1 101 ? 23.828 8.469 -6.684 1 95.62 101 ASP B C 1
ATOM 2924 O O . ASP B 1 101 ? 24.984 8.078 -6.508 1 95.62 101 ASP B O 1
ATOM 2928 N N . ASN B 1 102 ? 23.297 9.438 -6.039 1 95.38 102 ASN B N 1
ATOM 2929 C CA . ASN B 1 102 ? 24.156 10.281 -5.227 1 95.38 102 ASN B CA 1
ATOM 2930 C C . ASN B 1 102 ? 24 9.984 -3.738 1 95.38 102 ASN B C 1
ATOM 2932 O O . ASN B 1 102 ? 24.797 10.438 -2.92 1 95.38 102 ASN B O 1
ATOM 2936 N N . VAL B 1 103 ? 22.984 9.219 -3.402 1 96.38 103 VAL B N 1
ATOM 2937 C CA . VAL B 1 103 ? 22.75 8.883 -2 1 96.38 103 VAL B CA 1
ATOM 2938 C C . VAL B 1 103 ? 23.844 7.93 -1.521 1 96.38 103 VAL B C 1
ATOM 2940 O O . VAL B 1 103 ? 24.234 7.004 -2.24 1 96.38 103 VAL B O 1
ATOM 2943 N N . SER B 1 104 ? 24.375 8.172 -0.35 1 96.56 104 SER B N 1
ATOM 2944 C CA . SER B 1 104 ? 25.391 7.289 0.207 1 96.56 104 SER B CA 1
ATOM 2945 C C . SER B 1 104 ? 24.828 5.91 0.522 1 96.56 104 SER B C 1
ATOM 2947 O O . SER B 1 104 ? 23.625 5.77 0.755 1 96.56 104 SER B O 1
ATOM 2949 N N . ALA B 1 105 ? 25.641 4.887 0.559 1 95.69 105 ALA B N 1
ATOM 2950 C CA . ALA B 1 105 ? 25.203 3.525 0.866 1 95.69 105 ALA B CA 1
ATOM 2951 C C . ALA B 1 105 ? 24.578 3.447 2.254 1 95.69 105 ALA B C 1
ATOM 2953 O O . ALA B 1 105 ? 23.578 2.766 2.447 1 95.69 105 ALA B O 1
ATOM 2954 N N . ASP B 1 106 ? 25.172 4.156 3.201 1 96.75 106 ASP B N 1
ATOM 2955 C CA . ASP B 1 106 ? 24.641 4.137 4.566 1 96.75 106 ASP B CA 1
ATOM 2956 C C . ASP B 1 106 ? 23.266 4.781 4.637 1 96.75 106 ASP B C 1
ATOM 2958 O O . ASP B 1 106 ? 22.359 4.262 5.305 1 96.75 106 ASP B O 1
ATOM 2962 N N . ASP B 1 107 ? 23.156 5.871 3.982 1 97 107 ASP B N 1
ATOM 2963 C CA . ASP B 1 107 ? 21.859 6.547 3.943 1 97 107 ASP B CA 1
ATOM 2964 C C . ASP B 1 107 ? 20.812 5.688 3.248 1 97 107 ASP B C 1
ATOM 2966 O O . ASP B 1 107 ? 19.656 5.633 3.684 1 97 107 ASP B O 1
ATOM 2970 N N . LEU B 1 108 ? 21.25 5.117 2.189 1 97.44 108 LEU B N 1
ATOM 2971 C CA . LEU B 1 108 ? 20.344 4.254 1.441 1 97.44 108 LEU B CA 1
ATOM 2972 C C . LEU B 1 108 ? 19.891 3.068 2.289 1 97.44 108 LEU B C 1
ATOM 2974 O O . LEU B 1 108 ? 18.719 2.693 2.27 1 97.44 108 LEU B O 1
ATOM 2978 N N . ARG B 1 109 ? 20.812 2.482 3.027 1 97.5 109 ARG B N 1
ATOM 2979 C CA . ARG B 1 109 ? 20.484 1.375 3.92 1 97.5 109 ARG B CA 1
ATOM 2980 C C . ARG B 1 109 ? 19.484 1.809 4.98 1 97.5 109 ARG B C 1
ATOM 2982 O O . ARG B 1 109 ? 18.547 1.065 5.305 1 97.5 109 ARG B O 1
ATOM 2989 N N . GLY B 1 110 ? 19.672 2.967 5.5 1 96.44 110 GLY B N 1
ATOM 2990 C CA . GLY B 1 110 ? 18.719 3.506 6.465 1 96.44 110 GLY B CA 1
ATOM 2991 C C . GLY B 1 110 ? 17.344 3.701 5.891 1 96.44 110 GLY B C 1
ATOM 2992 O O . GLY B 1 110 ? 16.344 3.365 6.531 1 96.44 110 GLY B O 1
ATOM 2993 N N . PHE B 1 111 ? 17.359 4.254 4.676 1 97.12 111 PHE B N 1
ATOM 2994 C CA . PHE B 1 111 ? 16.094 4.441 4.004 1 97.12 111 PHE B CA 1
A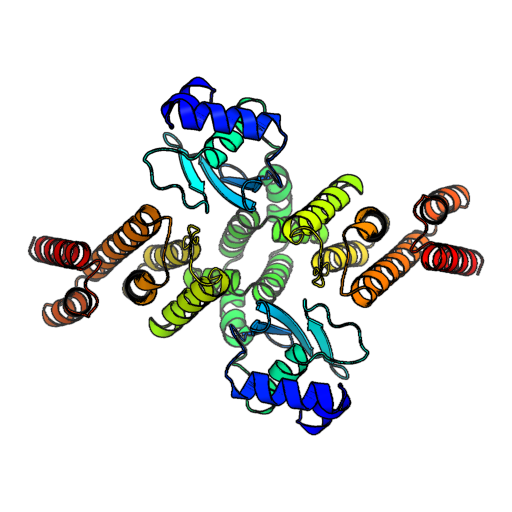TOM 2995 C C . PHE B 1 111 ? 15.383 3.107 3.795 1 97.12 111 PHE B C 1
ATOM 2997 O O . PHE B 1 111 ? 14.18 2.99 4.027 1 97.12 111 PHE B O 1
ATOM 3004 N N . VAL B 1 112 ? 16.062 2.107 3.34 1 98 112 VAL B N 1
ATOM 3005 C CA . VAL B 1 112 ? 15.492 0.791 3.059 1 98 112 VAL B CA 1
ATOM 3006 C C . VAL B 1 112 ? 14.984 0.158 4.355 1 98 112 VAL B C 1
ATOM 3008 O O . VAL B 1 112 ? 13.898 -0.424 4.383 1 98 112 VAL B O 1
ATOM 3011 N N . ARG B 1 113 ? 15.734 0.301 5.387 1 96.88 113 ARG B N 1
ATOM 3012 C CA . ARG B 1 113 ? 15.305 -0.232 6.676 1 96.88 113 ARG B CA 1
ATOM 3013 C C . ARG B 1 113 ? 13.953 0.344 7.082 1 96.88 113 ARG B C 1
ATOM 3015 O O . ARG B 1 113 ? 13.055 -0.396 7.488 1 96.88 113 ARG B O 1
ATOM 3022 N N . ASP B 1 114 ? 13.82 1.637 6.949 1 94.88 114 ASP B N 1
ATOM 3023 C CA . ASP B 1 114 ? 12.57 2.301 7.301 1 94.88 114 ASP B CA 1
ATOM 3024 C C . ASP B 1 114 ? 11.43 1.823 6.41 1 94.88 114 ASP B C 1
ATOM 3026 O O . ASP B 1 114 ? 10.312 1.593 6.891 1 94.88 114 ASP B O 1
ATOM 3030 N N . ALA B 1 115 ? 11.688 1.737 5.133 1 95.81 115 ALA B N 1
ATOM 3031 C CA . ALA B 1 115 ? 10.68 1.292 4.168 1 95.81 115 ALA B CA 1
ATOM 3032 C C . ALA B 1 115 ? 10.219 -0.13 4.477 1 95.81 115 ALA B C 1
ATOM 3034 O O . ALA B 1 115 ? 9.023 -0.424 4.43 1 95.81 115 ALA B O 1
ATOM 3035 N N . LEU B 1 116 ? 11.164 -0.99 4.812 1 96.06 116 LEU B N 1
ATOM 3036 C CA . LEU B 1 116 ? 10.844 -2.383 5.113 1 96.06 116 LEU B CA 1
ATOM 3037 C C . LEU B 1 116 ? 10.055 -2.494 6.41 1 96.06 116 LEU B C 1
ATOM 3039 O O . LEU B 1 116 ? 9.234 -3.398 6.566 1 96.06 116 LEU B O 1
ATOM 3043 N N . ALA B 1 117 ? 10.281 -1.602 7.297 1 93.75 117 ALA B N 1
ATOM 3044 C CA . ALA B 1 117 ? 9.539 -1.581 8.555 1 93.75 117 ALA B CA 1
ATOM 3045 C C . ALA B 1 117 ? 8.07 -1.246 8.32 1 93.75 117 ALA B C 1
ATOM 3047 O O . ALA B 1 117 ? 7.184 -1.849 8.93 1 93.75 117 ALA B O 1
ATOM 3048 N N . GLU B 1 118 ? 7.855 -0.417 7.379 1 91.44 118 GLU B N 1
ATOM 3049 C CA . GLU B 1 118 ? 6.516 0.133 7.191 1 91.44 118 GLU B CA 1
ATOM 3050 C C . GLU B 1 118 ? 5.723 -0.673 6.164 1 91.44 118 GLU B C 1
ATOM 3052 O O . GLU B 1 118 ? 4.492 -0.621 6.141 1 91.44 118 GLU B O 1
ATOM 3057 N N . HIS B 1 119 ? 6.453 -1.417 5.328 1 92.69 119 HIS B N 1
ATOM 3058 C CA . HIS B 1 119 ? 5.785 -2.107 4.23 1 92.69 119 HIS B CA 1
ATOM 3059 C C . HIS B 1 119 ? 6.105 -3.6 4.242 1 92.69 119 HIS B C 1
ATOM 3061 O O . HIS B 1 119 ? 7.098 -4.031 3.645 1 92.69 119 HIS B O 1
ATOM 3067 N N . PRO B 1 120 ? 5.188 -4.402 4.746 1 89.56 120 PRO B N 1
ATOM 3068 C CA . PRO B 1 120 ? 5.445 -5.84 4.844 1 89.56 120 PRO B CA 1
ATOM 3069 C C . PRO B 1 120 ? 5.629 -6.5 3.477 1 89.56 120 PRO B C 1
ATOM 3071 O O . PRO B 1 120 ? 6.426 -7.43 3.338 1 89.56 120 PRO B O 1
ATOM 3074 N N . GLU B 1 121 ? 4.863 -6.016 2.48 1 89.56 121 GLU B N 1
ATOM 3075 C CA . GLU B 1 121 ? 4.988 -6.59 1.146 1 89.56 121 GLU B CA 1
ATOM 3076 C C . GLU B 1 121 ? 6.367 -6.324 0.555 1 89.56 121 GLU B C 1
ATOM 3078 O O . GLU B 1 121 ? 6.945 -7.195 -0.103 1 89.56 121 GLU B O 1
ATOM 3083 N N . LEU B 1 122 ? 6.84 -5.137 0.828 1 94 122 LEU B N 1
ATOM 3084 C CA . LEU B 1 122 ? 8.18 -4.789 0.373 1 94 122 LEU B CA 1
ATOM 3085 C C . LEU B 1 122 ? 9.234 -5.633 1.091 1 94 122 LEU B C 1
ATOM 3087 O O . LEU B 1 122 ? 10.242 -6.008 0.496 1 94 122 LEU B O 1
ATOM 3091 N N . ARG B 1 123 ? 9.039 -5.926 2.328 1 93.69 123 ARG B N 1
ATOM 3092 C CA . ARG B 1 123 ? 9.938 -6.762 3.119 1 93.69 123 ARG B CA 1
ATOM 3093 C C . ARG B 1 123 ? 10.055 -8.156 2.514 1 93.69 123 ARG B C 1
ATOM 3095 O O . ARG B 1 123 ? 11.156 -8.695 2.4 1 93.69 123 ARG B O 1
ATOM 3102 N N . GLU B 1 124 ? 8.938 -8.656 2.104 1 91.62 124 GLU B N 1
ATOM 3103 C CA . GLU B 1 124 ? 8.93 -9.984 1.501 1 91.62 124 GLU B CA 1
ATOM 3104 C C . GLU B 1 124 ? 9.688 -9.992 0.176 1 91.62 124 GLU B C 1
ATOM 3106 O O . GLU B 1 124 ? 10.43 -10.938 -0.115 1 91.62 124 GLU B O 1
ATOM 3111 N N . GLN B 1 125 ? 9.484 -8.984 -0.574 1 93.56 125 GLN B N 1
ATOM 3112 C CA . GLN B 1 125 ? 10.195 -8.867 -1.842 1 93.56 125 GLN B CA 1
ATOM 3113 C C . GLN B 1 125 ? 11.703 -8.766 -1.619 1 93.56 125 GLN B C 1
ATOM 3115 O O . GLN B 1 125 ? 12.484 -9.383 -2.348 1 93.56 125 GLN B O 1
ATOM 3120 N N . PHE B 1 126 ? 12.117 -8.008 -0.567 1 96.81 126 PHE B N 1
ATOM 3121 C CA . PHE B 1 126 ? 13.523 -7.832 -0.231 1 96.81 126 PHE B CA 1
ATOM 3122 C C . PHE B 1 126 ? 14.156 -9.156 0.171 1 96.81 126 PHE B C 1
ATOM 3124 O O . PHE B 1 126 ? 15.234 -9.508 -0.315 1 96.81 126 PHE B O 1
ATOM 3131 N N . LEU B 1 127 ? 13.469 -9.875 0.966 1 93.56 127 LEU B N 1
ATOM 3132 C CA . LEU B 1 127 ? 14 -11.133 1.48 1 93.56 127 LEU B CA 1
ATOM 3133 C C . LEU B 1 127 ? 14.031 -12.195 0.388 1 93.56 127 LEU B C 1
ATOM 3135 O O . LEU B 1 127 ? 14.922 -13.047 0.366 1 93.56 127 LEU B O 1
ATOM 3139 N N . ALA B 1 128 ? 13.07 -12.141 -0.508 1 92.25 128 ALA B N 1
ATOM 3140 C CA . ALA B 1 128 ? 13.07 -13.07 -1.637 1 92.25 128 ALA B CA 1
ATOM 3141 C C . ALA B 1 128 ? 14.25 -12.805 -2.562 1 92.25 128 ALA B C 1
ATOM 3143 O O . ALA B 1 128 ? 14.836 -13.734 -3.123 1 92.25 128 ALA B O 1
ATOM 3144 N N . ARG B 1 129 ? 14.648 -11.562 -2.691 1 94.19 129 ARG B N 1
ATOM 3145 C CA . ARG B 1 129 ? 15.703 -11.172 -3.619 1 94.19 129 ARG B CA 1
ATOM 3146 C C . ARG B 1 129 ? 17.078 -11.398 -3.01 1 94.19 129 ARG B C 1
ATOM 3148 O O . ARG B 1 129 ? 18.031 -11.758 -3.717 1 94.19 129 ARG B O 1
ATOM 3155 N N . PHE B 1 130 ? 17.141 -11.258 -1.624 1 95.62 130 PHE B N 1
ATOM 3156 C CA . PHE B 1 130 ? 18.5 -11.219 -1.088 1 95.62 130 PHE B CA 1
ATOM 3157 C C . PHE B 1 130 ? 18.656 -12.219 0.052 1 95.62 130 PHE B C 1
ATOM 3159 O O . PHE B 1 130 ? 19.781 -12.555 0.436 1 95.62 130 PHE B O 1
ATOM 3166 N N . GLY B 1 131 ? 17.609 -12.586 0.637 1 92.31 131 GLY B N 1
ATOM 3167 C CA . GLY B 1 131 ? 17.688 -13.43 1.818 1 92.31 131 GLY B CA 1
ATOM 3168 C C . GLY B 1 131 ? 17.844 -14.898 1.491 1 92.31 131 GLY B C 1
ATOM 3169 O O . GLY B 1 131 ? 17.625 -15.312 0.35 1 92.31 131 GLY B O 1
ATOM 3170 N N . ASP B 1 132 ? 18.094 -15.688 2.461 1 87.31 132 ASP B N 1
ATOM 3171 C CA . ASP B 1 132 ? 18.328 -17.109 2.268 1 87.31 132 ASP B CA 1
ATOM 3172 C C . ASP B 1 132 ? 17.094 -17.922 2.643 1 87.31 132 ASP B C 1
ATOM 3174 O O . ASP B 1 132 ? 16.922 -19.062 2.189 1 87.31 132 ASP B O 1
ATOM 3178 N N . ASP B 1 133 ? 16.281 -17.359 3.43 1 87 133 ASP B N 1
ATOM 3179 C CA . ASP B 1 133 ? 15.086 -18.062 3.861 1 87 133 ASP B CA 1
ATOM 3180 C C . ASP B 1 133 ? 13.883 -17.688 3 1 87 133 ASP B C 1
ATOM 3182 O O . ASP B 1 133 ? 13.938 -16.719 2.232 1 87 133 ASP B O 1
ATOM 3186 N N . HIS B 1 134 ? 12.898 -18.578 2.963 1 87.75 134 HIS B N 1
ATOM 3187 C CA . HIS B 1 134 ? 11.648 -18.281 2.275 1 87.75 134 HIS B CA 1
ATOM 3188 C C . HIS B 1 134 ? 10.445 -18.703 3.107 1 87.75 134 HIS B C 1
ATOM 3190 O O . HIS B 1 134 ? 10.57 -19.531 4.008 1 87.75 134 HIS B O 1
ATOM 3196 N N . ALA B 1 135 ? 9.367 -18.109 2.9 1 88 135 ALA B N 1
ATOM 3197 C CA . ALA B 1 135 ? 8.117 -18.438 3.582 1 88 135 ALA B CA 1
ATOM 3198 C C . ALA B 1 135 ? 7.582 -19.797 3.117 1 88 135 ALA B C 1
ATOM 3200 O O . ALA B 1 135 ? 7.965 -20.297 2.057 1 88 135 ALA B O 1
ATOM 3201 N N . SER B 1 136 ? 6.789 -20.344 3.967 1 93.12 136 SER B N 1
ATOM 3202 C CA . SER B 1 136 ? 6.16 -21.625 3.646 1 93.12 136 SER B CA 1
ATOM 3203 C C . SER B 1 136 ? 4.926 -21.422 2.771 1 93.12 136 SER B C 1
ATOM 3205 O O . SER B 1 136 ? 4.449 -20.297 2.605 1 93.12 136 SER B O 1
ATOM 3207 N N . VAL B 1 137 ? 4.477 -22.547 2.189 1 95.5 137 VAL B N 1
ATOM 3208 C CA . VAL B 1 137 ? 3.254 -22.531 1.392 1 95.5 137 VAL B CA 1
ATOM 3209 C C . VAL B 1 137 ? 2.094 -22.016 2.236 1 95.5 137 VAL B C 1
ATOM 3211 O O . VAL B 1 137 ? 1.304 -21.188 1.776 1 95.5 137 VAL B O 1
ATOM 3214 N N . GLU B 1 138 ? 2.082 -22.422 3.479 1 94.88 138 GLU B N 1
ATOM 3215 C CA . GLU B 1 138 ? 0.991 -22.031 4.367 1 94.88 138 GLU B CA 1
ATOM 3216 C C . GLU B 1 138 ? 1.025 -20.547 4.672 1 94.88 138 GLU B C 1
ATOM 3218 O O . GLU B 1 138 ? -0.021 -19.891 4.746 1 94.88 138 GLU B O 1
ATOM 3223 N N . GLU B 1 139 ? 2.158 -20.031 4.852 1 91.56 139 GLU B N 1
ATOM 3224 C CA . GLU B 1 139 ? 2.291 -18.609 5.117 1 91.56 139 GLU B CA 1
ATOM 3225 C C . GLU B 1 139 ? 1.805 -17.781 3.934 1 91.56 139 GLU B C 1
ATOM 3227 O O . GLU B 1 139 ? 1.075 -16.797 4.113 1 91.56 139 GLU B O 1
ATOM 3232 N N . TYR B 1 140 ? 2.188 -18.172 2.713 1 95.25 140 TYR B N 1
ATOM 3233 C CA . TYR B 1 140 ? 1.722 -17.453 1.524 1 95.25 140 TYR B CA 1
ATOM 3234 C C . TYR B 1 140 ? 0.22 -17.641 1.338 1 95.25 140 TYR B C 1
ATOM 3236 O O . TYR B 1 140 ? -0.477 -16.703 0.933 1 95.25 140 TYR B O 1
ATOM 3244 N N . ARG B 1 141 ? -0.271 -18.844 1.652 1 96.44 141 ARG B N 1
ATOM 3245 C CA . ARG B 1 141 ? -1.706 -19.094 1.554 1 96.44 141 ARG B CA 1
ATOM 3246 C C . ARG B 1 141 ? -2.484 -18.188 2.508 1 96.44 141 ARG B C 1
ATOM 3248 O O . ARG B 1 141 ? -3.553 -17.688 2.16 1 96.44 141 ARG B O 1
ATOM 3255 N N . GLU B 1 142 ? -1.95 -18.016 3.635 1 91.88 142 GLU B N 1
ATOM 3256 C CA . GLU B 1 142 ? -2.592 -17.125 4.605 1 91.88 142 GLU B CA 1
ATOM 3257 C C . GLU B 1 142 ? -2.646 -15.688 4.094 1 91.88 142 GLU B C 1
ATOM 3259 O O . GLU B 1 142 ? -3.648 -15 4.277 1 91.88 142 GLU B O 1
ATOM 3264 N N . GLU B 1 143 ? -1.607 -15.258 3.529 1 91.81 143 GLU B N 1
ATOM 3265 C CA . GLU B 1 143 ? -1.578 -13.914 2.953 1 91.81 143 GLU B CA 1
ATOM 3266 C C . GLU B 1 143 ? -2.611 -13.766 1.84 1 91.81 143 GLU B C 1
ATOM 3268 O O . GLU B 1 143 ? -3.299 -12.75 1.752 1 91.81 143 GLU B O 1
ATOM 3273 N N . ILE B 1 144 ? -2.695 -14.75 1.027 1 95.88 144 ILE B N 1
ATOM 3274 C CA . ILE B 1 144 ? -3.643 -14.727 -0.083 1 95.88 144 ILE B CA 1
ATOM 3275 C C . ILE B 1 144 ? -5.07 -14.781 0.455 1 95.88 144 ILE B C 1
ATOM 3277 O O . ILE B 1 144 ? -5.953 -14.078 -0.038 1 95.88 144 ILE B O 1
ATOM 3281 N N . ALA B 1 145 ? -5.266 -15.594 1.447 1 93.69 145 ALA B N 1
ATOM 3282 C CA . ALA B 1 145 ? -6.578 -15.664 2.09 1 93.69 145 ALA B CA 1
ATOM 3283 C C . ALA B 1 145 ? -7 -14.305 2.633 1 93.69 145 ALA B C 1
ATOM 3285 O O . ALA B 1 145 ? -8.164 -13.914 2.514 1 93.69 145 ALA B O 1
ATOM 3286 N N . GLN B 1 146 ? -6.105 -13.656 3.146 1 89.62 146 GLN B N 1
ATOM 3287 C CA . GLN B 1 146 ? -6.387 -12.336 3.691 1 89.62 146 GLN B CA 1
ATOM 3288 C C . GLN B 1 146 ? -6.77 -11.352 2.586 1 89.62 146 GLN B C 1
ATOM 3290 O O . GLN B 1 146 ? -7.621 -10.484 2.789 1 89.62 146 GLN B O 1
ATOM 3295 N N . LEU B 1 147 ? -6.148 -11.406 1.47 1 92.12 147 LEU B N 1
ATOM 3296 C CA . LEU B 1 147 ? -6.516 -10.578 0.331 1 92.12 147 LEU B CA 1
ATOM 3297 C C . LEU B 1 147 ? -7.973 -10.805 -0.063 1 92.12 147 LEU B C 1
ATOM 3299 O O . LEU B 1 147 ? -8.703 -9.852 -0.329 1 92.12 147 LEU B O 1
ATOM 3303 N N . PHE B 1 148 ? -8.375 -12.062 -0.026 1 93.19 148 PHE B N 1
ATOM 3304 C CA . PHE B 1 148 ? -9.758 -12.391 -0.343 1 93.19 148 PHE B CA 1
ATOM 3305 C C . PHE B 1 148 ? -10.711 -11.781 0.682 1 93.19 148 PHE B C 1
ATOM 3307 O O . PHE B 1 148 ? -11.742 -11.227 0.319 1 93.19 148 PHE B O 1
ATOM 3314 N N . GLU B 1 149 ? -10.336 -11.914 1.88 1 88.19 149 GLU B N 1
ATOM 3315 C CA . GLU B 1 149 ? -11.18 -11.375 2.941 1 88.19 149 GLU B CA 1
ATOM 3316 C C . GLU B 1 149 ? -11.32 -9.859 2.812 1 88.19 149 GLU B C 1
ATOM 3318 O O . GLU B 1 149 ? -12.406 -9.312 3.037 1 88.19 149 GLU B O 1
ATOM 3323 N N . GLN B 1 150 ? -10.32 -9.242 2.428 1 85.25 150 GLN B N 1
ATOM 3324 C CA . GLN B 1 150 ? -10.312 -7.785 2.295 1 85.25 150 GLN B CA 1
ATOM 3325 C C . GLN B 1 150 ? -11.195 -7.332 1.137 1 85.25 150 GLN B C 1
ATOM 3327 O O . GLN B 1 150 ? -11.734 -6.223 1.157 1 85.25 150 GLN B O 1
ATOM 3332 N N . HIS B 1 151 ? -11.344 -8.148 0.176 1 88.5 151 HIS B N 1
ATOM 3333 C CA . HIS B 1 151 ? -12.055 -7.754 -1.033 1 88.5 151 HIS B CA 1
ATOM 3334 C C . HIS B 1 151 ? -13.461 -8.336 -1.059 1 88.5 151 HIS B C 1
ATOM 3336 O O . HIS B 1 151 ? -14.234 -8.07 -1.982 1 88.5 151 HIS B O 1
ATOM 3342 N N . ALA B 1 152 ? -13.734 -9.102 -0.029 1 86.31 152 ALA B N 1
ATOM 3343 C CA . ALA B 1 152 ? -15.047 -9.742 0.017 1 86.31 152 ALA B CA 1
ATOM 3344 C C . ALA B 1 152 ? -16.078 -8.828 0.682 1 86.31 152 ALA B C 1
ATOM 3346 O O . ALA B 1 152 ? -15.836 -8.305 1.77 1 86.31 152 ALA B O 1
ATOM 3347 N N . ASP B 1 153 ? -17.328 -8.562 -0.036 1 81.44 153 ASP B N 1
ATOM 3348 C CA . ASP B 1 153 ? -18.438 -7.852 0.607 1 81.44 153 ASP B CA 1
ATOM 3349 C C . ASP B 1 153 ? -19.781 -8.258 0.007 1 81.44 153 ASP B C 1
ATOM 3351 O O . ASP B 1 153 ? -20.391 -7.484 -0.727 1 81.44 153 ASP B O 1
ATOM 3355 N N . PRO B 1 154 ? -20.312 -9.32 0.235 1 82.06 154 PRO B N 1
ATOM 3356 C CA . PRO B 1 154 ? -19.812 -10.516 0.917 1 82.06 154 PRO B CA 1
ATOM 3357 C C . PRO B 1 154 ? -18.984 -11.414 0 1 82.06 154 PRO B C 1
ATOM 3359 O O . PRO B 1 154 ? -18.266 -12.297 0.479 1 82.06 154 PRO B O 1
ATOM 3362 N N . VAL B 1 155 ? -19.109 -11.219 -1.315 1 91.06 155 VAL B N 1
ATOM 3363 C CA . VAL B 1 155 ? -18.359 -12.008 -2.285 1 91.06 155 VAL B CA 1
ATOM 3364 C C . VAL B 1 155 ? -17.328 -11.125 -2.977 1 91.06 155 VAL B C 1
ATOM 3366 O O . VAL B 1 155 ? -17.312 -9.906 -2.795 1 91.06 155 VAL B O 1
ATOM 3369 N N . VAL B 1 156 ? -16.484 -11.789 -3.654 1 93.19 156 VAL B N 1
ATOM 3370 C CA . VAL B 1 156 ? -15.453 -11.07 -4.395 1 93.19 156 VAL B CA 1
ATOM 3371 C C . VAL B 1 156 ? -15.891 -10.891 -5.848 1 93.19 156 VAL B C 1
ATOM 3373 O O . VAL B 1 156 ? -16.016 -11.867 -6.59 1 93.19 156 VAL B O 1
ATOM 3376 N N . PHE B 1 157 ? -16.016 -9.688 -6.195 1 92.5 157 PHE B N 1
ATOM 3377 C CA . PHE B 1 157 ? -16.484 -9.398 -7.543 1 92.5 157 PHE B CA 1
ATOM 3378 C C . PHE B 1 157 ? -15.344 -8.883 -8.414 1 92.5 157 PHE B C 1
ATOM 3380 O O . PHE B 1 157 ? -15.344 -9.086 -9.633 1 92.5 157 PHE B O 1
ATOM 3387 N N . GLU B 1 158 ? -14.352 -8.25 -7.793 1 93.12 158 GLU B N 1
ATOM 3388 C CA . GLU B 1 158 ? -13.273 -7.586 -8.516 1 93.12 158 GLU B CA 1
ATOM 3389 C C . GLU B 1 158 ? -12.086 -8.531 -8.727 1 93.12 158 GLU B C 1
ATOM 3391 O O . GLU B 1 158 ? -12.016 -9.594 -8.102 1 93.12 158 GLU B O 1
ATOM 3396 N N . ALA B 1 159 ? -11.227 -8.133 -9.617 1 94.75 159 ALA B N 1
ATOM 3397 C CA . ALA B 1 159 ? -9.992 -8.867 -9.859 1 94.75 159 ALA B CA 1
ATOM 3398 C C . ALA B 1 159 ? -8.922 -8.5 -8.836 1 94.75 159 ALA B C 1
ATOM 3400 O O . ALA B 1 159 ? -8.32 -7.426 -8.906 1 94.75 159 ALA B O 1
ATOM 3401 N N . ILE B 1 160 ? -8.672 -9.398 -7.926 1 95.12 160 ILE B N 1
ATOM 3402 C CA . ILE B 1 160 ? -7.609 -9.172 -6.953 1 95.12 160 ILE B CA 1
ATOM 3403 C C . ILE B 1 160 ? -6.25 -9.266 -7.645 1 95.12 160 ILE B C 1
ATOM 3405 O O . ILE B 1 160 ? -6.031 -10.141 -8.484 1 95.12 160 ILE B O 1
ATOM 3409 N N . ASP B 1 161 ? -5.422 -8.359 -7.359 1 93.31 161 ASP B N 1
ATOM 3410 C CA . ASP B 1 161 ? -4.082 -8.336 -7.938 1 93.31 161 ASP B CA 1
ATOM 3411 C C . ASP B 1 161 ? -3.146 -9.289 -7.191 1 93.31 161 ASP B C 1
ATOM 3413 O O . ASP B 1 161 ? -2.861 -9.078 -6.008 1 93.31 161 ASP B O 1
ATOM 3417 N N . PHE B 1 162 ? -2.547 -10.266 -7.836 1 95.94 162 PHE B N 1
ATOM 3418 C CA . PHE B 1 162 ? -1.643 -11.234 -7.227 1 95.94 162 PHE B CA 1
ATOM 3419 C C . PHE B 1 162 ? -0.224 -11.055 -7.754 1 95.94 162 PHE B C 1
ATOM 3421 O O . PHE B 1 162 ? 0.629 -11.922 -7.559 1 95.94 162 PHE B O 1
ATOM 3428 N N . SER B 1 163 ? 0.066 -9.945 -8.398 1 93.12 163 SER B N 1
ATOM 3429 C CA . SER B 1 163 ? 1.334 -9.734 -9.094 1 93.12 163 SER B CA 1
ATOM 3430 C C . SER B 1 163 ? 2.51 -9.797 -8.125 1 93.12 163 SER B C 1
ATOM 3432 O O . SER B 1 163 ? 3.596 -10.258 -8.484 1 93.12 163 SER B O 1
ATOM 3434 N N . ARG B 1 164 ? 2.248 -9.352 -6.941 1 92.31 164 ARG B N 1
ATOM 3435 C CA . ARG B 1 164 ? 3.346 -9.336 -5.98 1 92.31 164 ARG B CA 1
ATOM 3436 C C . ARG B 1 164 ? 3.865 -10.742 -5.711 1 92.31 164 ARG B C 1
ATOM 3438 O O . ARG B 1 164 ? 5.066 -10.945 -5.52 1 92.31 164 ARG B O 1
ATOM 3445 N N . PHE B 1 165 ? 3.068 -11.727 -5.711 1 96.94 165 PHE B N 1
ATOM 3446 C CA . PHE B 1 165 ? 3.482 -13.102 -5.461 1 96.94 165 PHE B CA 1
ATOM 3447 C C . PHE B 1 165 ? 4.293 -13.648 -6.629 1 96.94 165 PHE B C 1
ATOM 3449 O O . PHE B 1 165 ? 5.285 -14.352 -6.434 1 96.94 165 PHE B O 1
ATOM 3456 N N . PHE B 1 166 ? 3.887 -13.297 -7.797 1 96.75 166 PHE B N 1
ATOM 3457 C CA . PHE B 1 166 ? 4.629 -13.75 -8.969 1 96.75 166 PHE B CA 1
ATOM 3458 C C . PHE B 1 166 ? 5.992 -13.07 -9.039 1 96.75 166 PHE B C 1
ATOM 3460 O O . PHE B 1 166 ? 6.973 -13.672 -9.477 1 96.75 166 PHE B O 1
ATOM 3467 N N . GLN B 1 167 ? 6.004 -11.883 -8.641 1 93.81 167 GLN B N 1
ATOM 3468 C CA . GLN B 1 167 ? 7.281 -11.18 -8.578 1 93.81 167 GLN B CA 1
ATOM 3469 C C . GLN B 1 167 ? 8.227 -11.852 -7.586 1 93.81 167 GLN B C 1
ATOM 3471 O O . GLN B 1 167 ? 9.422 -12 -7.859 1 93.81 167 GLN B O 1
ATOM 3476 N N . ILE B 1 168 ? 7.73 -12.211 -6.496 1 95.94 168 ILE B N 1
ATOM 3477 C CA . ILE B 1 168 ? 8.516 -12.898 -5.48 1 95.94 168 ILE B CA 1
ATOM 3478 C C . ILE B 1 168 ? 9.039 -14.227 -6.035 1 95.94 168 ILE B C 1
ATOM 3480 O O . ILE B 1 168 ? 10.219 -14.539 -5.895 1 95.94 168 ILE B O 1
ATOM 3484 N N . ALA B 1 169 ? 8.172 -14.938 -6.711 1 97.88 169 ALA B N 1
ATOM 3485 C CA . ALA B 1 169 ? 8.578 -16.203 -7.312 1 97.88 169 ALA B CA 1
ATOM 3486 C C . ALA B 1 169 ? 9.695 -15.992 -8.336 1 97.88 169 ALA B C 1
ATOM 3488 O O . ALA B 1 169 ? 10.656 -16.766 -8.383 1 97.88 169 ALA B O 1
ATOM 3489 N N . GLU B 1 170 ? 9.539 -14.984 -9.086 1 96.38 170 GLU B N 1
ATOM 3490 C CA . GLU B 1 170 ? 10.555 -14.68 -10.094 1 96.38 170 GLU B CA 1
ATOM 3491 C C . GLU B 1 170 ? 11.891 -14.344 -9.445 1 96.38 170 GLU B C 1
ATOM 3493 O O . GLU B 1 170 ? 12.945 -14.711 -9.969 1 96.38 170 GLU B O 1
ATOM 3498 N N . GLN B 1 171 ? 11.82 -13.664 -8.398 1 94.06 171 GLN B N 1
ATOM 3499 C CA . GLN B 1 171 ? 13.047 -13.344 -7.684 1 94.06 171 GLN B CA 1
ATOM 3500 C C . GLN B 1 171 ? 13.742 -14.609 -7.195 1 94.06 171 GLN B C 1
ATOM 3502 O O . GLN B 1 171 ? 14.969 -14.719 -7.27 1 94.06 171 GLN B O 1
ATOM 3507 N N . TYR B 1 172 ? 13.031 -15.484 -6.699 1 96.56 172 TYR B N 1
ATOM 3508 C CA . TYR B 1 172 ? 13.602 -16.766 -6.309 1 96.56 172 TYR B CA 1
ATOM 3509 C C . TYR B 1 172 ? 14.211 -17.484 -7.512 1 96.56 172 TYR B C 1
ATOM 3511 O O . TYR B 1 172 ? 15.32 -18 -7.434 1 96.56 172 TYR B O 1
ATOM 3519 N N . ARG B 1 173 ? 13.484 -17.484 -8.602 1 96.88 173 ARG B N 1
ATOM 3520 C CA . ARG B 1 173 ? 13.953 -18.156 -9.805 1 96.88 173 ARG B CA 1
ATOM 3521 C C . ARG B 1 173 ? 15.258 -17.547 -10.297 1 96.88 173 ARG B C 1
ATOM 3523 O O . ARG B 1 173 ? 16.172 -18.266 -10.719 1 96.88 173 ARG B O 1
ATOM 3530 N N . ASP B 1 174 ? 15.328 -16.234 -10.25 1 94.44 174 ASP B N 1
ATOM 3531 C CA . ASP B 1 174 ? 16.516 -15.523 -10.68 1 94.44 174 ASP B CA 1
ATOM 3532 C C . ASP B 1 174 ? 17.734 -15.953 -9.867 1 94.44 174 ASP B C 1
ATOM 3534 O O . ASP B 1 174 ? 18.875 -15.852 -10.344 1 94.44 174 ASP B O 1
ATOM 3538 N N . ARG B 1 175 ? 17.516 -16.438 -8.727 1 94.75 175 ARG B N 1
ATOM 3539 C CA . ARG B 1 175 ? 18.578 -16.891 -7.836 1 94.75 175 ARG B CA 1
ATOM 3540 C C . ARG B 1 175 ? 18.734 -18.406 -7.863 1 94.75 175 ARG B C 1
ATOM 3542 O O . ARG B 1 175 ? 19.375 -18.984 -6.988 1 94.75 175 ARG B O 1
ATOM 3549 N N . ASP B 1 176 ? 18.062 -19.031 -8.719 1 96.38 176 ASP B N 1
ATOM 3550 C CA . ASP B 1 176 ? 18.094 -20.469 -8.898 1 96.38 176 ASP B CA 1
ATOM 3551 C C . ASP B 1 176 ? 17.516 -21.188 -7.676 1 96.38 176 ASP B C 1
ATOM 3553 O O . ASP B 1 176 ? 17.953 -22.297 -7.336 1 96.38 176 ASP B O 1
ATOM 3557 N N . ARG B 1 177 ? 16.672 -20.453 -6.941 1 96.5 177 ARG B N 1
ATOM 3558 C CA . ARG B 1 177 ? 15.938 -21.047 -5.832 1 96.5 177 ARG B CA 1
ATOM 3559 C C . ARG B 1 177 ? 14.562 -21.531 -6.277 1 96.5 177 ARG B C 1
ATOM 3561 O O . ARG B 1 177 ? 13.539 -21.016 -5.809 1 96.5 177 ARG B O 1
ATOM 3568 N N . TYR B 1 178 ? 14.531 -22.625 -6.992 1 97.69 178 TYR B N 1
ATOM 3569 C CA . TYR B 1 178 ? 13.352 -23.062 -7.734 1 97.69 178 TYR B CA 1
ATOM 3570 C C . TYR B 1 178 ? 12.297 -23.641 -6.797 1 97.69 178 TYR B C 1
ATOM 3572 O O . TYR B 1 178 ? 11.094 -23.453 -7.012 1 97.69 178 TYR B O 1
ATOM 3580 N N . LEU B 1 179 ? 12.719 -24.281 -5.77 1 97 179 LEU B N 1
ATOM 3581 C CA . LEU B 1 179 ? 11.742 -24.859 -4.848 1 97 179 LEU B CA 1
ATOM 3582 C C . LEU B 1 179 ? 11.016 -23.766 -4.074 1 97 179 LEU B C 1
ATOM 3584 O O . LEU B 1 179 ? 9.82 -23.891 -3.805 1 97 179 LEU B O 1
ATOM 3588 N N . ALA B 1 180 ? 11.766 -22.734 -3.695 1 97.06 180 ALA B N 1
ATOM 3589 C CA . ALA B 1 180 ? 11.141 -21.594 -3.041 1 97.06 180 ALA B CA 1
ATOM 3590 C C . ALA B 1 180 ? 10.125 -20.922 -3.965 1 97.06 180 ALA B C 1
ATOM 3592 O O . ALA B 1 180 ? 9.031 -20.547 -3.531 1 97.06 180 ALA B O 1
ATOM 3593 N N . ALA B 1 181 ? 10.5 -20.812 -5.227 1 98.19 181 ALA B N 1
ATOM 3594 C CA . ALA B 1 181 ? 9.586 -20.25 -6.211 1 98.19 181 ALA B CA 1
ATOM 3595 C C . ALA B 1 181 ? 8.336 -21.125 -6.359 1 98.19 181 ALA B C 1
ATOM 3597 O O . ALA B 1 181 ? 7.215 -20.609 -6.383 1 98.19 181 ALA B O 1
ATOM 3598 N N . ALA B 1 182 ? 8.562 -22.406 -6.406 1 98.44 182 ALA B N 1
ATOM 3599 C CA . ALA B 1 182 ? 7.461 -23.344 -6.543 1 98.44 182 ALA B CA 1
ATOM 3600 C C . ALA B 1 182 ? 6.484 -23.234 -5.375 1 98.44 182 ALA B C 1
ATOM 3602 O O . ALA B 1 182 ? 5.277 -23.391 -5.547 1 98.44 182 ALA B O 1
ATOM 3603 N N . THR B 1 183 ? 7.039 -22.922 -4.242 1 98.06 183 THR B N 1
ATOM 3604 C CA . THR B 1 183 ? 6.227 -22.734 -3.041 1 98.06 183 THR B CA 1
ATOM 3605 C C . THR B 1 183 ? 5.25 -21.578 -3.219 1 98.06 183 THR B C 1
ATOM 3607 O O . THR B 1 183 ? 4.082 -21.688 -2.834 1 98.06 183 THR B O 1
ATOM 3610 N N . VAL B 1 184 ? 5.68 -20.531 -3.785 1 98.31 184 VAL B N 1
ATOM 3611 C CA . VAL B 1 184 ? 4.84 -19.359 -4 1 98.31 184 VAL B CA 1
ATOM 3612 C C . VAL B 1 184 ? 3.736 -19.688 -5.004 1 98.31 184 VAL B C 1
ATOM 3614 O O . VAL B 1 184 ? 2.561 -19.422 -4.754 1 98.31 184 VAL B O 1
ATOM 3617 N N . TYR B 1 185 ? 4.125 -20.312 -6.121 1 98.69 185 TYR B N 1
ATOM 3618 C CA . TYR B 1 185 ? 3.158 -20.672 -7.152 1 98.69 185 TYR B CA 1
ATOM 3619 C C . TYR B 1 185 ? 2.098 -21.625 -6.598 1 98.69 185 TYR B C 1
ATOM 3621 O O . TYR B 1 185 ? 0.904 -21.438 -6.852 1 98.69 185 TYR B O 1
ATOM 3629 N N . ARG B 1 186 ? 2.564 -22.562 -5.832 1 98.62 186 ARG B N 1
ATOM 3630 C CA . ARG B 1 186 ? 1.656 -23.531 -5.234 1 98.62 186 ARG B CA 1
ATOM 3631 C C . ARG B 1 186 ? 0.642 -22.844 -4.324 1 98.62 186 ARG B C 1
ATOM 3633 O O . ARG B 1 186 ? -0.552 -23.156 -4.375 1 98.62 186 ARG B O 1
ATOM 3640 N N . ALA B 1 187 ? 1.141 -21.953 -3.492 1 98.44 187 ALA B N 1
ATOM 3641 C CA . ALA B 1 187 ? 0.245 -21.234 -2.592 1 98.44 187 ALA B CA 1
ATOM 3642 C C . ALA B 1 187 ? -0.824 -20.469 -3.373 1 98.44 187 ALA B C 1
ATOM 3644 O O . ALA B 1 187 ? -1.99 -20.438 -2.973 1 98.44 187 ALA B O 1
ATOM 3645 N N . VAL B 1 188 ? -0.436 -19.906 -4.484 1 98.5 188 VAL B N 1
ATOM 3646 C CA . VAL B 1 188 ? -1.341 -19.078 -5.289 1 98.5 188 VAL B CA 1
ATOM 3647 C C . VAL B 1 188 ? -2.465 -19.953 -5.844 1 98.5 188 VAL B C 1
ATOM 3649 O O . VAL B 1 188 ? -3.643 -19.703 -5.574 1 98.5 188 VAL B O 1
ATOM 3652 N N . PHE B 1 189 ? -2.111 -21.062 -6.562 1 98.19 189 PHE B N 1
ATOM 3653 C CA . PHE B 1 189 ? -3.188 -21.812 -7.191 1 98.19 189 PHE B CA 1
ATOM 3654 C C . PHE B 1 189 ? -3.984 -22.594 -6.152 1 98.19 189 PHE B C 1
ATOM 3656 O O . PHE B 1 189 ? -5.195 -22.781 -6.305 1 98.19 189 PHE B O 1
ATOM 3663 N N . GLU B 1 190 ? -3.402 -23.031 -5.051 1 97.62 190 GLU B N 1
ATOM 3664 C CA . GLU B 1 190 ? -4.141 -23.781 -4.035 1 97.62 190 GLU B CA 1
ATOM 3665 C C . GLU B 1 190 ? -5.164 -22.891 -3.334 1 97.62 190 GLU B C 1
ATOM 3667 O O . GLU B 1 190 ? -6.312 -23.297 -3.137 1 97.62 190 GLU B O 1
ATOM 3672 N N . GLU B 1 191 ? -4.711 -21.688 -2.988 1 97.44 191 GLU B N 1
ATOM 3673 C CA . GLU B 1 191 ? -5.609 -20.844 -2.209 1 97.44 191 GLU B CA 1
ATOM 3674 C C . GLU B 1 191 ? -6.703 -20.25 -3.088 1 97.44 191 GLU B C 1
ATOM 3676 O O . GLU B 1 191 ? -7.848 -20.094 -2.652 1 97.44 191 GLU B O 1
ATOM 3681 N N . ILE B 1 192 ? -6.348 -19.875 -4.305 1 97.44 192 ILE B N 1
ATOM 3682 C CA . ILE B 1 192 ? -7.371 -19.359 -5.211 1 97.44 192 ILE B CA 1
ATOM 3683 C C . ILE B 1 192 ? -8.414 -20.438 -5.469 1 97.44 192 ILE B C 1
ATOM 3685 O O . ILE B 1 192 ? -9.617 -20.172 -5.449 1 97.44 192 ILE B O 1
ATOM 3689 N N . ASP B 1 193 ? -7.938 -21.641 -5.676 1 97 193 ASP B N 1
ATOM 3690 C CA . ASP B 1 193 ? -8.859 -22.75 -5.887 1 97 193 ASP B CA 1
ATOM 3691 C C . ASP B 1 193 ? -9.766 -22.953 -4.672 1 97 193 ASP B C 1
ATOM 3693 O O . ASP B 1 193 ? -10.969 -23.172 -4.816 1 97 193 ASP B O 1
ATOM 3697 N N . LYS B 1 194 ? -9.18 -22.891 -3.555 1 95.25 194 LYS B N 1
ATOM 3698 C CA . LYS B 1 194 ? -9.93 -23.094 -2.318 1 95.25 194 LYS B CA 1
ATOM 3699 C C . LYS B 1 194 ? -10.984 -22 -2.141 1 95.25 194 LYS B C 1
ATOM 3701 O O . LYS B 1 194 ? -12.086 -22.266 -1.649 1 95.25 194 LYS B O 1
ATOM 3706 N N . LYS B 1 195 ? -10.641 -20.75 -2.529 1 95.06 195 LYS B N 1
ATOM 3707 C CA . LYS B 1 195 ? -11.516 -19.609 -2.305 1 95.06 195 LYS B CA 1
ATOM 3708 C C . LYS B 1 195 ? -12.422 -19.359 -3.504 1 95.06 195 LYS B C 1
ATOM 3710 O O . LYS B 1 195 ? -13.102 -18.328 -3.582 1 95.06 195 LYS B O 1
ATOM 3715 N N . TYR B 1 196 ? -12.484 -20.281 -4.379 1 93 196 TYR B N 1
ATOM 3716 C CA . TYR B 1 196 ? -13.18 -20.047 -5.641 1 93 196 TYR B CA 1
ATOM 3717 C C . TYR B 1 196 ? -14.664 -19.812 -5.406 1 93 196 TYR B C 1
ATOM 3719 O O . TYR B 1 196 ? -15.297 -19.047 -6.148 1 93 196 TYR B O 1
ATOM 3727 N N . ASN B 1 197 ? -15.219 -20.328 -4.367 1 91.5 197 ASN B N 1
ATOM 3728 C CA . ASN B 1 197 ? -16.625 -20.156 -4.047 1 91.5 197 ASN B CA 1
ATOM 3729 C C . ASN B 1 197 ? -16.922 -18.719 -3.598 1 91.5 197 ASN B C 1
ATOM 3731 O O . ASN B 1 197 ? -18.094 -18.312 -3.572 1 91.5 197 ASN B O 1
ATOM 3735 N N . TRP B 1 198 ? -15.906 -18 -3.221 1 93.56 198 TRP B N 1
ATOM 3736 C CA . TRP B 1 198 ? -16.062 -16.609 -2.836 1 93.56 198 TRP B CA 1
ATOM 3737 C C . TRP B 1 198 ? -16.172 -15.711 -4.066 1 93.56 198 TRP B C 1
ATOM 3739 O O . TRP B 1 198 ? -16.609 -14.555 -3.967 1 93.56 198 TRP B O 1
ATOM 3749 N N . ILE B 1 199 ? -15.844 -16.219 -5.215 1 93.88 199 ILE B N 1
ATOM 3750 C CA . ILE B 1 199 ? -15.648 -15.414 -6.418 1 93.88 199 ILE B CA 1
ATOM 3751 C C . ILE B 1 199 ? -16.969 -15.328 -7.195 1 93.88 199 ILE B C 1
ATOM 3753 O O . ILE B 1 199 ? -17.562 -16.359 -7.512 1 93.88 199 ILE B O 1
ATOM 3757 N N . ASP B 1 200 ? -17.453 -14.188 -7.484 1 93.81 200 ASP B N 1
ATOM 3758 C CA . ASP B 1 200 ? -18.688 -13.992 -8.234 1 93.81 200 ASP B CA 1
ATOM 3759 C C . ASP B 1 200 ? -18.469 -13.039 -9.406 1 93.81 200 ASP B C 1
ATOM 3761 O O . ASP B 1 200 ? -19.438 -12.453 -9.914 1 93.81 200 ASP B O 1
ATOM 3765 N N . GLY B 1 201 ? -17.312 -12.781 -9.742 1 90.75 201 GLY B N 1
ATOM 3766 C CA . GLY B 1 201 ? -16.922 -11.938 -10.867 1 90.75 201 GLY B CA 1
ATOM 3767 C C . GLY B 1 201 ? -15.469 -12.102 -11.266 1 90.75 201 GLY B C 1
ATOM 3768 O O . GLY B 1 201 ? -14.695 -12.734 -10.555 1 90.75 201 GLY B O 1
ATOM 3769 N N . ALA B 1 202 ? -15.125 -11.625 -12.461 1 92.88 202 ALA B N 1
ATOM 3770 C CA . ALA B 1 202 ? -13.758 -11.672 -12.969 1 92.88 202 ALA B CA 1
ATOM 3771 C C . ALA B 1 202 ? -13.242 -13.102 -13.023 1 92.88 202 ALA B C 1
ATOM 3773 O O . ALA B 1 202 ? -12.086 -13.367 -12.68 1 92.88 202 ALA B O 1
ATOM 3774 N N . HIS B 1 203 ? -14.023 -14.023 -13.398 1 93.38 203 HIS B N 1
ATOM 3775 C CA . HIS B 1 203 ? -13.664 -15.438 -13.406 1 93.38 203 HIS B CA 1
ATOM 3776 C C . HIS B 1 203 ? -12.469 -15.695 -14.312 1 93.38 203 HIS B C 1
ATOM 3778 O O . HIS B 1 203 ? -11.633 -16.547 -14.016 1 93.38 203 HIS B O 1
ATOM 3784 N N . ASN B 1 204 ? -12.414 -15 -15.414 1 92.5 204 ASN B N 1
ATOM 3785 C CA . ASN B 1 204 ? -11.297 -15.156 -16.344 1 92.5 204 ASN B CA 1
ATOM 3786 C C . ASN B 1 204 ? -9.969 -14.789 -15.68 1 92.5 204 ASN B C 1
ATOM 3788 O O . ASN B 1 204 ? -8.953 -15.43 -15.93 1 92.5 204 ASN B O 1
ATOM 3792 N N . HIS B 1 205 ? -9.992 -13.727 -14.883 1 94.25 205 HIS B N 1
ATOM 3793 C CA . HIS B 1 205 ? -8.805 -13.273 -14.164 1 94.25 205 HIS B CA 1
ATOM 3794 C C . HIS B 1 205 ? -8.266 -14.367 -13.25 1 94.25 205 HIS B C 1
ATOM 3796 O O . HIS B 1 205 ? -7.062 -14.641 -13.242 1 94.25 205 HIS B O 1
ATOM 3802 N N . TYR B 1 206 ? -9.07 -14.984 -12.523 1 96.25 206 TYR B N 1
ATOM 3803 C CA . TYR B 1 206 ? -8.648 -15.984 -11.562 1 96.25 206 TYR B CA 1
ATOM 3804 C C . TYR B 1 206 ? -8.227 -17.281 -12.258 1 96.25 206 TYR B C 1
ATOM 3806 O O . TYR B 1 206 ? -7.254 -17.922 -11.852 1 96.25 206 TYR B O 1
ATOM 3814 N N . ALA B 1 207 ? -8.938 -17.609 -13.328 1 94.69 207 ALA B N 1
ATOM 3815 C CA . ALA B 1 207 ? -8.539 -18.781 -14.125 1 94.69 207 ALA B CA 1
ATOM 3816 C C . ALA B 1 207 ? -7.152 -18.578 -14.727 1 94.69 207 ALA B C 1
ATOM 3818 O O . ALA B 1 207 ? -6.316 -19.484 -14.688 1 94.69 207 ALA B O 1
ATOM 3819 N N . LYS B 1 208 ? -6.945 -17.438 -15.234 1 94.75 208 LYS B N 1
ATOM 3820 C CA . LYS B 1 208 ? -5.645 -17.125 -15.812 1 94.75 208 LYS B CA 1
ATOM 3821 C C . LYS B 1 208 ? -4.551 -17.125 -14.75 1 94.75 208 LYS B C 1
ATOM 3823 O O . LYS B 1 208 ? -3.43 -17.578 -15.008 1 94.75 208 LYS B O 1
ATOM 3828 N N . THR B 1 209 ? -4.871 -16.578 -13.602 1 96.94 209 THR B N 1
ATOM 3829 C CA . THR B 1 209 ? -3.92 -16.547 -12.5 1 96.94 209 THR B CA 1
ATOM 3830 C C . THR B 1 209 ? -3.523 -17.969 -12.094 1 96.94 209 THR B C 1
ATOM 3832 O O . THR B 1 209 ? -2.342 -18.25 -11.883 1 96.94 209 THR B O 1
ATOM 3835 N N . ILE B 1 210 ? -4.496 -18.828 -11.977 1 97.81 210 ILE B N 1
ATOM 3836 C CA . ILE B 1 210 ? -4.227 -20.219 -11.648 1 97.81 210 ILE B CA 1
ATOM 3837 C C . ILE B 1 210 ? -3.318 -20.828 -12.711 1 97.81 210 ILE B C 1
ATOM 3839 O O . ILE B 1 210 ? -2.322 -21.484 -12.391 1 97.81 210 ILE B O 1
ATOM 3843 N N . GLN B 1 211 ? -3.654 -20.547 -13.914 1 97.44 211 GLN B N 1
ATOM 3844 C CA . GLN B 1 211 ? -2.875 -21.125 -15 1 97.44 211 GLN B CA 1
ATOM 3845 C C . GLN B 1 211 ? -1.432 -20.641 -14.969 1 97.44 211 GLN B C 1
ATOM 3847 O O . GLN B 1 211 ? -0.497 -21.422 -15.156 1 97.44 211 GLN B O 1
ATOM 3852 N N . THR B 1 212 ? -1.284 -19.359 -14.781 1 97.62 212 THR B N 1
ATOM 3853 C CA . THR B 1 212 ? 0.053 -18.781 -14.68 1 97.62 212 THR B CA 1
ATOM 3854 C C . THR B 1 212 ? 0.835 -19.438 -13.547 1 97.62 212 THR B C 1
ATOM 3856 O O . THR B 1 212 ? 2.018 -19.75 -13.695 1 97.62 212 THR B O 1
ATOM 3859 N N . ALA B 1 213 ? 0.204 -19.609 -12.438 1 98.56 213 ALA B N 1
ATOM 3860 C CA . ALA B 1 213 ? 0.839 -20.234 -11.281 1 98.56 213 ALA B CA 1
ATOM 3861 C C . ALA B 1 213 ? 1.209 -21.688 -11.578 1 98.56 213 ALA B C 1
ATOM 3863 O O . ALA B 1 213 ? 2.289 -22.141 -11.203 1 98.56 213 ALA B O 1
ATOM 3864 N N . LEU B 1 214 ? 0.325 -22.375 -12.25 1 98.56 214 LEU B N 1
ATOM 3865 C CA . LEU B 1 214 ? 0.578 -23.766 -12.609 1 98.56 214 LEU B CA 1
ATOM 3866 C C . LEU B 1 214 ? 1.78 -23.875 -13.539 1 98.56 214 LEU B C 1
ATOM 3868 O O . LEU B 1 214 ? 2.643 -24.734 -13.344 1 98.56 214 LEU B O 1
ATOM 3872 N N . ASN B 1 215 ? 1.785 -23.016 -14.508 1 98.38 215 ASN B N 1
ATOM 3873 C CA . ASN B 1 215 ? 2.92 -23.016 -15.43 1 98.38 215 ASN B CA 1
ATOM 3874 C C . ASN B 1 215 ? 4.23 -22.734 -14.703 1 98.38 215 ASN B C 1
ATOM 3876 O O . ASN B 1 215 ? 5.234 -23.406 -14.945 1 98.38 215 ASN B O 1
ATOM 3880 N N . GLY B 1 216 ? 4.184 -21.719 -13.883 1 98.5 216 GLY B N 1
ATOM 3881 C CA . GLY B 1 216 ? 5.367 -21.406 -13.102 1 98.5 216 GLY B CA 1
ATOM 3882 C C . GLY B 1 216 ? 5.812 -22.547 -12.211 1 98.5 216 GLY B C 1
ATOM 3883 O O . GLY B 1 216 ? 7.008 -22.828 -12.102 1 98.5 216 GLY B O 1
ATOM 3884 N N . TYR B 1 217 ? 4.902 -23.172 -11.555 1 98.56 217 TYR B N 1
ATOM 3885 C CA . TYR B 1 217 ? 5.184 -24.328 -10.695 1 98.56 217 TYR B CA 1
ATOM 3886 C C . TYR B 1 217 ? 5.891 -25.422 -11.477 1 98.56 217 TYR B C 1
ATOM 3888 O O . TYR B 1 217 ? 6.93 -25.922 -11.047 1 98.56 217 TYR B O 1
ATOM 3896 N N . ALA B 1 218 ? 5.328 -25.719 -12.586 1 98.25 218 ALA B N 1
ATOM 3897 C CA . ALA B 1 218 ? 5.895 -26.781 -13.422 1 98.25 218 ALA B CA 1
ATOM 3898 C C . ALA B 1 218 ? 7.312 -26.438 -13.859 1 98.25 218 ALA B C 1
ATOM 3900 O O . ALA B 1 218 ? 8.219 -27.266 -13.773 1 98.25 218 ALA B O 1
ATOM 3901 N N . ASP B 1 219 ? 7.469 -25.219 -14.32 1 98.25 219 ASP B N 1
ATOM 3902 C CA . ASP B 1 219 ? 8.789 -24.766 -14.75 1 98.25 219 ASP B CA 1
ATOM 3903 C C . ASP B 1 219 ? 9.812 -24.906 -13.633 1 98.25 219 ASP B C 1
ATOM 3905 O O . ASP B 1 219 ? 10.945 -25.344 -13.867 1 98.25 219 ASP B O 1
ATOM 3909 N N . CYS B 1 220 ? 9.438 -24.562 -12.461 1 98.38 220 CYS B N 1
ATOM 3910 C CA . CYS B 1 220 ? 10.344 -24.594 -11.32 1 98.38 220 CYS B CA 1
ATOM 3911 C C . CYS B 1 220 ? 10.695 -26.016 -10.938 1 98.38 220 CYS B C 1
ATOM 3913 O O . CYS B 1 220 ? 11.852 -26.328 -10.68 1 98.38 220 CYS B O 1
ATOM 3915 N N . ILE B 1 221 ? 9.703 -26.828 -10.922 1 98 221 ILE B N 1
ATOM 3916 C CA . ILE B 1 221 ? 9.93 -28.219 -10.547 1 98 221 ILE B CA 1
ATOM 3917 C C . ILE B 1 221 ? 10.898 -28.875 -11.531 1 98 221 ILE B C 1
ATOM 3919 O O . ILE B 1 221 ? 11.859 -29.531 -11.125 1 98 221 ILE B O 1
ATOM 3923 N N . LEU B 1 222 ? 10.688 -28.672 -12.766 1 97.75 222 LEU B N 1
ATOM 3924 C CA . LEU B 1 222 ? 11.531 -29.266 -13.789 1 97.75 222 LEU B CA 1
ATOM 3925 C C . LEU B 1 222 ? 12.953 -28.719 -13.719 1 97.75 222 LEU B C 1
ATOM 3927 O O . LEU B 1 222 ? 13.922 -29.438 -13.969 1 97.75 222 LEU B O 1
ATOM 3931 N N . ALA B 1 223 ? 13.055 -27.484 -13.391 1 97.31 223 ALA B N 1
ATOM 3932 C CA . ALA B 1 223 ? 14.367 -26.828 -13.312 1 97.31 223 ALA B CA 1
ATOM 3933 C C . ALA B 1 223 ? 15.195 -27.422 -12.18 1 97.31 223 ALA B C 1
ATOM 3935 O O . ALA B 1 223 ? 16.422 -27.312 -12.188 1 97.31 223 ALA B O 1
ATOM 3936 N N . THR B 1 224 ? 14.586 -28.062 -11.203 1 96.56 224 THR B N 1
ATOM 3937 C CA . THR B 1 224 ? 15.312 -28.656 -10.086 1 96.56 224 THR B CA 1
ATOM 3938 C C . THR B 1 224 ? 15.93 -30 -10.5 1 96.56 224 THR B C 1
ATOM 3940 O O . THR B 1 224 ? 16.734 -30.562 -9.766 1 96.56 224 THR B O 1
ATOM 3943 N N . ASP B 1 225 ? 15.594 -30.469 -11.672 1 95.44 225 ASP B N 1
ATOM 3944 C CA . ASP B 1 225 ? 16.016 -31.781 -12.133 1 95.44 225 ASP B CA 1
ATOM 3945 C C . ASP B 1 225 ? 15.734 -32.844 -11.078 1 95.44 225 ASP B C 1
ATOM 3947 O O . ASP B 1 225 ? 16.656 -33.531 -10.617 1 95.44 225 ASP B O 1
ATOM 3951 N N . PRO B 1 226 ? 14.5 -33.031 -10.812 1 96.25 226 PRO B N 1
ATOM 3952 C CA . PRO B 1 226 ? 14.133 -33.906 -9.688 1 96.25 226 PRO B CA 1
ATOM 3953 C C . PRO B 1 226 ? 14.328 -35.375 -9.984 1 96.25 226 PRO B C 1
ATOM 3955 O O . PRO B 1 226 ? 14.211 -35.812 -11.141 1 96.25 226 PRO B O 1
ATOM 3958 N N . THR B 1 227 ? 14.578 -36.188 -8.898 1 96.62 227 THR B N 1
ATOM 3959 C CA . THR B 1 227 ? 14.523 -37.656 -8.984 1 96.62 227 THR B CA 1
ATOM 3960 C C . THR B 1 227 ? 13.078 -38.125 -9.18 1 96.62 227 THR B C 1
ATOM 3962 O O . THR B 1 227 ? 12.141 -37.344 -9.055 1 96.62 227 THR B O 1
ATOM 3965 N N . SER B 1 228 ? 12.93 -39.312 -9.539 1 95.81 228 SER B N 1
ATOM 3966 C CA . SER B 1 228 ? 11.602 -39.875 -9.758 1 95.81 228 SER B CA 1
ATOM 3967 C C . SER B 1 228 ? 10.734 -39.75 -8.508 1 95.81 228 SER B C 1
ATOM 3969 O O . SER B 1 228 ? 9.562 -39.375 -8.594 1 95.81 228 SER B O 1
ATOM 3971 N N . LYS B 1 229 ? 11.352 -40 -7.387 1 96.5 229 LYS B N 1
ATOM 3972 C CA . LYS B 1 229 ? 10.609 -39.906 -6.129 1 96.5 229 LYS B CA 1
ATOM 3973 C C . LYS B 1 229 ? 10.195 -38.469 -5.836 1 96.5 229 LYS B C 1
ATOM 3975 O O . LYS B 1 229 ? 9.062 -38.219 -5.414 1 96.5 229 LYS B O 1
ATOM 3980 N N . GLU B 1 230 ? 11.117 -37.594 -6.043 1 96.19 230 GLU B N 1
ATOM 3981 C CA . GLU B 1 230 ? 10.828 -36.188 -5.855 1 96.19 230 GLU B CA 1
ATOM 3982 C C . GLU B 1 230 ? 9.727 -35.719 -6.805 1 96.19 230 GLU B C 1
ATOM 3984 O O . GLU B 1 230 ? 8.812 -35 -6.398 1 96.19 230 GLU B O 1
ATOM 3989 N N . PHE B 1 231 ? 9.875 -36.125 -8.031 1 96.94 231 PHE B N 1
ATOM 3990 C CA . PHE B 1 231 ? 8.898 -35.75 -9.047 1 96.94 231 PHE B CA 1
ATOM 3991 C C . PHE B 1 231 ? 7.504 -36.219 -8.648 1 96.94 231 PHE B C 1
ATOM 3993 O O . PHE B 1 231 ? 6.535 -35.469 -8.797 1 96.94 231 PHE B O 1
ATOM 4000 N N . ASP B 1 232 ? 7.414 -37.406 -8.156 1 96.31 232 ASP B N 1
ATOM 4001 C CA . ASP B 1 232 ? 6.129 -37.938 -7.727 1 96.31 232 ASP B CA 1
ATOM 4002 C C . ASP B 1 232 ? 5.504 -37.094 -6.633 1 96.31 232 ASP B C 1
ATOM 4004 O O . ASP B 1 232 ? 4.285 -36.875 -6.609 1 96.31 232 ASP B O 1
ATOM 4008 N N . THR B 1 233 ? 6.316 -36.656 -5.777 1 96.38 233 THR B N 1
ATOM 4009 C CA . THR B 1 233 ? 5.844 -35.781 -4.691 1 96.38 233 THR B CA 1
ATOM 4010 C C . THR B 1 233 ? 5.281 -34.469 -5.242 1 96.38 233 THR B C 1
ATOM 4012 O O . THR B 1 233 ? 4.199 -34.062 -4.84 1 96.38 233 THR B O 1
ATOM 4015 N N . TYR B 1 234 ? 5.996 -33.875 -6.152 1 96.94 234 TYR B N 1
ATOM 4016 C CA . TYR B 1 234 ? 5.578 -32.594 -6.707 1 96.94 234 TYR B CA 1
ATOM 4017 C C . TYR B 1 234 ? 4.359 -32.75 -7.605 1 96.94 234 TYR B C 1
ATOM 4019 O O . TYR B 1 234 ? 3.449 -31.922 -7.586 1 96.94 234 TYR B O 1
ATOM 4027 N N . ALA B 1 235 ? 4.359 -33.844 -8.375 1 97.31 235 ALA B N 1
ATOM 4028 C CA . ALA B 1 235 ? 3.203 -34.156 -9.211 1 97.31 235 ALA B CA 1
ATOM 4029 C C . ALA B 1 235 ? 1.972 -34.438 -8.352 1 97.31 235 ALA B C 1
ATOM 4031 O O . ALA B 1 235 ? 0.848 -34.125 -8.742 1 97.31 235 ALA B O 1
ATOM 4032 N N . GLY B 1 236 ? 2.213 -35 -7.25 1 97.25 236 GLY B N 1
ATOM 4033 C CA . GLY B 1 236 ? 1.144 -35.344 -6.324 1 97.25 236 GLY B CA 1
ATOM 4034 C C . GLY B 1 236 ? 0.383 -34.125 -5.82 1 97.25 236 GLY B C 1
ATOM 4035 O O . GLY B 1 236 ? -0.807 -34.219 -5.512 1 97.25 236 GLY B O 1
ATOM 4036 N N . VAL B 1 237 ? 1.047 -33.031 -5.754 1 96.94 237 VAL B N 1
ATOM 4037 C CA . VAL B 1 237 ? 0.415 -31.781 -5.336 1 96.94 237 VAL B CA 1
ATOM 4038 C C . VAL B 1 237 ? -0.704 -31.422 -6.309 1 96.94 237 VAL B C 1
ATOM 4040 O O . VAL B 1 237 ? -1.808 -31.062 -5.891 1 96.94 237 VAL B O 1
ATOM 4043 N N . LEU B 1 238 ? -0.445 -31.516 -7.605 1 97.25 238 LEU B N 1
ATOM 4044 C CA . LEU B 1 238 ? -1.423 -31.188 -8.641 1 97.25 238 LEU B CA 1
ATOM 4045 C C . LEU B 1 238 ? -2.555 -32.219 -8.656 1 97.25 238 LEU B C 1
ATOM 4047 O O . LEU B 1 238 ? -3.723 -31.844 -8.805 1 97.25 238 LEU B O 1
ATOM 4051 N N . GLU B 1 239 ? -2.164 -33.438 -8.484 1 96.5 239 GLU B N 1
ATOM 4052 C CA . GLU B 1 239 ? -3.158 -34.5 -8.477 1 96.5 239 GLU B CA 1
ATOM 4053 C C . GLU B 1 239 ? -4.141 -34.344 -7.32 1 96.5 239 GLU B C 1
ATOM 4055 O O . GLU B 1 239 ? -5.352 -34.5 -7.496 1 96.5 239 GLU B O 1
ATOM 4060 N N . LYS B 1 240 ? -3.594 -34.031 -6.211 1 95.62 240 LYS B N 1
ATOM 4061 C CA . LYS B 1 240 ? -4.438 -33.812 -5.035 1 95.62 240 LYS B CA 1
ATOM 4062 C C . LYS B 1 240 ? -5.418 -32.688 -5.262 1 95.62 240 LYS B C 1
ATOM 4064 O O . LYS B 1 240 ? -6.594 -32.781 -4.902 1 95.62 240 LYS B O 1
ATOM 4069 N N . ARG B 1 241 ? -4.953 -31.641 -5.84 1 93.81 241 ARG B N 1
ATOM 4070 C CA . ARG B 1 241 ? -5.816 -30.484 -6.09 1 93.81 241 ARG B CA 1
ATOM 4071 C C . ARG B 1 241 ? -6.887 -30.812 -7.125 1 93.81 241 ARG B C 1
ATOM 4073 O O . ARG B 1 241 ? -8.023 -30.359 -7.02 1 93.81 241 ARG B O 1
ATOM 4080 N N . ALA B 1 242 ? -6.551 -31.609 -8.086 1 94.5 242 ALA B N 1
ATOM 4081 C CA . ALA B 1 242 ? -7.469 -32 -9.156 1 94.5 242 ALA B CA 1
ATOM 4082 C C . ALA B 1 242 ? -8.609 -32.844 -8.625 1 94.5 242 ALA B C 1
ATOM 4084 O O . ALA B 1 242 ? -9.695 -32.906 -9.211 1 94.5 242 ALA B O 1
ATOM 4085 N N . THR B 1 243 ? -8.367 -33.438 -7.453 1 94 243 THR B N 1
ATOM 4086 C CA . THR B 1 243 ? -9.344 -34.406 -6.941 1 94 243 THR B CA 1
ATOM 4087 C C . THR B 1 243 ? -10.047 -33.844 -5.711 1 94 243 THR B C 1
ATOM 4089 O O . THR B 1 243 ? -10.93 -34.5 -5.148 1 94 243 THR B O 1
ATOM 4092 N N . THR B 1 244 ? -9.625 -32.719 -5.277 1 91 244 THR B N 1
ATOM 4093 C CA . THR B 1 244 ? -10.242 -32.094 -4.117 1 91 244 THR B CA 1
ATOM 4094 C C . THR B 1 244 ? -11.539 -31.406 -4.504 1 91 244 THR B C 1
ATOM 4096 O O . THR B 1 244 ? -11.602 -30.703 -5.52 1 91 244 THR B O 1
ATOM 4099 N N . GLU B 1 245 ? -12.617 -31.562 -3.701 1 88.19 245 GLU B N 1
ATOM 4100 C CA . GLU B 1 245 ? -13.906 -30.922 -3.926 1 88.19 245 GLU B CA 1
ATOM 4101 C C . GLU B 1 245 ? -13.938 -29.516 -3.312 1 88.19 245 GLU B C 1
ATOM 4103 O O . GLU B 1 245 ? -13.359 -29.297 -2.248 1 88.19 245 GLU B O 1
ATOM 4108 N N . PRO B 1 246 ? -14.617 -28.625 -4.02 1 87.06 246 PRO B N 1
ATOM 4109 C CA . PRO B 1 246 ? -15.336 -28.719 -5.293 1 87.06 246 PRO B CA 1
ATOM 4110 C C . PRO B 1 246 ? -14.406 -28.688 -6.504 1 87.06 246 PRO B C 1
ATOM 4112 O O . PRO B 1 246 ? -13.375 -28.016 -6.473 1 87.06 246 PRO B O 1
ATOM 4115 N N . ARG B 1 247 ? -14.68 -29.344 -7.48 1 88.69 247 ARG B N 1
ATOM 4116 C CA . ARG B 1 247 ? -13.82 -29.516 -8.648 1 88.69 247 ARG B CA 1
ATOM 4117 C C . ARG B 1 247 ? -14.125 -28.484 -9.719 1 88.69 247 ARG B C 1
ATOM 4119 O O . ARG B 1 247 ? -14.352 -28.812 -10.883 1 88.69 247 ARG B O 1
ATOM 4126 N N . ILE B 1 248 ? -13.992 -27.328 -9.352 1 90.06 248 ILE B N 1
ATOM 4127 C CA . ILE B 1 248 ? -14.336 -26.219 -10.242 1 90.06 248 ILE B CA 1
ATOM 4128 C C . ILE B 1 248 ? -13.234 -26.047 -11.289 1 90.06 248 ILE B C 1
ATOM 4130 O O . ILE B 1 248 ? -13.523 -25.844 -12.469 1 90.06 248 ILE B O 1
ATOM 4134 N N . ASN B 1 249 ? -11.977 -26.172 -10.867 1 93.81 249 ASN B N 1
ATOM 4135 C CA . ASN B 1 249 ? -10.844 -25.938 -11.758 1 93.81 249 ASN B CA 1
ATOM 4136 C C . ASN B 1 249 ? -10.086 -27.234 -12.055 1 93.81 249 ASN B C 1
ATOM 4138 O O . ASN B 1 249 ? -8.891 -27.203 -12.359 1 93.81 249 ASN B O 1
ATOM 4142 N N . ASP B 1 250 ? -10.695 -28.359 -11.93 1 94.5 250 ASP B N 1
ATOM 4143 C CA . ASP B 1 250 ? -10.031 -29.672 -12.023 1 94.5 250 ASP B CA 1
ATOM 4144 C C . ASP B 1 250 ? -9.406 -29.859 -13.398 1 94.5 250 ASP B C 1
ATOM 4146 O O . ASP B 1 250 ? -8.312 -30.422 -13.516 1 94.5 250 ASP B O 1
ATOM 4150 N N . GLU B 1 251 ? -10.086 -29.375 -14.406 1 95.12 251 GLU B N 1
ATOM 4151 C CA . GLU B 1 251 ? -9.555 -29.531 -15.758 1 95.12 251 GLU B CA 1
ATOM 4152 C C . GLU B 1 251 ? -8.195 -28.859 -15.906 1 95.12 251 GLU B C 1
ATOM 4154 O O . GLU B 1 251 ? -7.285 -29.422 -16.531 1 95.12 251 GLU B O 1
ATOM 4159 N N . GLN B 1 252 ? -8.078 -27.688 -15.391 1 95.75 252 GLN B N 1
ATOM 4160 C CA . GLN B 1 252 ? -6.801 -26.984 -15.445 1 95.75 252 GLN B CA 1
ATOM 4161 C C . GLN B 1 252 ? -5.711 -27.766 -14.703 1 95.75 252 GLN B C 1
ATOM 4163 O O . GLN B 1 252 ? -4.566 -27.812 -15.164 1 95.75 252 GLN B O 1
ATOM 4168 N N . PHE B 1 253 ? -5.988 -28.359 -13.617 1 97.19 253 PHE B N 1
ATOM 4169 C CA . PHE B 1 253 ? -5.016 -29.094 -12.82 1 97.19 253 PHE B CA 1
ATOM 4170 C C . PHE B 1 253 ? -4.582 -30.375 -13.539 1 97.19 253 PHE B C 1
ATOM 4172 O O . PHE B 1 253 ? -3.398 -30.703 -13.555 1 97.19 253 PHE B O 1
ATOM 4179 N N . TRP B 1 254 ? -5.566 -31.047 -14.117 1 97.06 254 TRP B N 1
ATOM 4180 C CA . TRP B 1 254 ? -5.242 -32.25 -14.867 1 97.06 254 TRP B CA 1
ATOM 4181 C C . TRP B 1 254 ? -4.367 -31.922 -16.078 1 97.06 254 TRP B C 1
ATOM 4183 O O . TRP B 1 254 ? -3.395 -32.625 -16.344 1 97.06 254 TRP B O 1
ATOM 4193 N N . ARG B 1 255 ? -4.754 -30.906 -16.75 1 97.38 255 ARG B N 1
ATOM 4194 C CA . ARG B 1 255 ? -3.957 -30.484 -17.891 1 97.38 255 ARG B CA 1
ATOM 4195 C C . ARG B 1 255 ? -2.535 -30.125 -17.484 1 97.38 255 ARG B C 1
ATOM 4197 O O . ARG B 1 255 ? -1.576 -30.453 -18.188 1 97.38 255 ARG B O 1
ATOM 4204 N N . ALA B 1 256 ? -2.414 -29.422 -16.406 1 97.19 256 ALA B N 1
ATOM 4205 C CA . ALA B 1 256 ? -1.101 -29.047 -15.883 1 97.19 256 ALA B CA 1
ATOM 4206 C C . ALA B 1 256 ? -0.292 -30.281 -15.5 1 97.19 256 ALA B C 1
ATOM 4208 O O . ALA B 1 256 ? 0.923 -30.328 -15.711 1 97.19 256 ALA B O 1
ATOM 4209 N N . LEU B 1 257 ? -0.925 -31.25 -14.883 1 97.25 257 LEU B N 1
ATOM 4210 C CA . LEU B 1 257 ? -0.26 -32.5 -14.516 1 97.25 257 LEU B CA 1
ATOM 4211 C C . LEU B 1 257 ? 0.247 -33.219 -15.75 1 97.25 257 LEU B C 1
ATOM 4213 O O . LEU B 1 257 ? 1.382 -33.719 -15.773 1 97.25 257 LEU B O 1
ATOM 4217 N N . ASP B 1 258 ? -0.611 -33.281 -16.719 1 97.19 258 ASP B N 1
ATOM 4218 C CA . ASP B 1 258 ? -0.231 -33.906 -17.984 1 97.19 258 ASP B CA 1
ATOM 4219 C C . ASP B 1 258 ? 0.988 -33.219 -18.594 1 97.19 258 ASP B C 1
ATOM 4221 O O . ASP B 1 258 ? 1.92 -33.906 -19.047 1 97.19 258 ASP B O 1
ATOM 4225 N N . ASP B 1 259 ? 0.875 -31.984 -18.656 1 96.62 259 ASP B N 1
ATOM 4226 C CA . ASP B 1 259 ? 1.982 -31.203 -19.203 1 96.62 259 ASP B CA 1
ATOM 4227 C C . ASP B 1 259 ? 3.27 -31.453 -18.422 1 96.62 259 ASP B C 1
ATOM 4229 O O . ASP B 1 259 ? 4.336 -31.641 -19.016 1 96.62 259 ASP B O 1
ATOM 4233 N N . LEU B 1 260 ? 3.215 -31.438 -17.078 1 96.88 260 LEU B N 1
ATOM 4234 C CA . LEU B 1 260 ? 4.363 -31.656 -16.219 1 96.88 260 LEU B CA 1
ATOM 4235 C C . LEU B 1 260 ? 4.977 -33.031 -16.469 1 96.88 260 LEU B C 1
ATOM 4237 O O . LEU B 1 260 ? 6.195 -33.156 -16.562 1 96.88 260 LEU B O 1
ATOM 4241 N N . GLU B 1 261 ? 4.188 -33.969 -16.594 1 96.62 261 GLU B N 1
ATOM 4242 C CA . GLU B 1 261 ? 4.641 -35.344 -16.828 1 96.62 261 GLU B CA 1
ATOM 4243 C C . GLU B 1 261 ? 5.285 -35.5 -18.203 1 96.62 261 GLU B C 1
ATOM 4245 O O . GLU B 1 261 ? 6.32 -36.156 -18.328 1 96.62 261 GLU B O 1
ATOM 4250 N N . GLU B 1 262 ? 4.676 -34.938 -19.141 1 96.56 262 GLU B N 1
ATOM 4251 C CA . GLU B 1 262 ? 5.207 -35 -20.5 1 96.56 262 GLU B CA 1
ATOM 4252 C C . GLU B 1 262 ? 6.586 -34.344 -20.578 1 96.56 262 GLU B C 1
ATOM 4254 O O . GLU B 1 262 ? 7.492 -34.875 -21.219 1 96.56 262 GLU B O 1
ATOM 4259 N N . ARG B 1 263 ? 6.734 -33.281 -19.984 1 96.12 263 ARG B N 1
ATOM 4260 C CA . ARG B 1 263 ? 7.992 -32.562 -20.016 1 96.12 263 ARG B CA 1
ATOM 4261 C C . ARG B 1 263 ? 9.062 -33.281 -19.203 1 96.12 263 ARG B C 1
ATOM 4263 O O . ARG B 1 263 ? 10.25 -33.188 -19.516 1 96.12 263 ARG B O 1
ATOM 4270 N N . TYR B 1 264 ? 8.664 -33.875 -18.172 1 94.94 264 TYR B N 1
ATOM 4271 C CA . TYR B 1 264 ? 9.609 -34.625 -17.344 1 94.94 264 TYR B CA 1
ATOM 4272 C C . TYR B 1 264 ? 10.164 -35.812 -18.109 1 94.94 264 TYR B C 1
ATOM 4274 O O . TYR B 1 264 ? 11.344 -36.156 -17.969 1 94.94 264 TYR B O 1
ATOM 4282 N N . GLU B 1 265 ? 9.391 -36.5 -18.859 1 90.5 265 GLU B N 1
ATOM 4283 C CA . GLU B 1 265 ? 9.773 -37.688 -19.594 1 90.5 265 GLU B CA 1
ATOM 4284 C C . GLU B 1 265 ? 10.57 -37.344 -20.844 1 90.5 265 GLU B C 1
ATOM 4286 O O . GLU B 1 265 ? 11.258 -38.219 -21.406 1 90.5 265 GLU B O 1
ATOM 4291 N N . SER B 1 266 ? 10.484 -36.156 -21.281 1 85 266 SER B N 1
ATOM 4292 C CA . SER B 1 266 ? 11.203 -35.75 -22.5 1 85 266 SER B CA 1
ATOM 4293 C C . SER B 1 266 ? 12.656 -35.406 -22.188 1 85 266 SER B C 1
ATOM 4295 O O . SER B 1 266 ? 12.961 -34.906 -21.109 1 85 266 SER B O 1
#

Organism: NCBI:txid261290

pLDDT: mean 94.03, std 4.45, range [58.38, 98.69]

Foldseek 3Di:
DQQALVNLPVQDDPVQLVLLQVQLVVPQWDDWAAAPQWIWIWGDDVHTKIKIWGDDPPDIDIDIFAQDADGGDGSPNSNSSNVCNVPNDDHCNVVVVVVVVPDDPVRVVVVLVVVVVVDVLVVQLVCLQDNDDADALVVLLVVVVVQQVVCPPPAHATHRDPVSLQSSLVSCVVVVNLVRSLSSLLSLLQNLLVCVVRYDGSVVNSLVSNLVSLVSNLVSQVSVVDDPVSLCVSLVSLVVSLPDPPNPPNVSSVVSSVVSVVVNVD/DQQALVNLPVQDDPVQLVLLQVQLVVVQWDDWAAAPQWIWIWGDDVHTKIKIWGDDPPDIDIDIFALDADGGDGSPNSNSSNVCNVPNDDHCNVVVVVVVVPDDPVRVVVVLVVVVVVDVLVVQLVCLQDNDDADALVVLLVVVVVQQVVQPPPAHATHRDPVSLQSSLVSCVVVVNLVRSLSSLLSLLQNCLVCVVRYDGSVVNSLVSNLVSLVSNLVSQVSVVDDPVSLCVSLVSLVVSLPDPPNPPNVSSVVSSVVSVVVNVD

Nearest PDB structures (foldseek):
  1ywt-assembly1_B  TM=3.892E-01  e=2.817E+00  Homo sapiens
  1ywt-assembly1_A  TM=2.278E-01  e=3.444E+00  Homo sapiens
  3rdh-assembly1_A  TM=3.632E-01  e=6.962E+00  Homo sapiens
  8qdv-assembly2_E  TM=2.413E-01  e=4.657E+00  Homo sapiens
  6gkf-assembly1_A  TM=2.173E-01  e=5.415E+00  Homo sapiens

Sequence (532 aa):
MNVDRDTVRNRSTDAVFERGVNYRDEGRIQQLDRFDDLVTASVSGSKLYDVTIEFGPRSVDTQCTCPYEESGDCKHVVAVLLDIAAGPPQDESGRVGPVLDNVSADDLRGFVRDALAEHPELREQFLARFGDDHASVEEYREEIAQLFEQHADPVVFEAIDFSRFFQIAEQYRDRDRYLAAATVYRAVFEEIDKKYNWIDGAHNHYAKTIQTALNGYADCILATDPTSKEFDTYAGVLEKRATTEPRINDEQFWRALDDLEERYESMNVDRDTVRNRSTDAVFERGVNYRDEGRIQQLDRFDDLVTASVSGSKLYDVTIEFGPRSVDTQCTCPYEESGDCKHVVAVLLDIAAGPPQDESGRVGPVLDNVSADDLRGFVRDALAEHPELREQFLARFGDDHASVEEYREEIAQLFEQHADPVVFEAIDFSRFFQIAEQYRDRDRYLAAATVYRAVFEEIDKKYNWIDGAHNHYAKTIQTALNGYADCILATDPTSKEFDTYAGVLEKRATTEPRINDEQFWRALDDLEERYES